Protein AF-A0A835AU43-F1 (afdb_monomer)

Radius of gyration: 30.34 Å; Cα contacts (8 Å, |Δi|>4): 986; chains: 1; bounding box: 65×55×89 Å

Mean predicted aligned error: 15.07 Å

Structure (mmCIF, N/CA/C/O backbone):
data_AF-A0A835AU43-F1
#
_entry.id   AF-A0A835AU43-F1
#
loop_
_atom_site.group_PDB
_atom_site.id
_atom_site.type_symbol
_atom_site.label_atom_id
_atom_site.label_alt_id
_atom_site.label_comp_id
_atom_site.label_asym_id
_atom_site.label_entity_id
_atom_site.label_seq_id
_atom_site.pdbx_PDB_ins_code
_atom_site.Cartn_x
_atom_site.Cartn_y
_atom_site.Cartn_z
_atom_site.occupancy
_atom_site.B_iso_or_equiv
_atom_site.auth_seq_id
_atom_site.auth_comp_id
_atom_site.auth_asym_id
_atom_site.auth_atom_id
_atom_site.pdbx_PDB_model_num
ATOM 1 N N . MET A 1 1 ? 5.782 -22.061 -32.127 1.00 56.72 1 MET A N 1
ATOM 2 C CA . MET A 1 1 ? 6.493 -21.591 -33.337 1.00 56.72 1 MET A CA 1
ATOM 3 C C . MET A 1 1 ? 6.295 -22.634 -34.419 1.00 56.72 1 MET A C 1
ATOM 5 O O . MET A 1 1 ? 6.103 -23.791 -34.080 1.00 56.72 1 MET A O 1
ATOM 9 N N . ASP A 1 2 ? 6.308 -22.217 -35.678 1.00 68.38 2 ASP A N 1
ATOM 10 C CA . ASP A 1 2 ? 6.256 -23.113 -36.836 1.00 68.38 2 ASP A CA 1
ATOM 11 C C . ASP A 1 2 ? 7.545 -23.956 -36.916 1.00 68.38 2 ASP A C 1
ATOM 13 O O . ASP A 1 2 ? 8.635 -23.392 -36.769 1.00 68.38 2 ASP A O 1
ATOM 17 N N . LEU A 1 3 ? 7.433 -25.276 -37.094 1.00 69.62 3 LEU A N 1
ATOM 18 C CA . LEU A 1 3 ? 8.569 -26.211 -37.030 1.00 69.62 3 LEU A CA 1
ATOM 19 C C . LEU A 1 3 ? 9.606 -25.916 -38.121 1.00 69.62 3 LEU A C 1
ATOM 21 O O . LEU A 1 3 ? 10.806 -25.948 -37.852 1.00 69.62 3 LEU A O 1
ATOM 25 N N . ASP A 1 4 ? 9.154 -25.488 -39.298 1.00 71.94 4 ASP A N 1
ATOM 26 C CA . ASP A 1 4 ? 10.029 -25.146 -40.423 1.00 71.94 4 ASP A CA 1
ATOM 27 C C . ASP A 1 4 ? 10.891 -23.909 -40.127 1.00 71.94 4 ASP A C 1
ATOM 29 O O . ASP A 1 4 ? 12.062 -23.826 -40.505 1.00 71.94 4 ASP A O 1
ATOM 33 N N . LYS A 1 5 ? 10.344 -22.944 -39.374 1.00 74.25 5 LYS A N 1
ATOM 34 C CA . LYS A 1 5 ? 11.084 -21.743 -38.951 1.00 74.25 5 LYS A CA 1
ATOM 35 C C . LYS A 1 5 ? 12.092 -22.055 -37.848 1.00 74.25 5 LYS A C 1
ATOM 37 O O . LYS A 1 5 ? 13.145 -21.423 -37.806 1.00 74.25 5 LYS A O 1
ATOM 42 N N . ILE A 1 6 ? 11.783 -23.012 -36.970 1.00 76.69 6 ILE A N 1
ATOM 43 C CA . ILE A 1 6 ? 12.708 -23.506 -35.937 1.00 76.69 6 ILE A CA 1
ATOM 44 C C . ILE A 1 6 ? 13.887 -24.216 -36.607 1.00 76.69 6 ILE A C 1
ATOM 46 O O . ILE A 1 6 ? 15.038 -23.898 -36.302 1.00 76.69 6 ILE A O 1
ATOM 50 N N . GLN A 1 7 ? 13.608 -25.106 -37.562 1.00 75.81 7 GLN A N 1
ATOM 51 C CA . GLN A 1 7 ? 14.633 -25.850 -38.292 1.00 75.81 7 GLN A CA 1
ATOM 52 C C . GLN A 1 7 ? 15.561 -24.912 -39.076 1.00 75.81 7 GLN A C 1
ATOM 54 O O . GLN A 1 7 ? 16.781 -25.024 -38.983 1.00 75.81 7 GLN A O 1
ATOM 59 N N . ALA A 1 8 ? 15.009 -23.891 -39.741 1.00 80.50 8 ALA A N 1
ATOM 60 C CA . ALA A 1 8 ? 15.804 -22.884 -40.447 1.00 80.50 8 ALA A CA 1
ATOM 61 C C . ALA A 1 8 ? 16.764 -22.098 -39.528 1.00 80.50 8 ALA A C 1
ATOM 63 O O . ALA A 1 8 ? 17.849 -21.698 -39.953 1.00 80.50 8 ALA A O 1
ATOM 64 N N . VAL A 1 9 ? 16.391 -21.868 -38.262 1.00 82.31 9 VAL A N 1
ATOM 65 C CA . VAL A 1 9 ? 17.279 -21.238 -37.270 1.00 82.31 9 VAL A CA 1
ATOM 66 C C . VAL A 1 9 ? 18.317 -22.235 -36.753 1.00 82.31 9 VAL A C 1
ATOM 68 O O . VAL A 1 9 ? 19.476 -21.857 -36.573 1.00 82.31 9 VAL A O 1
ATOM 71 N N . HIS A 1 10 ? 17.935 -23.497 -36.542 1.00 81.06 10 HIS A N 1
ATOM 72 C CA . HIS A 1 10 ? 18.848 -24.565 -36.135 1.00 81.06 10 HIS A CA 1
ATOM 73 C C . HIS A 1 10 ? 19.943 -24.817 -37.179 1.00 81.06 10 HIS A C 1
ATOM 75 O O . HIS A 1 10 ? 21.116 -24.925 -36.824 1.00 81.06 10 HIS A O 1
ATOM 81 N N . ASP A 1 11 ? 19.600 -24.797 -38.463 1.00 84.75 11 ASP A N 1
ATOM 82 C CA . ASP A 1 11 ? 20.535 -25.089 -39.555 1.00 84.75 11 ASP A CA 1
ATOM 83 C C . ASP A 1 11 ? 21.255 -23.838 -40.071 1.00 84.75 11 ASP A C 1
ATOM 85 O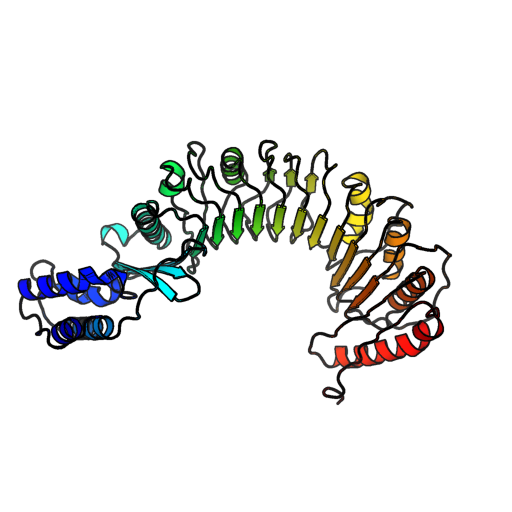 O . ASP A 1 11 ? 22.022 -23.891 -41.033 1.00 84.75 11 ASP A O 1
ATOM 89 N N . TRP A 1 12 ? 21.046 -22.694 -39.409 1.00 85.31 12 TRP A N 1
ATOM 90 C CA . TRP A 1 12 ? 21.657 -21.440 -39.821 1.00 85.31 12 TRP A CA 1
ATOM 91 C C . TRP A 1 12 ? 23.192 -21.562 -39.841 1.00 85.31 12 TRP A C 1
ATOM 93 O O . TRP A 1 12 ? 23.778 -21.894 -38.795 1.00 85.31 12 TRP A O 1
ATOM 103 N N . PRO A 1 13 ? 23.848 -21.274 -40.985 1.00 86.56 13 PRO A N 1
ATOM 104 C CA . PRO A 1 13 ? 25.283 -21.467 -41.151 1.00 86.56 13 PRO A CA 1
ATOM 105 C C . PRO A 1 13 ? 26.085 -20.441 -40.350 1.00 86.56 13 PRO A C 1
ATOM 107 O O . PRO A 1 13 ? 25.629 -19.320 -40.105 1.00 86.56 13 PRO A O 1
ATOM 110 N N . LEU A 1 14 ? 27.310 -20.809 -39.964 1.00 85.69 14 LEU A N 1
ATOM 111 C CA . LEU A 1 14 ? 28.198 -19.902 -39.241 1.00 85.69 14 LEU A CA 1
ATOM 112 C C . LEU A 1 14 ? 28.484 -18.647 -40.100 1.00 85.69 14 LEU A C 1
ATOM 114 O O . LEU A 1 14 ? 28.900 -18.776 -41.254 1.00 85.69 14 LEU A O 1
ATOM 118 N N . PRO A 1 15 ? 28.262 -17.423 -39.588 1.00 86.75 15 PRO A N 1
ATOM 119 C CA . PRO A 1 15 ? 28.497 -16.209 -40.360 1.00 86.75 15 PRO A CA 1
ATOM 120 C C . PRO A 1 15 ? 29.989 -15.959 -40.635 1.00 86.75 15 PRO A C 1
ATOM 122 O O . PRO A 1 15 ? 30.707 -15.445 -39.786 1.00 86.75 15 PRO A O 1
ATOM 125 N N . CYS A 1 16 ? 30.445 -16.226 -41.861 1.00 83.88 16 CYS A N 1
ATOM 126 C CA . CYS A 1 16 ? 31.831 -15.954 -42.281 1.00 83.88 16 CYS A CA 1
ATOM 127 C C . CYS A 1 16 ? 32.065 -14.521 -42.800 1.00 83.88 16 CYS A C 1
ATOM 129 O O . CYS A 1 16 ? 33.168 -14.181 -43.217 1.00 83.88 16 CYS A O 1
ATOM 131 N N . SER A 1 17 ? 31.036 -13.667 -42.819 1.00 85.81 17 SER A N 1
ATOM 132 C CA . SER A 1 17 ? 31.148 -12.277 -43.278 1.00 85.81 17 SER A CA 1
ATOM 133 C C . SER A 1 17 ? 30.261 -11.329 -42.476 1.00 85.81 17 SER A C 1
ATOM 135 O O . SER A 1 17 ? 29.220 -11.723 -41.944 1.00 85.81 17 SER A O 1
ATOM 137 N N . ILE A 1 18 ? 30.613 -10.039 -42.476 1.00 85.06 18 ILE A N 1
ATOM 138 C CA . ILE A 1 18 ? 29.807 -8.974 -41.855 1.00 85.06 18 ILE A CA 1
ATOM 139 C C . ILE A 1 18 ? 28.379 -8.956 -42.428 1.00 85.06 18 ILE A C 1
ATOM 141 O O . ILE A 1 18 ? 27.418 -8.735 -41.690 1.00 85.06 18 ILE A O 1
ATOM 145 N N . LYS A 1 19 ? 28.208 -9.217 -43.733 1.00 85.31 19 LYS A N 1
ATOM 146 C CA . LYS A 1 19 ? 26.885 -9.258 -44.379 1.00 85.31 19 LYS A CA 1
ATOM 147 C C . LYS A 1 19 ? 26.035 -10.416 -43.847 1.00 85.31 19 LYS A C 1
ATOM 149 O O . LYS A 1 19 ? 24.878 -10.197 -43.495 1.00 85.31 19 LYS A O 1
ATOM 154 N N . ALA A 1 20 ? 26.616 -11.612 -43.730 1.00 85.38 20 ALA A N 1
ATOM 155 C CA . ALA A 1 20 ? 25.936 -12.779 -43.164 1.00 85.38 20 ALA A CA 1
ATOM 156 C C . ALA A 1 20 ? 25.575 -12.564 -41.684 1.00 85.38 20 ALA A C 1
ATOM 158 O O . ALA A 1 20 ? 24.462 -12.875 -41.261 1.00 85.38 20 ALA A O 1
ATOM 159 N N . LEU A 1 21 ? 26.480 -11.946 -40.918 1.00 87.94 21 LEU A N 1
ATOM 160 C CA . LEU A 1 21 ? 26.252 -11.634 -39.509 1.00 87.94 21 LEU A CA 1
ATOM 161 C C . LEU A 1 21 ? 25.116 -10.617 -39.318 1.00 87.94 21 LEU A C 1
ATOM 163 O O . LEU A 1 21 ? 24.269 -10.796 -38.444 1.00 87.94 21 LEU A O 1
ATOM 167 N N . ARG A 1 22 ? 25.046 -9.577 -40.162 1.00 87.06 22 ARG A N 1
ATOM 168 C CA . ARG A 1 22 ? 23.920 -8.625 -40.172 1.00 87.06 22 ARG A CA 1
ATOM 169 C C . ARG A 1 22 ? 22.593 -9.310 -40.498 1.00 87.06 22 ARG A C 1
ATOM 171 O O . ARG A 1 22 ? 21.592 -8.976 -39.874 1.00 87.06 22 ARG A O 1
ATOM 178 N N . GLY A 1 23 ? 22.589 -10.271 -41.424 1.00 86.75 23 GLY A N 1
ATOM 179 C CA . GLY A 1 23 ? 21.406 -11.078 -41.739 1.00 86.75 23 GLY A CA 1
ATOM 180 C C . GLY A 1 23 ? 20.903 -11.870 -40.528 1.00 86.75 23 GLY A C 1
ATOM 181 O O . GLY A 1 23 ? 19.730 -11.770 -40.169 1.00 86.75 23 GLY A O 1
ATOM 182 N N . PHE A 1 24 ? 21.807 -12.571 -39.838 1.00 87.81 24 PHE A N 1
ATOM 183 C CA . PHE A 1 24 ? 21.477 -13.315 -38.618 1.00 87.81 24 PHE A CA 1
ATOM 184 C C . PHE A 1 24 ? 20.967 -12.401 -37.492 1.00 87.81 24 PHE A C 1
ATOM 186 O O . PHE A 1 24 ? 19.924 -12.665 -36.895 1.00 87.81 24 PHE A O 1
ATOM 193 N N . LEU A 1 25 ? 21.650 -11.283 -37.222 1.00 87.88 25 LEU A N 1
ATOM 194 C CA . LEU A 1 25 ? 21.225 -10.310 -36.206 1.00 87.88 25 LEU A CA 1
ATOM 195 C C . LEU A 1 25 ? 19.920 -9.587 -36.570 1.00 87.88 25 LEU A C 1
ATOM 197 O O . LEU A 1 25 ? 19.194 -9.161 -35.675 1.00 87.88 25 LEU A O 1
ATOM 201 N N . GLY A 1 26 ? 19.601 -9.459 -37.859 1.00 85.69 26 GLY A N 1
ATOM 202 C CA . GLY A 1 26 ? 18.317 -8.942 -38.328 1.00 85.69 26 GLY A CA 1
ATOM 203 C C . GLY A 1 26 ? 17.163 -9.881 -37.976 1.00 85.69 26 GLY A C 1
ATOM 204 O O . GLY A 1 26 ? 16.171 -9.440 -37.393 1.00 85.69 26 GLY A O 1
ATOM 205 N N . LEU A 1 27 ? 17.321 -11.180 -38.255 1.00 85.88 27 LEU A N 1
ATOM 206 C CA . LEU A 1 27 ? 16.327 -12.202 -37.918 1.00 85.88 27 LEU A CA 1
ATOM 207 C C . LEU A 1 27 ? 16.172 -12.357 -36.403 1.00 85.88 27 LEU A C 1
ATOM 209 O O . LEU A 1 27 ? 15.075 -12.227 -35.865 1.00 85.88 27 LEU A O 1
ATOM 213 N N . THR A 1 28 ? 17.273 -12.609 -35.696 1.00 85.06 28 THR A N 1
ATOM 214 C CA . THR A 1 28 ? 17.240 -12.789 -34.238 1.00 85.06 28 THR A CA 1
ATOM 215 C C . THR A 1 28 ? 16.791 -11.500 -33.533 1.00 85.06 28 THR A C 1
ATOM 217 O O . THR A 1 28 ? 16.039 -11.541 -32.558 1.00 85.06 28 THR A O 1
ATOM 220 N N . GLY A 1 29 ? 17.118 -10.338 -34.109 1.00 82.00 29 GLY A N 1
ATOM 221 C CA . GLY A 1 29 ? 16.669 -9.023 -33.665 1.00 82.00 29 GLY A CA 1
ATOM 222 C C . GLY A 1 29 ? 15.167 -8.781 -33.817 1.00 82.00 29 GLY A C 1
ATOM 223 O O . GLY A 1 29 ? 14.597 -8.062 -32.993 1.00 82.00 29 GLY A O 1
ATOM 224 N N . TYR A 1 30 ? 14.499 -9.395 -34.800 1.00 78.94 30 TYR A N 1
ATOM 225 C CA . TYR A 1 30 ? 13.034 -9.368 -34.910 1.00 78.94 30 TYR A CA 1
ATOM 226 C C . TYR A 1 30 ? 12.382 -10.018 -33.680 1.00 78.94 30 TYR A C 1
ATOM 228 O O . TYR A 1 30 ? 11.444 -9.468 -33.093 1.00 78.94 30 TYR A O 1
ATOM 236 N N . TYR A 1 31 ? 12.955 -11.132 -33.222 1.00 76.06 31 TYR A N 1
ATOM 237 C CA . TYR A 1 31 ? 12.476 -11.889 -32.068 1.00 76.06 31 TYR A CA 1
ATOM 238 C C . TYR A 1 31 ? 13.039 -11.421 -30.722 1.00 76.06 31 TYR A C 1
ATOM 240 O O . TYR A 1 31 ? 12.717 -12.004 -29.690 1.00 76.06 31 TYR A O 1
ATOM 248 N N . ARG A 1 32 ? 13.816 -10.332 -30.680 1.00 77.94 32 ARG A N 1
ATOM 249 C CA . ARG A 1 32 ? 14.447 -9.832 -29.443 1.00 77.94 32 ARG A CA 1
ATOM 250 C C . ARG A 1 32 ? 13.480 -9.625 -28.271 1.00 77.94 32 ARG A C 1
ATOM 252 O O . ARG A 1 32 ? 13.908 -9.649 -27.127 1.00 77.94 32 ARG A O 1
ATOM 259 N N . ARG A 1 33 ? 12.188 -9.393 -28.553 1.00 68.88 33 ARG A N 1
ATOM 260 C CA . ARG A 1 33 ? 11.147 -9.204 -27.527 1.00 68.88 33 ARG A CA 1
ATOM 261 C C . ARG A 1 33 ? 10.699 -10.500 -26.840 1.00 68.88 33 ARG A C 1
ATOM 263 O O . ARG A 1 33 ? 10.006 -10.446 -25.836 1.00 68.88 33 ARG A O 1
ATOM 270 N N . PHE A 1 34 ? 11.054 -11.647 -27.409 1.00 71.94 34 PHE A N 1
ATOM 271 C CA . PHE A 1 34 ? 10.721 -12.984 -26.913 1.00 71.94 34 PHE A CA 1
ATOM 272 C C . PHE A 1 34 ? 11.916 -13.646 -26.216 1.00 71.94 34 PHE A C 1
ATOM 274 O O . PHE A 1 34 ? 11.787 -14.729 -25.662 1.00 71.94 34 PHE A O 1
ATOM 281 N N . ILE A 1 35 ? 13.076 -12.984 -26.225 1.00 74.75 35 ILE A N 1
ATOM 282 C CA . ILE A 1 35 ? 14.344 -13.529 -25.755 1.00 74.75 35 ILE A CA 1
ATOM 283 C C . ILE A 1 35 ? 14.784 -12.752 -24.514 1.00 74.75 35 ILE A C 1
ATOM 285 O O . ILE A 1 35 ? 15.158 -11.576 -24.592 1.00 74.75 35 ILE A O 1
ATOM 289 N N . HIS A 1 36 ? 14.764 -13.419 -23.362 1.00 73.62 36 HIS A N 1
ATOM 290 C CA . HIS A 1 36 ? 15.306 -12.864 -22.127 1.00 73.62 36 HIS A CA 1
ATOM 291 C C . HIS A 1 36 ? 16.799 -12.538 -22.302 1.00 73.62 36 HIS A C 1
ATOM 293 O O . HIS A 1 36 ? 17.560 -13.337 -22.844 1.00 73.62 36 HIS A O 1
ATOM 299 N N . ASN A 1 37 ? 17.222 -11.348 -21.864 1.00 74.31 37 ASN A N 1
ATOM 300 C CA . ASN A 1 37 ? 18.605 -10.868 -21.976 1.00 74.31 37 ASN A CA 1
ATOM 301 C C . ASN A 1 37 ? 19.208 -10.849 -23.397 1.00 74.31 37 ASN A C 1
ATOM 303 O O . ASN A 1 37 ? 20.433 -10.841 -23.531 1.00 74.31 37 ASN A O 1
ATOM 307 N N . TYR A 1 38 ? 18.386 -10.757 -24.455 1.00 83.56 38 TYR A N 1
ATOM 308 C CA . TYR A 1 38 ? 18.855 -10.708 -25.851 1.00 83.56 38 TYR A CA 1
ATOM 309 C C . TYR A 1 38 ? 20.041 -9.762 -26.074 1.00 83.56 38 TYR A C 1
ATOM 311 O O . TYR A 1 38 ? 20.997 -10.124 -26.751 1.00 83.56 38 TYR A O 1
ATOM 319 N N . GLY A 1 39 ? 19.997 -8.555 -25.498 1.00 79.50 39 GLY A N 1
ATOM 320 C CA . GLY A 1 39 ? 21.058 -7.566 -25.666 1.00 79.50 39 GLY A CA 1
ATOM 321 C C . GLY A 1 39 ? 22.406 -8.078 -25.165 1.00 79.50 39 GLY A C 1
ATOM 322 O O . GLY A 1 39 ? 23.405 -7.936 -25.860 1.00 79.50 39 GLY A O 1
ATOM 323 N N . VAL A 1 40 ? 22.429 -8.721 -23.997 1.00 82.19 40 VAL A N 1
ATOM 324 C CA . VAL A 1 40 ? 23.655 -9.273 -23.401 1.00 82.19 40 VAL A CA 1
ATOM 325 C C . VAL A 1 40 ? 24.193 -10.422 -24.250 1.00 82.19 40 VAL A C 1
ATOM 327 O O . VAL A 1 40 ? 25.381 -10.443 -24.559 1.00 82.19 40 VAL A O 1
ATOM 330 N N . ILE A 1 41 ? 23.316 -11.329 -24.690 1.00 86.69 41 ILE A N 1
ATOM 331 C CA . ILE A 1 41 ? 23.700 -12.484 -25.515 1.00 86.69 41 ILE A CA 1
ATOM 332 C C . ILE A 1 41 ? 24.227 -12.018 -26.879 1.00 86.69 41 ILE A C 1
ATOM 334 O O . ILE A 1 41 ? 25.249 -12.499 -27.350 1.00 86.69 41 ILE A O 1
ATOM 338 N N . ALA A 1 42 ? 23.569 -11.040 -27.506 1.00 88.12 42 ALA A N 1
ATOM 339 C CA . ALA A 1 42 ? 23.961 -10.508 -28.807 1.00 88.12 42 ALA A CA 1
ATOM 340 C C . ALA A 1 42 ? 25.163 -9.547 -28.740 1.00 88.12 42 ALA A C 1
ATOM 342 O O . ALA A 1 42 ? 25.705 -9.187 -29.787 1.00 88.12 42 ALA A O 1
ATOM 343 N N . ALA A 1 43 ? 25.602 -9.119 -27.548 1.00 86.19 43 ALA A N 1
ATOM 344 C CA . ALA A 1 43 ? 26.648 -8.108 -27.394 1.00 86.19 43 ALA A CA 1
ATOM 345 C C . ALA A 1 43 ? 27.962 -8.477 -28.116 1.00 86.19 43 ALA A C 1
ATOM 347 O O . ALA A 1 43 ? 28.430 -7.645 -28.904 1.00 86.19 43 ALA A O 1
ATOM 348 N N . PRO A 1 44 ? 28.521 -9.700 -27.966 1.00 88.06 44 PRO A N 1
ATOM 349 C CA . PRO A 1 44 ? 29.742 -10.101 -28.669 1.00 88.06 44 PRO A CA 1
ATOM 350 C C . PRO A 1 44 ? 29.576 -10.059 -30.192 1.00 88.06 44 PRO A C 1
ATOM 352 O O . PRO A 1 44 ? 30.456 -9.575 -30.895 1.00 88.06 44 PRO A O 1
ATOM 355 N N . LEU A 1 45 ? 28.410 -10.464 -30.705 1.00 88.88 45 LEU A N 1
ATOM 356 C CA . LEU A 1 45 ? 28.103 -10.438 -32.139 1.00 88.88 45 LEU A CA 1
ATOM 357 C C . LEU A 1 45 ? 27.952 -9.009 -32.673 1.00 88.88 45 LEU A C 1
ATOM 359 O O . LEU A 1 45 ? 28.435 -8.691 -33.756 1.00 88.88 45 LEU A O 1
ATOM 363 N N . THR A 1 46 ? 27.317 -8.115 -31.912 1.00 86.94 46 THR A N 1
ATOM 364 C CA . THR A 1 46 ? 27.196 -6.702 -32.307 1.00 86.94 46 THR A CA 1
ATOM 365 C C . THR A 1 46 ? 28.535 -5.964 -32.276 1.00 86.94 46 THR A C 1
ATOM 367 O O . THR A 1 46 ? 28.720 -5.020 -33.043 1.00 86.94 46 THR A O 1
ATOM 370 N N . ALA A 1 47 ? 29.490 -6.394 -31.443 1.00 85.44 47 ALA A N 1
ATOM 371 C CA . ALA A 1 47 ? 30.832 -5.817 -31.406 1.00 85.44 47 ALA A CA 1
ATOM 372 C C . ALA A 1 47 ? 31.609 -6.065 -32.712 1.00 85.44 47 ALA A C 1
ATOM 374 O O . ALA A 1 47 ? 32.302 -5.159 -33.172 1.00 85.44 47 ALA A O 1
ATOM 375 N N . LEU A 1 48 ? 31.406 -7.225 -33.352 1.00 87.06 48 LEU A N 1
ATOM 376 C CA . LEU A 1 48 ? 32.009 -7.580 -34.646 1.00 87.06 48 LEU A CA 1
ATOM 377 C C . LEU A 1 48 ? 31.503 -6.727 -35.822 1.00 87.06 48 LEU A C 1
ATOM 379 O O . LEU A 1 48 ? 32.080 -6.765 -36.905 1.00 87.06 48 LEU A O 1
ATOM 383 N N . LEU A 1 49 ? 30.417 -5.964 -35.636 1.00 85.19 49 LEU A N 1
ATOM 384 C CA . LEU A 1 49 ? 29.886 -5.051 -36.655 1.00 85.19 49 LEU A CA 1
ATOM 385 C C . LEU A 1 49 ? 30.608 -3.694 -36.694 1.00 85.19 49 LEU A C 1
ATOM 387 O O . LEU A 1 49 ? 30.307 -2.880 -37.573 1.00 85.19 49 LEU A O 1
ATOM 391 N N . LYS A 1 50 ? 31.515 -3.423 -35.745 1.00 83.56 50 LYS A N 1
ATOM 392 C CA . LYS A 1 50 ? 32.329 -2.199 -35.716 1.00 83.56 50 LYS A CA 1
ATOM 393 C C . LYS A 1 50 ? 33.389 -2.224 -36.825 1.00 83.56 50 LYS A C 1
ATOM 395 O O . LYS A 1 50 ? 33.740 -3.286 -37.337 1.00 83.56 50 LYS A O 1
ATOM 400 N N . ARG A 1 51 ? 33.885 -1.042 -37.209 1.00 79.12 51 ARG A N 1
ATOM 401 C CA . ARG A 1 51 ? 34.893 -0.901 -38.274 1.00 79.12 51 ARG A CA 1
ATOM 402 C C . ARG A 1 51 ? 36.124 -1.752 -37.950 1.00 79.12 51 ARG A C 1
ATOM 404 O O . ARG A 1 51 ? 36.607 -1.688 -36.824 1.00 79.12 51 ARG A O 1
ATOM 411 N N . ASP A 1 52 ? 36.573 -2.543 -38.922 1.00 75.44 52 ASP A N 1
ATOM 412 C CA . ASP A 1 52 ? 37.774 -3.391 -38.854 1.00 75.44 52 ASP A CA 1
ATOM 413 C C . ASP A 1 52 ? 37.798 -4.402 -37.682 1.00 75.44 52 ASP A C 1
ATOM 415 O O . ASP A 1 52 ? 38.847 -4.928 -37.328 1.00 75.44 52 ASP A O 1
ATOM 419 N N . ALA A 1 53 ? 36.637 -4.705 -37.082 1.00 78.00 53 ALA A N 1
ATOM 420 C CA . ALA A 1 53 ? 36.521 -5.521 -35.867 1.00 78.00 53 ALA A CA 1
ATOM 421 C C . ALA A 1 53 ? 36.032 -6.960 -36.116 1.00 78.00 53 ALA A C 1
ATOM 423 O O . ALA A 1 53 ? 35.738 -7.687 -35.165 1.00 78.00 53 ALA A O 1
ATOM 424 N N . PHE A 1 54 ? 35.890 -7.379 -37.377 1.00 83.69 54 PHE A N 1
ATOM 425 C CA . PHE A 1 54 ? 35.366 -8.703 -37.709 1.00 83.69 54 PHE A CA 1
ATOM 426 C C . PHE A 1 54 ? 36.441 -9.780 -37.519 1.00 83.69 54 PHE A C 1
ATOM 428 O O . PHE A 1 54 ? 37.164 -10.136 -38.446 1.00 83.69 54 PHE A O 1
ATOM 435 N N . GLN A 1 55 ? 36.529 -10.296 -36.295 1.00 84.69 55 GLN A N 1
ATOM 436 C CA . GLN A 1 55 ? 37.331 -11.461 -35.935 1.00 84.69 55 GLN A CA 1
ATOM 437 C C . GLN A 1 55 ? 36.438 -12.461 -35.205 1.00 84.69 55 GLN A C 1
ATOM 439 O O . GLN A 1 55 ? 36.020 -12.232 -34.070 1.00 84.69 55 GLN A O 1
ATOM 444 N N . TRP A 1 56 ? 36.095 -13.556 -35.880 1.00 85.88 56 TRP A N 1
ATOM 445 C CA . TRP A 1 56 ? 35.280 -14.600 -35.273 1.00 85.88 56 TRP A CA 1
ATOM 446 C C . TRP A 1 56 ? 36.119 -15.383 -34.259 1.00 85.88 56 TRP A C 1
ATOM 448 O O . TRP A 1 56 ? 37.142 -15.958 -34.617 1.00 85.88 56 TRP A O 1
ATOM 458 N N . GLY A 1 57 ? 35.690 -15.404 -33.000 1.00 88.06 57 GLY A N 1
ATOM 459 C CA . GLY A 1 57 ? 36.380 -16.105 -31.917 1.00 88.06 57 GLY A CA 1
ATOM 460 C C . GLY A 1 57 ? 35.406 -16.778 -30.958 1.00 88.06 57 GLY A C 1
ATOM 461 O O . GLY A 1 57 ? 34.189 -16.698 -31.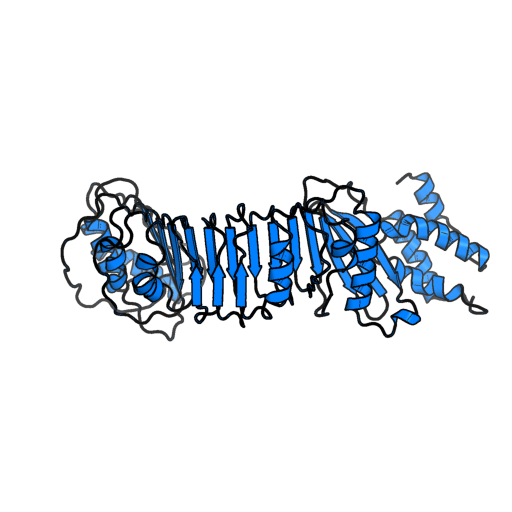137 1.00 88.06 57 GLY A O 1
ATOM 462 N N . GLU A 1 58 ? 35.939 -17.397 -29.905 1.00 88.69 58 GLU A N 1
ATOM 463 C CA . GLU A 1 58 ? 35.155 -18.137 -28.903 1.00 88.69 58 GLU A CA 1
ATOM 464 C C . GLU A 1 58 ? 33.955 -17.351 -28.331 1.00 88.69 58 GLU A C 1
ATOM 466 O O . GLU A 1 58 ? 32.842 -17.885 -28.332 1.00 88.69 58 GLU A O 1
ATOM 471 N N . PRO A 1 59 ? 34.081 -16.058 -27.949 1.00 86.81 59 PRO A N 1
ATOM 472 C CA . PRO A 1 59 ? 32.933 -15.292 -27.452 1.00 86.81 59 PRO A CA 1
ATOM 473 C C . PRO A 1 59 ? 31.811 -15.116 -28.488 1.00 86.81 59 PRO A C 1
ATOM 475 O O . PRO A 1 59 ? 30.638 -15.037 -28.124 1.00 86.81 59 PRO A O 1
ATOM 478 N N . ALA A 1 60 ? 32.154 -15.049 -29.779 1.00 88.31 60 ALA A N 1
ATOM 479 C CA . ALA A 1 60 ? 31.187 -14.924 -30.867 1.00 88.31 60 ALA A CA 1
ATOM 480 C C . ALA A 1 60 ? 30.498 -16.263 -31.162 1.00 88.31 60 ALA A C 1
ATOM 482 O O . ALA A 1 60 ? 29.277 -16.293 -31.316 1.00 88.31 60 ALA A O 1
ATOM 483 N N . SER A 1 61 ? 31.249 -17.370 -31.159 1.00 89.50 61 SER A N 1
ATOM 484 C CA . SER A 1 61 ? 30.700 -18.726 -31.283 1.00 89.50 61 SER A CA 1
ATOM 485 C C . SER A 1 61 ? 29.720 -19.043 -30.152 1.00 89.50 61 SER A C 1
ATOM 487 O O . SER A 1 61 ? 28.597 -19.477 -30.418 1.00 89.50 61 SER A O 1
ATOM 489 N N . ALA A 1 62 ? 30.094 -18.747 -28.904 1.00 90.12 62 ALA A N 1
ATOM 490 C CA . ALA A 1 62 ? 29.233 -18.950 -27.742 1.00 90.12 62 ALA A CA 1
ATOM 491 C C . ALA A 1 62 ? 27.936 -18.125 -27.836 1.00 90.12 62 ALA A C 1
ATOM 493 O O . ALA A 1 62 ? 26.846 -18.656 -27.628 1.00 90.12 62 ALA A O 1
ATOM 494 N N . ALA A 1 63 ? 28.032 -16.846 -28.217 1.00 89.69 63 ALA A N 1
ATOM 495 C CA . ALA A 1 63 ? 26.870 -15.977 -28.413 1.00 89.69 63 ALA A CA 1
ATOM 496 C C . ALA A 1 63 ? 25.950 -16.448 -29.555 1.00 89.69 63 ALA A C 1
ATOM 498 O O . ALA A 1 63 ? 24.725 -16.403 -29.428 1.00 89.69 63 ALA A O 1
ATOM 499 N N . PHE A 1 64 ? 26.528 -16.915 -30.665 1.00 89.75 64 PHE A N 1
ATOM 500 C CA . PHE A 1 64 ? 25.788 -17.443 -31.812 1.00 89.75 64 PHE A CA 1
ATOM 501 C C . PHE A 1 64 ? 24.995 -18.701 -31.445 1.00 89.75 64 PHE A C 1
ATOM 503 O O . PHE A 1 64 ? 23.792 -18.769 -31.709 1.00 89.75 64 PHE A O 1
ATOM 510 N N . LEU A 1 65 ? 25.641 -19.662 -30.778 1.00 89.44 65 LEU A N 1
ATOM 511 C CA . LEU A 1 65 ? 24.992 -20.885 -30.303 1.00 89.44 65 LEU A CA 1
ATOM 512 C C . LEU A 1 65 ? 23.914 -20.576 -29.262 1.00 89.44 65 LEU A C 1
ATOM 514 O O . LEU A 1 65 ? 22.799 -21.079 -29.376 1.00 89.44 65 LEU A O 1
ATOM 518 N N . ALA A 1 66 ? 24.198 -19.685 -28.309 1.00 88.25 66 ALA A N 1
ATOM 519 C CA . ALA A 1 66 ? 23.223 -19.271 -27.307 1.00 88.25 66 ALA A CA 1
ATOM 520 C C . ALA A 1 66 ? 21.961 -18.658 -27.941 1.00 88.25 66 ALA A C 1
ATOM 522 O O . ALA A 1 66 ? 20.854 -19.011 -27.543 1.00 88.25 66 ALA A O 1
ATOM 523 N N . LEU A 1 67 ? 22.090 -17.795 -28.959 1.00 87.88 67 LEU A N 1
ATOM 524 C CA . LEU A 1 67 ? 20.922 -17.240 -29.658 1.00 87.88 67 LEU A CA 1
ATOM 525 C C . LEU A 1 67 ? 20.128 -18.304 -30.422 1.00 87.88 67 LEU A C 1
ATOM 527 O O . LEU A 1 67 ? 18.900 -18.250 -30.396 1.00 87.88 67 LEU A O 1
ATOM 531 N N . LYS A 1 68 ? 20.794 -19.271 -31.068 1.00 87.19 68 LYS A N 1
ATOM 532 C CA . LYS A 1 68 ? 20.118 -20.389 -31.751 1.00 87.19 68 LYS A CA 1
ATOM 533 C C . LYS A 1 68 ? 19.328 -21.242 -30.764 1.00 87.19 68 LYS A C 1
ATOM 535 O O . LYS A 1 68 ? 18.148 -21.502 -30.994 1.00 87.19 68 LYS A O 1
ATOM 540 N N . THR A 1 69 ? 19.939 -21.608 -29.639 1.00 86.25 69 THR A N 1
ATOM 541 C CA . THR A 1 69 ? 19.263 -22.367 -28.584 1.00 86.25 69 THR A CA 1
ATOM 542 C C . THR A 1 69 ? 18.072 -21.590 -28.048 1.00 86.25 69 THR A C 1
ATOM 544 O O . THR A 1 69 ? 16.966 -22.110 -28.046 1.00 86.25 69 THR A O 1
ATOM 547 N N . VAL A 1 70 ? 18.247 -20.323 -27.663 1.00 84.12 70 VAL A N 1
ATOM 548 C CA . VAL A 1 70 ? 17.150 -19.555 -27.061 1.00 84.12 70 VAL A CA 1
ATOM 549 C C . VAL A 1 70 ? 16.020 -19.284 -28.055 1.00 84.12 70 VAL A C 1
ATOM 551 O O . VAL A 1 70 ? 14.872 -19.271 -27.647 1.00 84.12 70 VAL A O 1
ATOM 554 N N . LEU A 1 71 ? 16.286 -19.117 -29.352 1.00 80.75 71 LEU A N 1
ATOM 555 C CA . LEU A 1 71 ? 15.226 -18.966 -30.360 1.00 80.75 71 LEU A CA 1
ATOM 556 C C . LEU A 1 71 ? 14.412 -20.236 -30.592 1.00 80.75 71 LEU A C 1
ATOM 558 O O . LEU A 1 71 ? 13.224 -20.146 -30.886 1.00 80.75 71 LEU A O 1
ATOM 562 N N . THR A 1 72 ? 15.052 -21.397 -30.483 1.00 80.75 72 THR A N 1
ATOM 563 C CA . THR A 1 72 ? 14.419 -22.701 -30.720 1.00 80.75 72 THR A CA 1
ATOM 564 C C . THR A 1 72 ? 13.734 -23.248 -29.466 1.00 80.75 72 THR A C 1
ATOM 566 O O . THR A 1 72 ? 12.768 -23.997 -29.583 1.00 80.75 72 THR A O 1
ATOM 569 N N . THR A 1 73 ? 14.165 -22.817 -28.274 1.00 72.94 73 THR A N 1
ATOM 570 C CA . THR A 1 73 ? 13.593 -23.210 -26.974 1.00 72.94 73 THR A CA 1
ATOM 571 C C . THR A 1 73 ? 12.827 -22.087 -26.265 1.00 72.94 73 THR A C 1
ATOM 573 O O . THR A 1 73 ? 12.399 -22.272 -25.125 1.00 72.94 73 THR A O 1
ATOM 576 N N . ALA A 1 74 ? 12.649 -20.923 -26.909 1.00 63.62 74 ALA A N 1
ATOM 577 C CA . ALA A 1 74 ? 12.033 -19.745 -26.296 1.00 63.62 74 ALA A CA 1
ATOM 578 C C . ALA A 1 74 ? 10.662 -20.086 -25.690 1.00 63.62 74 ALA A C 1
ATOM 580 O O . ALA A 1 74 ? 9.817 -20.670 -26.379 1.00 63.62 74 ALA A O 1
ATOM 581 N N . PRO A 1 75 ? 10.393 -19.671 -24.439 1.00 59.97 75 PRO A N 1
ATOM 582 C CA . PRO A 1 75 ? 9.077 -19.845 -23.849 1.00 59.97 75 PRO A CA 1
ATOM 583 C C . PRO A 1 75 ? 8.032 -19.083 -24.671 1.00 59.97 75 PRO A C 1
ATOM 585 O O . PRO A 1 75 ? 8.261 -17.959 -25.128 1.00 59.97 75 PRO A O 1
ATOM 588 N N . VAL A 1 76 ? 6.867 -19.703 -24.854 1.00 62.19 76 VAL A N 1
ATOM 589 C CA . VAL A 1 76 ? 5.713 -19.068 -25.494 1.00 62.19 76 VAL A CA 1
ATOM 590 C C . VAL A 1 76 ? 5.290 -17.886 -24.622 1.00 62.19 76 VAL A C 1
ATOM 592 O O . VAL A 1 76 ? 4.882 -18.078 -23.479 1.00 62.19 76 VAL A O 1
ATOM 595 N N . LEU A 1 77 ? 5.421 -16.660 -25.139 1.00 70.50 77 LEU A N 1
ATOM 596 C CA . LEU A 1 77 ? 4.902 -15.484 -24.443 1.00 70.50 77 LEU A CA 1
ATOM 597 C C . LEU A 1 77 ? 3.381 -15.563 -24.349 1.00 70.50 77 LEU A C 1
ATOM 599 O O . LEU A 1 77 ? 2.702 -16.013 -25.274 1.00 70.50 77 LEU A O 1
ATOM 603 N N . GLN A 1 78 ? 2.860 -15.071 -23.236 1.00 74.44 78 GLN A N 1
ATOM 604 C CA . GLN A 1 78 ? 1.433 -15.017 -22.989 1.00 74.44 78 GLN A CA 1
ATOM 605 C C . GLN A 1 78 ? 0.780 -13.873 -23.780 1.00 74.44 78 GLN A C 1
ATOM 607 O O . GLN A 1 78 ? 1.351 -12.789 -23.932 1.00 74.44 78 GLN A O 1
ATOM 612 N N . LEU A 1 79 ? -0.454 -14.093 -24.243 1.00 76.19 79 LEU A N 1
ATOM 613 C CA . LEU A 1 79 ? -1.313 -13.011 -24.722 1.00 76.19 79 LEU A CA 1
ATOM 614 C C . LEU A 1 79 ? -1.729 -12.099 -23.551 1.00 76.19 79 LEU A C 1
ATOM 616 O O . LEU A 1 79 ? -2.032 -12.606 -22.470 1.00 76.19 79 LEU A O 1
ATOM 620 N N . PRO A 1 80 ? -1.763 -10.769 -23.751 1.00 76.31 80 PRO A N 1
ATOM 621 C CA . PRO A 1 80 ? -2.117 -9.830 -22.694 1.00 76.31 80 PRO A CA 1
ATOM 622 C C . PRO A 1 80 ? -3.598 -9.944 -22.307 1.00 76.31 80 PRO A C 1
ATOM 624 O O . PRO A 1 80 ? -4.479 -9.848 -23.160 1.00 76.31 80 PRO A O 1
ATOM 627 N N . ASP A 1 81 ? -3.865 -10.073 -21.009 1.00 81.31 81 ASP A N 1
ATOM 628 C CA . ASP A 1 81 ? -5.201 -9.993 -20.418 1.00 81.31 81 ASP A CA 1
ATOM 629 C C . ASP A 1 81 ? -5.425 -8.606 -19.795 1.00 81.31 81 ASP A C 1
ATOM 631 O O . ASP A 1 81 ? -4.875 -8.268 -18.747 1.00 81.31 81 ASP A O 1
ATOM 635 N N . PHE A 1 82 ? -6.269 -7.782 -20.412 1.00 78.25 82 PHE A N 1
ATOM 636 C CA . PHE A 1 82 ? -6.532 -6.414 -19.949 1.00 78.25 82 PHE A CA 1
ATOM 637 C C . PHE A 1 82 ? -7.326 -6.324 -18.639 1.00 78.25 82 PHE A C 1
ATOM 639 O O . PHE A 1 82 ? -7.404 -5.243 -18.046 1.00 78.25 82 PHE A O 1
ATOM 646 N N . ALA A 1 83 ? -7.907 -7.429 -18.159 1.00 79.44 83 ALA A N 1
ATOM 647 C CA . ALA A 1 83 ? -8.543 -7.474 -16.847 1.00 79.44 83 ALA A CA 1
ATOM 648 C C . ALA A 1 83 ? -7.510 -7.544 -15.707 1.00 79.44 83 ALA A C 1
ATOM 650 O O . ALA A 1 83 ? -7.796 -7.104 -14.581 1.00 79.44 83 ALA A O 1
ATOM 651 N N . GLN A 1 84 ? -6.305 -8.048 -15.992 1.00 80.94 84 GLN A N 1
ATOM 652 C CA . GLN A 1 84 ? -5.238 -8.258 -15.016 1.00 80.94 84 GLN A CA 1
ATOM 653 C C . GLN A 1 84 ? -4.235 -7.094 -14.969 1.00 80.94 84 GLN A C 1
ATOM 655 O O . GLN A 1 84 ? -4.037 -6.387 -15.960 1.00 80.94 84 GLN A O 1
ATOM 660 N N . PRO A 1 85 ? -3.580 -6.856 -13.816 1.00 80.56 85 PRO A N 1
ATOM 661 C CA . PRO A 1 85 ? -2.496 -5.886 -13.726 1.00 80.56 85 PRO A CA 1
ATOM 662 C C . PRO A 1 85 ? -1.318 -6.270 -14.614 1.00 80.56 85 PRO A C 1
ATOM 664 O O . PRO A 1 85 ? -0.782 -7.367 -14.493 1.00 80.56 85 PRO A O 1
ATOM 667 N N . PHE A 1 86 ? -0.876 -5.336 -15.451 1.00 82.62 86 PHE A N 1
ATOM 668 C CA . PHE A 1 86 ? 0.398 -5.451 -16.145 1.00 82.62 86 PHE A CA 1
ATOM 669 C C . PHE A 1 86 ? 1.523 -5.157 -15.158 1.00 82.62 86 PHE A C 1
ATOM 671 O O . PHE A 1 86 ? 1.544 -4.086 -14.543 1.00 82.62 86 PHE A O 1
ATOM 678 N N . VAL A 1 87 ? 2.445 -6.103 -14.998 1.00 81.56 87 VAL A N 1
ATOM 679 C CA . VAL A 1 87 ? 3.607 -5.963 -14.121 1.00 81.56 87 VAL A CA 1
ATOM 680 C C . VAL A 1 87 ? 4.840 -5.726 -14.978 1.00 81.56 87 VAL A C 1
ATOM 682 O O . VAL A 1 87 ? 5.111 -6.479 -15.910 1.00 81.56 87 VAL A O 1
ATOM 685 N N . VAL A 1 88 ? 5.576 -4.663 -14.671 1.00 80.25 88 VAL A N 1
ATOM 686 C CA . VAL A 1 88 ? 6.866 -4.362 -15.287 1.00 80.25 88 VAL A CA 1
ATOM 687 C C . VAL A 1 88 ? 7.946 -4.544 -14.232 1.00 80.25 88 VAL A C 1
ATOM 689 O O . VAL A 1 88 ? 8.067 -3.726 -13.316 1.00 80.25 88 VAL A O 1
ATOM 692 N N . ASP A 1 89 ? 8.731 -5.605 -14.389 1.00 79.56 89 ASP A N 1
ATOM 693 C CA . ASP A 1 89 ? 9.955 -5.822 -13.624 1.00 79.56 89 ASP A CA 1
ATOM 694 C C . ASP A 1 89 ? 11.139 -5.277 -14.410 1.00 79.56 89 ASP A C 1
ATOM 696 O O . ASP A 1 89 ? 11.314 -5.601 -15.585 1.00 79.56 89 ASP A O 1
ATOM 700 N N . CYS A 1 90 ? 11.951 -4.440 -13.771 1.00 74.06 90 CYS A N 1
ATOM 701 C CA . CYS A 1 90 ? 13.145 -3.866 -14.384 1.00 74.06 90 CYS A CA 1
ATOM 702 C C . CYS A 1 90 ? 14.406 -4.272 -13.626 1.00 74.06 90 CYS A C 1
ATOM 704 O O . CYS A 1 90 ? 14.437 -4.224 -12.393 1.00 74.06 90 CYS A O 1
ATOM 706 N N . ASP A 1 91 ? 15.459 -4.570 -14.384 1.00 72.06 91 ASP A N 1
ATOM 707 C CA . ASP A 1 91 ? 16.809 -4.786 -13.877 1.00 72.06 91 ASP A CA 1
ATOM 708 C C . ASP A 1 91 ? 17.848 -4.068 -14.754 1.00 72.06 91 ASP A C 1
ATOM 710 O O . ASP A 1 91 ? 17.692 -3.902 -15.969 1.00 72.06 91 ASP A O 1
ATOM 714 N N . ALA A 1 92 ? 18.926 -3.610 -14.131 1.00 66.19 92 ALA A N 1
ATOM 715 C CA . ALA A 1 92 ? 20.024 -2.939 -14.802 1.00 66.19 92 ALA A CA 1
ATOM 716 C C . ALA A 1 92 ? 21.357 -3.392 -14.209 1.00 66.19 92 ALA A C 1
ATOM 718 O O . ALA A 1 92 ? 21.609 -3.245 -13.015 1.00 66.19 92 ALA A O 1
ATOM 719 N N . SER A 1 93 ? 22.242 -3.873 -15.079 1.00 68.75 93 SER A N 1
ATOM 720 C CA . SER A 1 93 ? 23.605 -4.269 -14.749 1.00 68.75 93 SER A CA 1
ATOM 721 C C . SER A 1 93 ? 24.627 -3.278 -15.323 1.00 68.75 93 SER A C 1
ATOM 723 O O . SER A 1 93 ? 24.296 -2.324 -16.040 1.00 68.75 93 SER A O 1
ATOM 725 N N . GLY A 1 94 ? 25.909 -3.497 -15.014 1.00 62.47 94 GLY A N 1
ATOM 726 C CA . GLY A 1 94 ? 27.004 -2.702 -15.577 1.00 62.47 94 GLY A CA 1
ATOM 727 C C . GLY A 1 94 ? 27.107 -2.801 -17.106 1.00 62.47 94 GLY A C 1
ATOM 728 O O . GLY A 1 94 ? 27.487 -1.826 -17.751 1.00 62.47 94 GLY A O 1
ATOM 729 N N . SER A 1 95 ? 26.725 -3.943 -17.688 1.00 61.75 95 SER A N 1
ATOM 730 C CA . SER A 1 95 ? 26.905 -4.273 -19.110 1.00 61.75 95 SER A CA 1
ATOM 731 C C . SER A 1 95 ? 25.627 -4.175 -19.955 1.00 61.75 95 SER A C 1
ATOM 733 O O . SER A 1 95 ? 25.702 -4.052 -21.181 1.00 61.75 95 SER A O 1
ATOM 735 N N . GLY A 1 96 ? 24.445 -4.179 -19.338 1.00 63.62 96 GLY A N 1
ATOM 736 C CA . GLY A 1 96 ? 23.166 -4.138 -20.044 1.00 63.62 96 GLY A CA 1
ATOM 737 C C . GLY A 1 96 ? 22.002 -3.798 -19.124 1.00 63.62 96 GLY A C 1
ATOM 738 O O . GLY A 1 96 ? 22.151 -3.703 -17.911 1.00 63.62 96 GLY A O 1
ATOM 739 N N . PHE A 1 97 ? 20.826 -3.602 -19.705 1.00 71.75 97 PHE A N 1
ATOM 740 C CA . PHE A 1 97 ? 19.587 -3.446 -18.947 1.00 71.75 97 PHE A CA 1
ATOM 741 C C . PHE A 1 97 ? 18.458 -4.259 -19.577 1.00 71.75 97 PHE A C 1
ATOM 743 O O . PHE A 1 97 ? 18.415 -4.470 -20.798 1.00 71.75 97 PHE A O 1
ATOM 750 N N . GLY A 1 98 ? 17.566 -4.738 -18.712 1.00 71.31 98 GLY A N 1
ATOM 751 C CA . GLY A 1 98 ? 16.465 -5.632 -19.027 1.00 71.31 98 GLY A CA 1
ATOM 752 C C . GLY A 1 98 ? 15.168 -5.182 -18.357 1.00 71.31 98 GLY A C 1
ATOM 753 O O . GLY A 1 98 ? 15.174 -4.630 -17.263 1.00 71.31 98 GLY A O 1
ATOM 754 N N . ALA A 1 99 ? 14.039 -5.410 -19.013 1.00 75.31 99 ALA A N 1
ATOM 755 C CA . ALA A 1 99 ? 12.731 -5.338 -18.388 1.00 75.31 99 ALA A CA 1
ATOM 756 C C . ALA A 1 99 ? 11.847 -6.470 -18.896 1.00 75.31 99 ALA A C 1
ATOM 758 O O . ALA A 1 99 ? 11.971 -6.905 -20.044 1.00 75.31 99 ALA A O 1
ATOM 759 N N . VAL A 1 100 ? 10.944 -6.927 -18.044 1.00 79.56 100 VAL A N 1
ATOM 760 C CA . VAL A 1 100 ? 9.949 -7.938 -18.370 1.00 79.56 100 VAL A CA 1
ATOM 761 C C . VAL A 1 100 ? 8.582 -7.342 -18.099 1.00 79.56 100 VAL A C 1
ATOM 763 O O . VAL A 1 100 ? 8.280 -6.960 -16.972 1.00 79.56 100 VAL A O 1
ATOM 766 N N . LEU A 1 101 ? 7.761 -7.259 -19.141 1.00 81.75 101 LEU A N 1
ATOM 767 C CA . LEU A 1 101 ? 6.327 -7.057 -19.016 1.00 81.75 101 LEU A CA 1
ATOM 768 C C . LEU A 1 101 ? 5.689 -8.433 -18.859 1.00 81.75 101 LEU A C 1
ATOM 770 O O . LEU A 1 101 ? 5.844 -9.279 -19.741 1.00 81.75 101 LEU A O 1
ATOM 774 N N . HIS A 1 102 ? 4.977 -8.666 -17.766 1.00 84.12 102 HIS A N 1
ATOM 775 C CA . HIS A 1 102 ? 4.347 -9.952 -17.481 1.00 84.12 102 HIS A CA 1
ATOM 776 C C . HIS A 1 102 ? 3.026 -9.801 -16.733 1.00 84.12 102 HIS A C 1
ATOM 778 O O . HIS A 1 102 ? 2.680 -8.730 -16.225 1.00 84.12 102 HIS A O 1
ATOM 784 N N . GLN A 1 103 ? 2.277 -10.896 -16.712 1.00 84.06 103 GLN A N 1
ATOM 785 C CA . GLN A 1 103 ? 1.077 -11.098 -15.907 1.00 84.06 103 GLN A CA 1
ATOM 786 C C . GLN A 1 103 ? 1.220 -12.435 -15.177 1.00 84.06 103 GLN A C 1
ATOM 788 O O . GLN A 1 103 ? 2.066 -13.239 -15.543 1.00 84.06 103 GLN A O 1
ATOM 793 N N . GLY A 1 104 ? 0.411 -12.698 -14.147 1.00 74.62 104 GLY A N 1
ATOM 794 C CA . GLY A 1 104 ? 0.597 -13.846 -13.241 1.00 74.62 104 GLY A CA 1
ATOM 795 C C . GLY A 1 104 ? 0.686 -15.249 -13.875 1.00 74.62 104 GLY A C 1
ATOM 796 O O . GLY A 1 104 ? 0.993 -16.191 -13.157 1.00 74.62 104 GLY A O 1
ATOM 797 N N . GLN A 1 105 ? 0.432 -15.400 -15.180 1.00 70.25 105 GLN A N 1
ATOM 798 C CA . GLN A 1 105 ? 0.567 -16.652 -15.934 1.00 70.25 105 GLN A CA 1
ATOM 799 C C . GLN A 1 105 ? 1.859 -16.727 -16.782 1.00 70.25 105 GLN A C 1
ATOM 801 O O . GLN A 1 105 ? 2.169 -17.790 -17.314 1.00 70.25 105 GLN A O 1
ATOM 806 N N . GLY A 1 106 ? 2.635 -15.643 -16.909 1.00 78.88 106 GLY A N 1
ATOM 807 C CA . GLY A 1 106 ? 3.905 -15.635 -17.635 1.00 78.88 106 GLY A CA 1
ATOM 808 C C . GLY A 1 106 ? 4.299 -14.289 -18.265 1.00 78.88 106 GLY A C 1
ATOM 809 O O . GLY A 1 106 ? 3.576 -13.291 -18.184 1.00 78.88 106 GLY A O 1
ATOM 810 N N . PRO A 1 107 ? 5.480 -14.236 -18.907 1.00 82.31 107 PRO A N 1
ATOM 811 C CA . PRO A 1 107 ? 5.964 -13.050 -19.605 1.00 82.31 107 PRO A CA 1
ATOM 812 C C . PRO A 1 107 ? 5.134 -12.750 -20.863 1.00 82.31 107 PRO A C 1
ATOM 814 O O . PRO A 1 107 ? 4.830 -13.639 -21.654 1.00 82.31 107 PRO A O 1
ATOM 817 N N . ILE A 1 108 ? 4.817 -11.472 -21.069 1.00 78.25 108 ILE A N 1
ATOM 818 C CA . ILE A 1 108 ? 4.123 -10.926 -22.251 1.00 78.25 108 ILE A CA 1
ATOM 819 C C . ILE A 1 108 ? 5.126 -10.321 -23.229 1.00 78.25 108 ILE A C 1
ATOM 821 O O . ILE A 1 108 ? 4.941 -10.393 -24.443 1.00 78.25 108 ILE A O 1
ATOM 825 N N . ALA A 1 109 ? 6.181 -9.687 -22.712 1.00 74.56 109 ALA A N 1
ATOM 826 C CA . ALA A 1 109 ? 7.264 -9.136 -23.513 1.00 74.56 109 ALA A CA 1
ATOM 827 C C . ALA A 1 109 ? 8.541 -8.985 -22.684 1.00 74.56 109 ALA A C 1
ATOM 829 O O . ALA A 1 109 ? 8.522 -8.483 -21.562 1.00 74.56 109 ALA A O 1
ATOM 830 N N . PHE A 1 110 ? 9.666 -9.354 -23.282 1.00 75.62 110 PHE A N 1
ATOM 831 C CA . PHE A 1 110 ? 10.996 -9.031 -22.793 1.00 75.62 110 PHE A CA 1
ATOM 832 C C . PHE A 1 110 ? 11.531 -7.801 -23.518 1.00 75.62 110 PHE A C 1
ATOM 834 O O . PHE A 1 110 ? 11.342 -7.606 -24.718 1.00 75.62 110 PHE A O 1
ATOM 841 N N . PHE A 1 111 ? 12.264 -6.978 -22.792 1.00 72.62 111 PHE A N 1
ATOM 842 C CA . PHE A 1 111 ? 12.979 -5.843 -23.338 1.00 72.62 111 PHE A CA 1
ATOM 843 C C . PHE A 1 111 ? 14.409 -5.934 -22.842 1.00 72.62 111 PHE A C 1
ATOM 845 O O . PHE A 1 111 ? 14.650 -5.901 -21.645 1.00 72.62 111 PHE A O 1
ATOM 852 N N . SER A 1 112 ? 15.376 -6.051 -23.746 1.00 72.06 112 SER A N 1
ATOM 853 C CA . SER A 1 112 ? 16.790 -6.109 -23.382 1.00 72.06 112 SER A CA 1
ATOM 854 C C . SER A 1 112 ? 17.611 -5.284 -24.358 1.00 72.06 112 SER A C 1
ATOM 856 O O . SER A 1 112 ? 17.433 -5.384 -25.576 1.00 72.06 112 SER A O 1
ATOM 858 N N . ARG A 1 113 ? 18.501 -4.449 -23.820 1.00 68.12 113 ARG A N 1
ATOM 859 C CA . ARG A 1 113 ? 19.419 -3.615 -24.597 1.00 68.12 113 ARG A CA 1
ATOM 860 C C . ARG A 1 113 ? 20.784 -3.550 -23.925 1.00 68.12 113 ARG A C 1
ATOM 862 O O . ARG A 1 113 ? 20.900 -3.501 -22.702 1.00 68.12 113 ARG A O 1
ATOM 869 N N . THR A 1 114 ? 21.821 -3.528 -24.754 1.00 66.31 114 THR A N 1
ATOM 870 C CA . THR A 1 114 ? 23.175 -3.177 -24.327 1.00 66.31 114 THR A CA 1
ATOM 871 C C . THR A 1 114 ? 23.265 -1.685 -24.060 1.00 66.31 114 THR A C 1
ATOM 873 O O . THR A 1 114 ? 22.570 -0.872 -24.681 1.00 66.31 114 THR A O 1
ATOM 876 N N . VAL A 1 115 ? 24.128 -1.311 -23.120 1.00 66.12 115 VAL A N 1
ATOM 877 C CA . VAL A 1 115 ? 24.352 0.097 -22.804 1.00 66.12 115 VAL A CA 1
ATOM 878 C C . VAL A 1 115 ? 25.090 0.756 -23.966 1.00 66.12 115 VAL A C 1
ATOM 880 O O . VAL A 1 115 ? 26.219 0.387 -24.285 1.00 66.12 115 VAL A O 1
ATOM 883 N N . ALA A 1 116 ? 24.454 1.733 -24.617 1.00 67.75 116 ALA A N 1
ATOM 884 C CA . ALA A 1 116 ? 25.124 2.548 -25.626 1.00 67.75 116 ALA A CA 1
ATOM 885 C C . ALA A 1 116 ? 26.301 3.313 -24.983 1.00 67.75 116 ALA A C 1
ATOM 887 O O . ALA A 1 116 ? 26.172 3.725 -23.830 1.00 67.75 116 ALA A O 1
ATOM 888 N N . PRO A 1 117 ? 27.412 3.582 -25.694 1.00 66.81 117 PRO A N 1
ATOM 889 C CA . PRO A 1 117 ? 28.576 4.270 -25.118 1.00 66.81 117 PRO A CA 1
ATOM 890 C C . PRO A 1 117 ? 28.231 5.618 -24.465 1.00 66.81 117 PRO A C 1
ATOM 892 O O . PRO A 1 117 ? 28.719 5.934 -23.385 1.00 66.81 117 PRO A O 1
ATOM 895 N N . GLN A 1 118 ? 27.304 6.366 -25.068 1.00 63.81 118 GLN A N 1
ATOM 896 C CA . GLN A 1 118 ? 26.749 7.616 -24.531 1.00 63.81 118 GLN A CA 1
ATOM 897 C C . GLN A 1 118 ? 25.989 7.444 -23.202 1.00 63.81 118 GLN A C 1
ATOM 899 O O . GLN A 1 118 ? 25.928 8.365 -22.397 1.00 63.81 118 GLN A O 1
ATOM 904 N N . HIS A 1 119 ? 25.437 6.255 -22.949 1.00 63.81 119 HIS A N 1
ATOM 905 C CA . HIS A 1 119 ? 24.690 5.912 -21.738 1.00 63.81 119 HIS A CA 1
ATOM 906 C C . HIS A 1 119 ? 25.539 5.129 -20.720 1.00 63.81 119 HIS A C 1
ATOM 908 O O . HIS A 1 119 ? 25.062 4.822 -19.628 1.00 63.81 119 HIS A O 1
ATOM 914 N N . ALA A 1 120 ? 26.802 4.820 -21.045 1.00 64.19 120 ALA A N 1
ATOM 915 C CA . ALA A 1 120 ? 27.711 4.067 -20.177 1.00 64.19 120 ALA A CA 1
ATOM 916 C C . ALA A 1 120 ? 28.067 4.827 -18.891 1.00 64.19 120 ALA A C 1
ATOM 918 O O . ALA A 1 120 ? 28.306 4.208 -17.858 1.00 64.19 120 ALA A O 1
ATOM 919 N N . LYS A 1 121 ? 28.032 6.164 -18.942 1.00 65.12 121 LYS A N 1
ATOM 920 C CA . LYS A 1 121 ? 28.204 7.041 -17.775 1.00 65.12 121 LYS A CA 1
ATOM 921 C C . LYS A 1 121 ? 26.903 7.301 -17.011 1.00 65.12 121 LYS A C 1
ATOM 923 O O . LYS A 1 121 ? 26.968 7.759 -15.877 1.00 65.12 121 LYS A O 1
ATOM 928 N N . LEU A 1 122 ? 25.748 7.011 -17.619 1.00 63.75 122 LEU A N 1
ATOM 929 C CA . LEU A 1 122 ? 24.460 7.158 -16.950 1.00 63.75 122 LEU A CA 1
ATOM 930 C C . LEU A 1 122 ? 24.342 6.126 -15.839 1.00 63.75 122 LEU A C 1
ATOM 932 O O . LEU A 1 122 ? 24.759 4.973 -15.995 1.00 63.75 122 LEU A O 1
ATOM 936 N N . ALA A 1 123 ? 23.734 6.535 -14.738 1.00 63.88 123 ALA A N 1
ATOM 937 C CA . ALA A 1 123 ? 23.452 5.637 -13.640 1.00 63.88 123 ALA A CA 1
ATOM 938 C C . ALA A 1 123 ? 22.385 4.606 -14.046 1.00 63.88 123 ALA A C 1
ATOM 940 O O . ALA A 1 123 ? 21.561 4.840 -14.933 1.00 63.88 123 ALA A O 1
ATOM 941 N N . ALA A 1 124 ? 22.368 3.458 -13.361 1.00 62.12 124 ALA A N 1
ATOM 942 C CA . ALA A 1 124 ? 21.427 2.366 -13.630 1.00 62.12 124 ALA A CA 1
ATOM 943 C C . ALA A 1 124 ? 19.960 2.842 -13.716 1.00 62.12 124 ALA A C 1
ATOM 945 O O . ALA A 1 124 ? 19.205 2.383 -14.568 1.00 62.12 124 ALA A O 1
ATOM 946 N N . TYR A 1 125 ? 19.581 3.828 -12.898 1.00 60.38 125 TYR A N 1
ATOM 947 C CA . TYR A 1 125 ? 18.224 4.367 -12.856 1.00 60.38 125 TYR A CA 1
ATOM 948 C C . TYR A 1 125 ? 17.801 5.124 -14.128 1.00 60.38 125 TYR A C 1
ATOM 950 O O . TYR A 1 125 ? 16.652 5.002 -14.547 1.00 60.38 125 TYR A O 1
ATOM 958 N N . GLU A 1 126 ? 18.712 5.870 -14.760 1.00 62.47 126 GLU A N 1
ATOM 959 C CA . GLU A 1 126 ? 18.439 6.630 -15.992 1.00 62.47 126 GLU A CA 1
ATOM 960 C C . GLU A 1 126 ? 18.228 5.675 -17.172 1.00 62.47 126 GLU A C 1
ATOM 962 O O . GLU A 1 126 ? 17.407 5.916 -18.053 1.00 62.47 126 GLU A O 1
ATOM 967 N N . ARG A 1 127 ? 18.922 4.531 -17.154 1.00 64.12 127 ARG A N 1
ATOM 968 C CA . ARG A 1 127 ? 18.762 3.467 -18.155 1.00 64.12 127 ARG A CA 1
ATOM 969 C C . ARG A 1 127 ? 17.410 2.763 -18.022 1.00 64.12 127 ARG A C 1
ATOM 971 O O . ARG A 1 127 ? 16.766 2.499 -19.034 1.00 64.12 127 ARG A O 1
ATOM 978 N N . ILE A 1 128 ? 16.962 2.501 -16.789 1.00 62.94 128 ILE A N 1
ATOM 979 C CA . ILE A 1 128 ? 15.629 1.936 -16.512 1.00 62.94 128 ILE A CA 1
ATOM 980 C C . ILE A 1 128 ? 14.527 2.909 -16.958 1.00 62.94 128 ILE A C 1
ATOM 982 O O . ILE A 1 128 ? 13.524 2.479 -17.523 1.00 62.94 128 ILE A O 1
ATOM 986 N N . GLN A 1 129 ? 14.723 4.218 -16.764 1.00 64.50 129 GLN A N 1
ATOM 987 C CA . GLN A 1 129 ? 13.777 5.248 -17.205 1.00 64.50 129 GLN A CA 1
ATOM 988 C C . GLN A 1 129 ? 13.496 5.178 -18.708 1.00 64.50 129 GLN A C 1
ATOM 990 O O . GLN A 1 129 ? 12.338 5.016 -19.086 1.00 64.50 129 GLN A O 1
ATOM 995 N N . ILE A 1 130 ? 14.544 5.153 -19.539 1.00 65.56 130 ILE A N 1
ATOM 996 C CA . ILE A 1 130 ? 14.421 5.007 -21.001 1.00 65.56 130 ILE A CA 1
ATOM 997 C C . ILE A 1 130 ? 13.603 3.760 -21.378 1.00 65.56 130 ILE A C 1
ATOM 999 O O . ILE A 1 130 ? 12.864 3.765 -22.361 1.00 65.56 130 ILE A O 1
ATOM 1003 N N . GLN A 1 131 ? 13.726 2.676 -20.611 1.00 64.88 131 GLN A N 1
ATOM 1004 C CA . GLN A 1 131 ? 13.030 1.425 -20.895 1.00 64.88 131 GLN A CA 1
ATOM 1005 C C . GLN A 1 131 ? 11.535 1.516 -20.592 1.00 64.88 131 GLN A C 1
ATOM 1007 O O . GLN A 1 131 ? 10.719 1.109 -21.415 1.00 64.88 131 GLN A O 1
ATOM 1012 N N . VAL A 1 132 ? 11.175 2.038 -19.418 1.00 64.81 132 VAL A N 1
ATOM 1013 C CA . VAL A 1 132 ? 9.769 2.180 -19.031 1.00 64.81 132 VAL A CA 1
ATOM 1014 C C . VAL A 1 132 ? 9.071 3.196 -19.931 1.00 64.81 132 VAL A C 1
ATOM 1016 O O . VAL A 1 132 ? 7.952 2.926 -20.356 1.00 64.81 132 VAL A O 1
ATOM 1019 N N . ASP A 1 133 ? 9.752 4.286 -20.300 1.00 66.31 133 ASP A N 1
ATOM 1020 C CA . ASP A 1 133 ? 9.295 5.217 -21.340 1.00 66.31 133 ASP A CA 1
ATOM 1021 C C . ASP A 1 133 ? 8.980 4.462 -22.636 1.00 66.31 133 ASP A C 1
ATOM 1023 O O . ASP A 1 133 ? 7.864 4.521 -23.138 1.00 66.31 133 ASP A O 1
ATOM 1027 N N . HIS A 1 134 ? 9.917 3.649 -23.127 1.00 67.19 134 HIS A N 1
ATOM 1028 C CA . HIS A 1 134 ? 9.746 2.898 -24.374 1.00 67.19 134 HIS A CA 1
ATOM 1029 C C . HIS A 1 134 ? 8.627 1.843 -24.306 1.00 67.19 134 HIS A C 1
ATOM 1031 O O . HIS A 1 134 ? 7.960 1.578 -25.310 1.00 67.19 134 HIS A O 1
ATOM 1037 N N . ILE A 1 135 ? 8.419 1.217 -23.143 1.00 67.06 135 ILE A N 1
ATOM 1038 C CA . ILE A 1 135 ? 7.316 0.272 -22.909 1.00 67.06 135 ILE A CA 1
ATOM 1039 C C . ILE A 1 135 ? 5.991 1.029 -22.920 1.00 67.06 135 ILE A C 1
ATOM 1041 O O . ILE A 1 135 ? 5.065 0.634 -23.624 1.00 67.06 135 ILE A O 1
ATOM 1045 N N . LEU A 1 136 ? 5.898 2.126 -22.175 1.00 65.25 136 LEU A N 1
ATOM 1046 C CA . LEU A 1 136 ? 4.661 2.878 -22.044 1.00 65.25 136 LEU A CA 1
ATOM 1047 C C . LEU A 1 136 ? 4.323 3.624 -23.333 1.00 65.25 136 LEU A C 1
ATOM 1049 O O . LEU A 1 136 ? 3.181 3.562 -23.751 1.00 65.25 136 LEU A O 1
ATOM 1053 N N . GLU A 1 137 ? 5.269 4.206 -24.061 1.00 65.50 137 GLU A N 1
ATOM 1054 C CA . GLU A 1 137 ? 5.007 4.804 -25.379 1.00 65.50 137 GLU A CA 1
ATOM 1055 C C . GLU A 1 137 ? 4.509 3.771 -26.400 1.00 65.50 137 GLU A C 1
ATOM 1057 O O . GLU A 1 137 ? 3.577 4.043 -27.151 1.00 65.50 137 GLU A O 1
ATOM 1062 N N . ARG A 1 138 ? 5.065 2.550 -26.406 1.00 63.06 138 ARG A N 1
ATOM 1063 C CA . ARG A 1 138 ? 4.621 1.496 -27.336 1.00 63.06 138 ARG A CA 1
ATOM 1064 C C . ARG A 1 138 ? 3.322 0.808 -26.939 1.00 63.06 138 ARG A C 1
ATOM 1066 O O . ARG A 1 138 ? 2.644 0.286 -27.821 1.00 63.06 138 ARG A O 1
ATOM 1073 N N . HIS A 1 139 ? 3.011 0.750 -25.646 1.00 61.94 139 HIS A N 1
ATOM 1074 C CA . HIS A 1 139 ? 1.877 -0.017 -25.127 1.00 61.94 139 HIS A CA 1
ATOM 1075 C C . HIS A 1 139 ? 0.754 0.849 -24.527 1.00 61.94 139 HIS A C 1
ATOM 1077 O O . HIS A 1 139 ? -0.313 0.322 -24.221 1.00 61.94 139 HIS A O 1
ATOM 1083 N N . SER A 1 140 ? 0.934 2.168 -24.410 1.00 52.53 140 SER A N 1
ATOM 1084 C CA . SER A 1 140 ? -0.106 3.107 -23.943 1.00 52.53 140 SER A CA 1
ATOM 1085 C C . SER A 1 140 ? -1.307 3.176 -24.884 1.00 52.53 140 SER 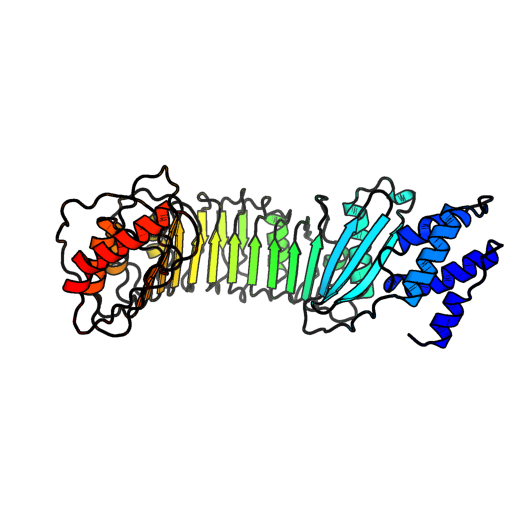A C 1
ATOM 1087 O O . SER A 1 140 ? -2.433 3.306 -24.417 1.00 52.53 140 SER A O 1
ATOM 1089 N N . GLY A 1 141 ? -1.109 2.957 -26.188 1.00 51.66 141 GLY A N 1
ATOM 1090 C CA . GLY A 1 141 ? -2.203 2.797 -27.155 1.00 51.66 141 GLY A CA 1
ATOM 1091 C C . GLY A 1 141 ? -3.058 1.534 -26.961 1.00 51.66 141 GLY A C 1
ATOM 1092 O O . GLY A 1 141 ? -4.035 1.348 -27.677 1.00 51.66 141 GLY A O 1
ATOM 1093 N N . ILE A 1 142 ? -2.711 0.659 -26.010 1.00 54.84 142 ILE A N 1
ATOM 1094 C CA . ILE A 1 142 ? -3.364 -0.638 -25.780 1.00 54.84 142 ILE A CA 1
ATOM 1095 C C . ILE A 1 142 ? -4.293 -0.596 -24.545 1.00 54.84 142 ILE A C 1
ATOM 1097 O O . ILE A 1 142 ? -4.679 -1.625 -24.005 1.00 54.84 142 ILE A O 1
ATOM 1101 N N . GLY A 1 143 ? -4.675 0.593 -24.062 1.00 61.34 143 GLY A N 1
ATOM 1102 C CA . GLY A 1 143 ? -5.715 0.720 -23.033 1.00 61.34 143 GLY A CA 1
ATOM 1103 C C . GLY A 1 143 ? -5.347 0.090 -21.685 1.00 61.34 143 GLY A C 1
ATOM 1104 O O . GLY A 1 143 ? -6.204 -0.480 -21.009 1.00 61.34 143 GLY A O 1
ATOM 1105 N N . VAL A 1 144 ? -4.073 0.170 -21.285 1.00 70.88 144 VAL A N 1
ATOM 1106 C CA . VAL A 1 144 ? -3.605 -0.336 -19.988 1.00 70.88 144 VAL A CA 1
ATOM 1107 C C . VAL A 1 144 ? -4.338 0.401 -18.863 1.00 70.88 144 VAL A C 1
ATOM 1109 O O . VAL A 1 144 ? -4.155 1.602 -18.663 1.00 70.88 144 VAL A O 1
ATOM 1112 N N . LYS A 1 145 ? -5.169 -0.336 -18.117 1.00 78.25 145 LYS A N 1
ATOM 1113 C CA . LYS A 1 145 ? -5.923 0.192 -16.966 1.00 78.25 145 LYS A CA 1
ATOM 1114 C C . LYS A 1 145 ? -5.217 -0.027 -15.634 1.00 78.25 145 LYS A C 1
ATOM 1116 O O . LYS A 1 145 ? -5.457 0.707 -14.682 1.00 78.25 145 LYS A O 1
ATOM 1121 N N . LYS A 1 146 ? -4.377 -1.056 -15.536 1.00 83.38 146 LYS A N 1
ATOM 1122 C CA . LYS A 1 146 ? -3.734 -1.480 -14.289 1.00 83.38 146 LYS A CA 1
ATOM 1123 C C . LYS A 1 146 ? -2.244 -1.678 -14.530 1.00 83.38 146 LYS A C 1
ATOM 1125 O O . LYS A 1 146 ? -1.871 -2.566 -15.293 1.00 83.38 146 LYS A O 1
ATOM 1130 N N . LEU A 1 147 ? -1.415 -0.875 -13.870 1.00 83.31 147 LEU A N 1
ATOM 1131 C CA . LEU A 1 147 ? 0.034 -0.872 -14.028 1.00 83.31 147 LEU A CA 1
ATOM 1132 C C . LEU A 1 147 ? 0.720 -1.039 -12.672 1.00 83.31 147 LEU A C 1
ATOM 1134 O O . LEU A 1 147 ? 0.509 -0.249 -11.750 1.00 83.31 147 LEU A O 1
ATOM 1138 N N . LYS A 1 148 ? 1.578 -2.051 -12.570 1.00 84.94 148 LYS A N 1
ATOM 1139 C CA . LYS A 1 148 ? 2.470 -2.268 -11.435 1.00 84.94 148 LYS A CA 1
ATOM 1140 C C . LYS A 1 148 ? 3.915 -2.187 -11.912 1.00 84.94 148 LYS A C 1
ATOM 1142 O O . LYS A 1 148 ? 4.309 -2.932 -12.803 1.00 84.94 148 LYS A O 1
ATOM 1147 N N . ILE A 1 149 ? 4.704 -1.309 -11.304 1.00 80.81 149 ILE A N 1
ATOM 1148 C CA . ILE A 1 149 ? 6.136 -1.179 -11.577 1.00 80.81 149 ILE A CA 1
ATOM 1149 C C . ILE A 1 149 ? 6.902 -1.582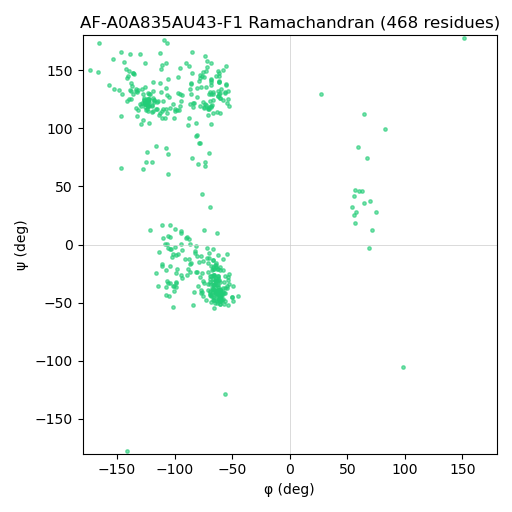 -10.330 1.00 80.81 149 ILE A C 1
ATOM 1151 O O . ILE A 1 149 ? 6.709 -1.006 -9.254 1.00 80.81 149 ILE A O 1
ATOM 1155 N N . GLN A 1 150 ? 7.787 -2.558 -10.497 1.00 76.50 150 GLN A N 1
ATOM 1156 C CA . GLN A 1 150 ? 8.642 -3.057 -9.437 1.00 76.50 150 GLN A CA 1
ATOM 1157 C C . GLN A 1 150 ? 10.101 -2.993 -9.894 1.00 76.50 150 GLN A C 1
ATOM 1159 O O . GLN A 1 150 ? 10.494 -3.550 -10.920 1.00 76.50 150 GLN A O 1
ATOM 1164 N N . VAL A 1 151 ? 10.905 -2.250 -9.135 1.00 71.06 151 VAL A N 1
ATOM 1165 C CA . VAL A 1 151 ? 12.330 -2.070 -9.416 1.00 71.06 151 VAL A CA 1
ATOM 1166 C C . VAL A 1 151 ? 13.131 -2.795 -8.346 1.00 71.06 151 VAL A C 1
ATOM 1168 O O . VAL A 1 151 ? 13.088 -2.428 -7.173 1.00 71.06 151 VAL A O 1
ATOM 1171 N N . HIS A 1 152 ? 13.860 -3.834 -8.752 1.00 65.25 152 HIS A N 1
ATOM 1172 C CA . HIS A 1 152 ? 14.576 -4.726 -7.829 1.00 65.25 152 HIS A CA 1
ATOM 1173 C C . HIS A 1 152 ? 15.982 -4.232 -7.469 1.00 65.25 152 HIS A C 1
ATOM 1175 O O . HIS A 1 152 ? 16.554 -4.654 -6.469 1.00 65.25 152 HIS A O 1
ATOM 1181 N N . SER A 1 153 ? 16.538 -3.290 -8.236 1.00 56.84 153 SER A N 1
ATOM 1182 C CA . SER A 1 153 ? 17.829 -2.677 -7.913 1.00 56.84 153 SER A CA 1
ATOM 1183 C C . SER A 1 153 ? 17.669 -1.604 -6.826 1.00 56.84 153 SER A C 1
ATOM 1185 O O . SER A 1 153 ? 16.745 -0.796 -6.893 1.00 56.84 153 SER A O 1
ATOM 1187 N N . GLY A 1 154 ? 18.610 -1.496 -5.881 1.00 51.56 154 GLY A N 1
ATOM 1188 C CA . GLY A 1 154 ? 18.696 -0.372 -4.925 1.00 51.56 154 GLY A CA 1
ATOM 1189 C C . GLY A 1 154 ? 18.951 1.007 -5.569 1.00 51.56 154 GLY A C 1
ATOM 1190 O O . GLY A 1 154 ? 19.261 1.979 -4.876 1.00 51.56 154 GLY A O 1
ATOM 1191 N N . ALA A 1 155 ? 18.862 1.104 -6.899 1.00 50.44 155 ALA A N 1
ATOM 1192 C CA . ALA A 1 155 ? 19.008 2.329 -7.660 1.00 50.44 155 ALA A CA 1
ATOM 1193 C C . ALA A 1 155 ? 17.729 3.181 -7.597 1.00 50.44 155 ALA A C 1
ATOM 1195 O O . ALA A 1 155 ? 16.605 2.689 -7.635 1.00 50.44 155 ALA A O 1
ATOM 1196 N N . LYS A 1 156 ? 17.915 4.503 -7.539 1.00 54.91 156 LYS A N 1
ATOM 1197 C CA . LYS A 1 156 ? 16.855 5.520 -7.446 1.00 54.91 156 LYS A CA 1
ATOM 1198 C C . LYS A 1 156 ? 16.115 5.687 -8.788 1.00 54.91 156 LYS A C 1
ATOM 1200 O O . LYS A 1 156 ? 16.272 6.718 -9.429 1.00 54.91 156 LYS A O 1
ATOM 1205 N N . TYR A 1 157 ? 15.352 4.688 -9.239 1.00 62.38 157 TYR A N 1
ATOM 1206 C CA . TYR A 1 157 ? 14.521 4.781 -10.454 1.00 62.38 157 TYR A CA 1
ATOM 1207 C C . TYR A 1 157 ? 13.592 5.994 -10.397 1.00 62.38 157 TYR A C 1
ATOM 1209 O O . TYR A 1 157 ? 12.846 6.100 -9.443 1.00 62.38 157 TYR A O 1
ATOM 1217 N N . ASN A 1 158 ? 13.603 6.897 -11.378 1.00 65.00 158 ASN A N 1
ATOM 1218 C CA . ASN A 1 158 ? 12.613 7.974 -11.455 1.00 65.00 158 ASN A CA 1
ATOM 1219 C C . ASN A 1 158 ? 11.479 7.538 -12.386 1.00 65.00 158 ASN A C 1
ATOM 1221 O O . ASN A 1 158 ? 11.720 7.276 -13.563 1.00 65.00 158 ASN A O 1
ATOM 1225 N N . PHE A 1 159 ? 10.254 7.471 -11.861 1.00 66.38 159 PHE A N 1
ATOM 1226 C CA . PHE A 1 159 ? 9.061 7.210 -12.661 1.00 66.38 159 PHE A CA 1
ATOM 1227 C C . PHE A 1 159 ? 8.966 8.239 -13.797 1.00 66.38 159 PHE A C 1
ATOM 1229 O O . PHE A 1 159 ? 9.254 9.424 -13.571 1.00 66.38 159 PHE A O 1
ATOM 1236 N N . PRO A 1 160 ? 8.601 7.819 -15.016 1.00 62.16 160 PRO A N 1
ATOM 1237 C CA . PRO A 1 160 ? 8.889 8.603 -16.192 1.00 62.16 160 PRO A CA 1
ATOM 1238 C C . PRO A 1 160 ? 7.931 9.779 -16.316 1.00 62.16 160 PRO A C 1
ATOM 1240 O O . PRO A 1 160 ? 6.718 9.646 -16.157 1.00 62.16 160 PRO A O 1
ATOM 1243 N N . ARG A 1 161 ? 8.484 10.950 -16.640 1.00 61.75 161 ARG A N 1
ATOM 1244 C CA . ARG A 1 161 ? 7.698 12.176 -16.826 1.00 61.75 161 ARG A CA 1
ATOM 1245 C C . ARG A 1 161 ? 6.825 12.126 -18.084 1.00 61.75 161 ARG A C 1
ATOM 1247 O O . ARG A 1 161 ? 5.776 12.753 -18.096 1.00 61.75 161 ARG A O 1
ATOM 1254 N N . SER A 1 162 ? 7.210 11.362 -19.107 1.00 57.94 162 SER A N 1
ATOM 1255 C CA . SER A 1 162 ? 6.458 11.227 -20.368 1.00 57.94 162 SER A CA 1
ATOM 1256 C C . SER A 1 162 ? 5.022 10.717 -20.145 1.00 57.94 162 SER A C 1
ATOM 1258 O O . SER A 1 162 ? 4.070 11.256 -20.707 1.00 57.94 162 SER A O 1
ATOM 1260 N N . VAL A 1 163 ? 4.862 9.746 -19.238 1.00 58.72 163 VAL A N 1
ATOM 1261 C CA . VAL A 1 163 ? 3.588 9.120 -18.837 1.00 58.72 163 VAL A CA 1
ATOM 1262 C C . VAL A 1 163 ? 2.657 10.124 -18.166 1.00 58.72 163 VAL A C 1
ATOM 1264 O O . VAL A 1 163 ? 1.436 10.021 -18.252 1.00 58.72 163 VAL A O 1
ATOM 1267 N N . LEU A 1 164 ? 3.257 11.096 -17.485 1.00 59.25 164 LEU A N 1
ATOM 1268 C CA . LEU A 1 164 ? 2.575 12.110 -16.692 1.00 59.25 164 LEU A CA 1
ATOM 1269 C C . LEU A 1 164 ? 2.208 13.354 -17.509 1.00 59.25 164 LEU A C 1
ATOM 1271 O O . LEU A 1 164 ? 1.268 14.065 -17.158 1.00 59.25 164 LEU A O 1
ATOM 1275 N N . LEU A 1 165 ? 2.957 13.618 -18.583 1.00 54.31 165 LEU A N 1
ATOM 1276 C CA . LEU A 1 165 ? 2.858 14.842 -19.377 1.00 54.31 165 LEU A CA 1
ATOM 1277 C C . LEU A 1 165 ? 2.020 14.671 -20.652 1.00 54.31 165 LEU A C 1
ATOM 1279 O O . LEU A 1 165 ? 1.321 15.604 -21.032 1.00 54.31 165 LEU A O 1
ATOM 1283 N N . ASN A 1 166 ? 2.030 13.495 -21.290 1.00 57.91 166 ASN A N 1
ATOM 1284 C CA . ASN A 1 166 ? 1.450 13.325 -22.633 1.00 57.91 166 ASN A CA 1
ATOM 1285 C C . ASN A 1 166 ? 0.036 12.708 -22.651 1.00 57.91 166 ASN A C 1
ATOM 1287 O O . ASN A 1 166 ? -0.403 12.231 -23.694 1.00 57.91 166 ASN A O 1
ATOM 1291 N N . GLY A 1 167 ? -0.663 12.630 -21.511 1.00 58.81 167 GLY A N 1
ATOM 1292 C CA . GLY A 1 167 ? -2.006 12.023 -21.419 1.00 58.81 167 GLY A CA 1
ATOM 1293 C C . GLY A 1 16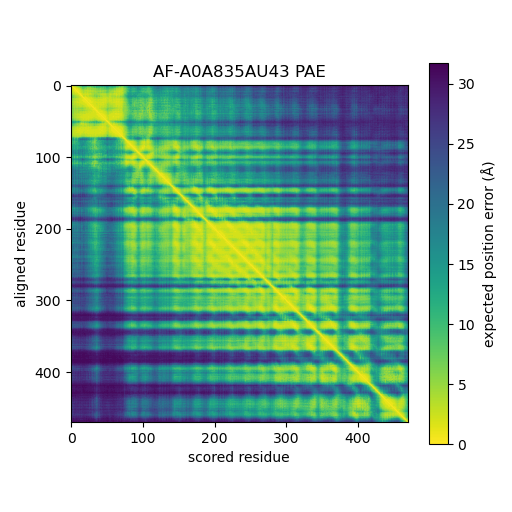7 ? -2.047 10.500 -21.629 1.00 58.81 167 GLY A C 1
ATOM 1294 O O . GLY A 1 167 ? -3.091 9.877 -21.464 1.00 58.81 167 GLY A O 1
ATOM 1295 N N . SER A 1 168 ? -0.911 9.856 -21.924 1.00 60.50 168 SER A N 1
ATOM 1296 C CA . SER A 1 168 ? -0.823 8.400 -22.121 1.00 60.50 168 SER A CA 1
ATOM 1297 C C . SER A 1 168 ? -1.178 7.598 -20.862 1.00 60.50 168 SER A C 1
ATOM 1299 O O . SER A 1 168 ? -1.561 6.434 -20.952 1.00 60.50 168 SER A O 1
ATOM 1301 N N . GLY A 1 169 ? -1.087 8.232 -19.688 1.00 65.94 169 GLY A N 1
ATOM 1302 C CA . GLY A 1 169 ? -1.532 7.685 -18.413 1.00 65.94 169 GLY A CA 1
ATOM 1303 C C . GLY A 1 169 ? -3.030 7.842 -18.125 1.00 65.94 169 GLY A C 1
ATOM 1304 O O . GLY A 1 169 ? -3.493 7.300 -17.128 1.00 65.94 169 GLY A O 1
ATOM 1305 N N . ASP A 1 170 ? -3.818 8.542 -18.947 1.00 72.19 170 ASP A N 1
ATOM 1306 C CA . ASP A 1 170 ? -5.225 8.828 -18.619 1.00 72.19 170 ASP A CA 1
ATOM 1307 C C . ASP A 1 170 ? -6.132 7.600 -18.636 1.00 72.19 170 ASP A C 1
ATOM 1309 O O . ASP A 1 170 ? -7.194 7.626 -18.019 1.00 72.19 170 ASP A O 1
ATOM 1313 N N . SER A 1 171 ? -5.724 6.499 -19.270 1.00 75.38 171 SER A N 1
ATOM 1314 C CA . SER A 1 171 ? -6.434 5.221 -19.160 1.00 75.38 171 SER A CA 1
ATOM 1315 C C . SER A 1 171 ? -6.137 4.472 -17.858 1.00 75.38 171 SER A C 1
ATOM 1317 O O . SER A 1 171 ? -6.850 3.520 -17.531 1.00 75.38 171 SER A O 1
ATOM 1319 N N . ILE A 1 172 ? -5.083 4.853 -17.127 1.00 81.12 172 ILE A N 1
ATOM 1320 C CA . ILE A 1 172 ? -4.614 4.134 -15.943 1.00 81.12 172 ILE A CA 1
ATOM 1321 C C . ILE A 1 172 ? -5.568 4.412 -14.782 1.00 81.12 172 ILE A C 1
ATOM 1323 O O . ILE A 1 172 ? -5.695 5.532 -14.300 1.00 81.12 172 ILE A O 1
ATOM 1327 N N . GLN A 1 173 ? -6.207 3.348 -14.309 1.00 88.44 173 GLN A N 1
ATOM 1328 C CA . GLN A 1 173 ? -7.105 3.344 -13.158 1.00 88.44 173 GLN A CA 1
ATOM 1329 C C . GLN A 1 173 ? -6.393 2.861 -11.891 1.00 88.44 173 GLN A C 1
ATOM 1331 O O . GLN A 1 173 ? -6.694 3.332 -10.800 1.00 88.44 173 GLN A O 1
ATOM 1336 N N . TYR A 1 174 ? -5.427 1.947 -12.020 1.00 89.69 174 TYR A N 1
ATOM 1337 C CA . TYR A 1 174 ? -4.625 1.449 -10.902 1.00 89.69 174 TYR A CA 1
ATOM 1338 C C . TYR A 1 174 ? -3.135 1.609 -11.180 1.00 89.69 174 TYR A C 1
ATOM 1340 O O . TYR A 1 174 ? -2.621 1.015 -12.129 1.00 89.69 174 TYR A O 1
ATOM 1348 N N . LEU A 1 175 ? -2.449 2.358 -10.317 1.00 88.75 175 LEU A N 1
ATOM 1349 C CA . LEU A 1 175 ? -1.003 2.543 -10.359 1.00 88.75 175 LEU A CA 1
ATOM 1350 C C . LEU A 1 175 ? -0.370 2.033 -9.062 1.00 88.75 175 LEU A C 1
ATOM 1352 O O . LEU A 1 175 ? -0.658 2.539 -7.978 1.00 88.75 175 LEU A O 1
ATOM 1356 N N . HIS A 1 176 ? 0.512 1.045 -9.180 1.00 90.19 176 HIS A N 1
ATOM 1357 C CA . HIS A 1 176 ? 1.292 0.508 -8.069 1.00 90.19 176 HIS A CA 1
ATOM 1358 C C . HIS A 1 176 ? 2.780 0.695 -8.350 1.00 90.19 176 HIS A C 1
ATOM 1360 O O . HIS A 1 176 ? 3.330 0.078 -9.258 1.00 90.19 176 HIS A O 1
ATOM 1366 N N . LEU A 1 177 ? 3.434 1.526 -7.547 1.00 88.25 177 LEU A N 1
ATOM 1367 C CA . LEU A 1 177 ? 4.864 1.788 -7.633 1.00 88.25 177 LEU A CA 1
ATOM 1368 C C . LEU A 1 177 ? 5.586 1.226 -6.412 1.00 88.25 177 LEU A C 1
ATOM 1370 O O . LEU A 1 177 ? 5.173 1.464 -5.276 1.00 88.25 177 LEU A O 1
ATOM 1374 N N . THR A 1 178 ? 6.669 0.483 -6.637 1.00 87.19 178 THR A N 1
ATOM 1375 C CA . THR A 1 178 ? 7.517 -0.046 -5.562 1.00 87.19 178 THR A CA 1
ATOM 1376 C C . THR A 1 178 ? 8.987 0.291 -5.786 1.00 87.19 178 THR A C 1
ATOM 1378 O O . THR A 1 178 ? 9.507 0.083 -6.882 1.00 87.19 178 THR A O 1
ATOM 1381 N N . ASN A 1 179 ? 9.660 0.758 -4.727 1.00 82.50 179 ASN A N 1
ATOM 1382 C CA . ASN A 1 179 ? 11.106 1.009 -4.690 1.00 82.50 179 ASN A CA 1
ATOM 1383 C C . ASN A 1 179 ? 11.593 1.988 -5.782 1.00 82.50 179 ASN A C 1
ATOM 1385 O O . ASN A 1 179 ? 12.570 1.744 -6.488 1.00 82.50 179 ASN A O 1
ATOM 1389 N N . CYS A 1 180 ? 10.892 3.115 -5.942 1.00 77.50 180 CYS A N 1
ATOM 1390 C CA . CYS A 1 180 ? 11.216 4.127 -6.949 1.00 77.50 180 CYS A CA 1
ATOM 1391 C C . CYS A 1 180 ? 11.084 5.559 -6.431 1.00 77.50 180 CYS A C 1
ATOM 1393 O O . CYS A 1 180 ? 10.453 5.827 -5.426 1.00 77.50 180 CYS A O 1
ATOM 1395 N N . SER A 1 181 ? 11.649 6.525 -7.128 1.00 78.12 181 SER A N 1
ATOM 1396 C CA . SER A 1 181 ? 11.329 7.942 -7.024 1.00 78.12 181 SER A CA 1
ATOM 1397 C C . SER A 1 181 ? 10.152 8.286 -7.926 1.00 78.12 181 SER A C 1
ATOM 1399 O O . SER A 1 181 ? 10.097 7.870 -9.080 1.00 78.12 181 SER A O 1
ATOM 1401 N N . PHE A 1 182 ? 9.236 9.099 -7.421 1.00 80.00 182 PHE A N 1
ATOM 1402 C CA . PHE A 1 182 ? 8.108 9.611 -8.185 1.00 80.00 182 PHE A CA 1
ATOM 1403 C C . PHE A 1 182 ? 8.083 11.127 -8.024 1.00 80.00 182 PHE A C 1
ATOM 1405 O O . PHE A 1 182 ? 8.088 11.620 -6.901 1.00 80.00 182 PHE A O 1
ATOM 1412 N N . ARG A 1 183 ? 8.168 11.850 -9.147 1.00 77.44 183 ARG A N 1
ATOM 1413 C CA . ARG A 1 183 ? 8.368 13.308 -9.195 1.00 77.44 183 ARG A CA 1
ATOM 1414 C C . ARG A 1 183 ? 7.306 13.980 -10.071 1.00 77.44 183 ARG A C 1
ATOM 1416 O O . ARG A 1 183 ? 7.654 14.487 -11.142 1.00 77.44 183 ARG A O 1
ATOM 1423 N N . PRO A 1 184 ? 6.023 13.930 -9.684 1.00 72.38 184 PRO A N 1
ATOM 1424 C CA . PRO A 1 184 ? 4.994 14.698 -10.366 1.00 72.38 184 PRO A CA 1
ATOM 1425 C C . PRO A 1 184 ? 5.274 16.207 -10.254 1.00 72.38 184 PRO A C 1
ATOM 1427 O O . PRO A 1 184 ? 5.540 16.715 -9.169 1.00 72.38 184 PRO A O 1
ATOM 1430 N N . THR A 1 185 ? 5.285 16.912 -11.387 1.00 65.62 185 THR A N 1
ATOM 1431 C CA . THR A 1 185 ? 5.542 18.363 -11.476 1.00 65.62 185 THR A CA 1
ATOM 1432 C C . THR A 1 185 ? 4.267 19.134 -11.801 1.00 65.62 185 THR A C 1
ATOM 1434 O O . THR A 1 185 ? 3.378 18.582 -12.430 1.00 65.62 185 THR A O 1
ATOM 1437 N N . VAL A 1 186 ? 4.220 20.425 -11.450 1.00 54.97 186 VAL A N 1
ATOM 1438 C CA . VAL A 1 186 ? 3.039 21.316 -11.536 1.00 54.97 186 VAL A CA 1
ATOM 1439 C C . VAL A 1 186 ? 2.372 21.375 -12.922 1.00 54.97 186 VAL A C 1
ATOM 1441 O O . VAL A 1 186 ? 1.164 21.548 -13.011 1.00 54.97 186 VAL A O 1
ATOM 1444 N N . THR A 1 187 ? 3.114 21.157 -14.010 1.00 51.81 187 THR A N 1
ATOM 1445 C CA . THR A 1 187 ? 2.580 20.961 -15.374 1.00 51.81 187 THR A CA 1
ATOM 1446 C C . THR A 1 187 ? 1.985 19.560 -15.573 1.00 51.81 187 THR A C 1
ATOM 1448 O O . THR A 1 187 ? 2.253 18.890 -16.567 1.00 51.81 187 THR A O 1
ATOM 1451 N N . PHE A 1 188 ? 1.214 19.075 -14.601 1.00 59.16 188 PHE A N 1
ATOM 1452 C CA . PHE A 1 188 ? 0.663 17.726 -14.604 1.00 59.16 188 PHE A CA 1
ATOM 1453 C C . PHE A 1 188 ? -0.636 17.671 -15.411 1.00 59.16 188 PHE A C 1
ATOM 1455 O O . PHE A 1 188 ? -1.609 18.336 -15.071 1.00 59.16 188 PHE A O 1
ATOM 1462 N N . GLY A 1 189 ? -0.658 16.881 -16.488 1.00 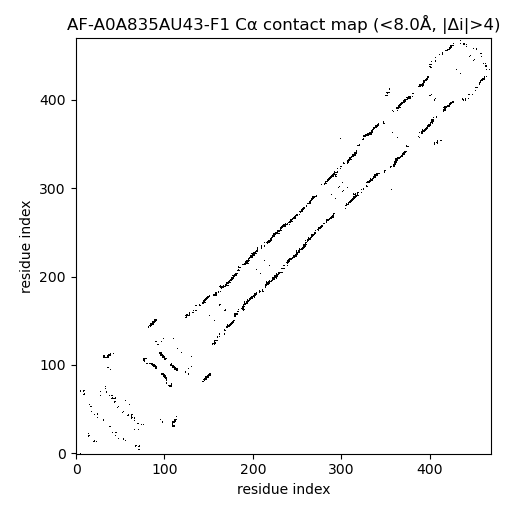55.19 189 GLY A N 1
ATOM 1463 C CA . GLY A 1 189 ? -1.839 16.723 -17.346 1.00 55.19 189 GLY A CA 1
ATOM 1464 C C . GLY A 1 189 ? -2.511 15.349 -17.276 1.00 55.19 189 GLY A C 1
ATOM 1465 O O . GLY A 1 189 ? -3.665 15.242 -17.695 1.00 55.19 189 GLY A O 1
ATOM 1466 N N . GLY A 1 190 ? -1.803 14.328 -16.772 1.00 65.69 190 GLY A N 1
ATOM 1467 C CA . GLY A 1 190 ? -2.197 12.916 -16.860 1.00 65.69 190 GLY A CA 1
ATOM 1468 C C . GLY A 1 190 ? -2.701 12.266 -15.561 1.00 65.69 190 GLY A C 1
ATOM 1469 O O . GLY A 1 190 ? -2.584 12.836 -14.479 1.00 65.69 190 GLY A O 1
ATOM 1470 N N . LEU A 1 191 ? -3.193 11.023 -15.686 1.00 75.44 191 LEU A N 1
ATOM 1471 C CA . LEU A 1 191 ? -3.756 10.152 -14.629 1.00 75.44 191 LEU A CA 1
ATOM 1472 C C . LEU A 1 191 ? -5.170 10.542 -14.153 1.00 75.44 191 LEU A C 1
ATOM 1474 O O . LEU A 1 191 ? -5.573 10.219 -13.037 1.00 75.44 191 LEU A O 1
ATOM 1478 N N . ARG A 1 192 ? -5.975 11.176 -15.012 1.00 80.19 192 ARG A N 1
ATOM 1479 C CA . ARG A 1 192 ? -7.331 11.643 -14.646 1.00 80.19 192 ARG A CA 1
ATOM 1480 C C . ARG A 1 192 ? -8.299 10.523 -14.251 1.00 80.19 192 ARG A C 1
ATOM 1482 O O . ARG A 1 192 ? -9.199 10.748 -13.445 1.00 80.19 192 ARG A O 1
ATOM 1489 N N . SER A 1 193 ? -8.115 9.321 -14.800 1.00 85.25 193 SER A N 1
ATOM 1490 C CA . SER A 1 193 ? -8.953 8.150 -14.497 1.00 85.25 193 SER A CA 1
ATOM 1491 C C . SER A 1 193 ? -8.448 7.322 -13.314 1.00 85.25 193 SER A C 1
ATOM 1493 O O . SER A 1 193 ? -8.982 6.238 -13.070 1.00 85.25 193 SER A O 1
ATOM 1495 N N . LEU A 1 194 ? -7.413 7.780 -12.604 1.00 88.81 194 LEU A N 1
ATOM 1496 C CA . LEU A 1 194 ? -6.792 7.021 -11.527 1.00 88.81 194 LEU A CA 1
ATOM 1497 C C . LEU A 1 194 ? -7.766 6.862 -10.357 1.00 88.81 194 LEU A C 1
ATOM 1499 O O . LEU A 1 194 ? -8.091 7.829 -9.677 1.00 88.81 194 LEU A O 1
ATOM 1503 N N . THR A 1 195 ? -8.202 5.629 -10.103 1.00 92.44 195 THR A N 1
ATOM 1504 C CA . THR A 1 195 ? -9.082 5.277 -8.980 1.00 92.44 195 THR A CA 1
ATOM 1505 C C . THR A 1 195 ? -8.303 4.698 -7.806 1.00 92.44 195 THR A C 1
ATOM 1507 O O . THR A 1 195 ? -8.745 4.784 -6.662 1.00 92.44 195 THR A O 1
ATOM 1510 N N . ARG A 1 196 ? -7.124 4.112 -8.046 1.00 93.75 196 ARG A N 1
ATOM 1511 C CA . ARG A 1 196 ? -6.306 3.475 -7.007 1.00 93.75 196 ARG A CA 1
ATOM 1512 C C . ARG A 1 196 ? -4.828 3.801 -7.178 1.00 93.75 196 ARG A C 1
ATOM 1514 O O . ARG A 1 196 ? -4.238 3.496 -8.215 1.00 93.75 196 ARG A O 1
ATOM 1521 N N . LEU A 1 197 ? -4.214 4.329 -6.125 1.00 94.50 197 LEU A N 1
ATOM 1522 C CA . LEU A 1 197 ? -2.788 4.634 -6.075 1.00 94.50 197 LEU A CA 1
ATOM 1523 C C . LEU A 1 197 ? -2.132 3.898 -4.908 1.00 94.50 197 LEU A C 1
ATOM 1525 O O . LEU A 1 197 ? -2.522 4.089 -3.760 1.00 94.50 197 LEU A O 1
ATOM 1529 N N . HIS A 1 198 ? -1.117 3.086 -5.196 1.00 94.38 198 HIS A N 1
ATOM 1530 C CA . HIS A 1 198 ? -0.316 2.402 -4.184 1.00 94.38 198 HIS A CA 1
ATOM 1531 C C . HIS A 1 198 ? 1.164 2.735 -4.366 1.00 94.38 198 HIS A C 1
ATOM 1533 O O . HIS A 1 198 ? 1.776 2.391 -5.377 1.00 94.38 198 HIS A O 1
ATOM 1539 N N . LEU A 1 199 ? 1.744 3.396 -3.369 1.00 93.19 199 LEU A N 1
ATOM 1540 C CA . LEU A 1 199 ? 3.150 3.773 -3.323 1.00 93.19 199 LEU A CA 1
ATOM 1541 C C . LEU A 1 199 ? 3.835 3.035 -2.170 1.00 93.19 199 LEU A C 1
ATOM 1543 O O . LEU A 1 199 ? 3.505 3.256 -1.007 1.00 93.19 199 LEU A O 1
ATOM 1547 N N . CYS A 1 200 ? 4.800 2.170 -2.481 1.00 91.56 200 CYS A N 1
ATOM 1548 C CA . CYS A 1 200 ? 5.555 1.397 -1.496 1.00 91.56 200 CYS A CA 1
ATOM 1549 C C . CYS A 1 200 ? 7.063 1.659 -1.624 1.00 91.56 200 CYS A C 1
ATOM 1551 O O . CYS A 1 200 ? 7.659 1.395 -2.666 1.00 91.56 200 CYS A O 1
ATOM 1553 N N . ILE A 1 201 ? 7.706 2.181 -0.576 1.00 88.56 201 ILE A N 1
ATOM 1554 C CA . ILE A 1 201 ? 9.136 2.554 -0.595 1.00 88.56 201 ILE A CA 1
ATOM 1555 C C . ILE A 1 201 ? 9.400 3.552 -1.743 1.00 88.56 201 ILE A C 1
ATOM 1557 O O . ILE A 1 201 ? 10.369 3.453 -2.495 1.00 88.56 201 ILE A O 1
ATOM 1561 N N . VAL A 1 202 ? 8.483 4.511 -1.920 1.00 87.19 202 VAL A N 1
ATOM 1562 C CA . VAL A 1 202 ? 8.577 5.509 -2.988 1.00 87.19 202 VAL A CA 1
ATOM 1563 C C . VAL A 1 202 ? 9.181 6.807 -2.454 1.00 87.19 202 VAL A C 1
ATOM 1565 O O . VAL A 1 202 ? 8.756 7.347 -1.432 1.00 87.19 202 VAL A O 1
ATOM 1568 N N . ARG A 1 203 ? 10.190 7.339 -3.149 1.00 86.62 203 ARG A N 1
ATOM 1569 C CA . ARG A 1 203 ? 10.777 8.656 -2.877 1.00 86.62 203 ARG A CA 1
ATOM 1570 C C . ARG A 1 203 ? 9.882 9.714 -3.521 1.00 86.62 203 ARG A C 1
ATOM 1572 O O . ARG A 1 203 ? 10.089 10.045 -4.686 1.00 86.62 203 ARG A O 1
ATOM 1579 N N . ILE A 1 204 ? 8.936 10.255 -2.764 1.00 88.25 204 ILE A N 1
ATOM 1580 C CA . ILE A 1 204 ? 8.030 11.349 -3.155 1.00 88.25 204 ILE A CA 1
ATOM 1581 C C . ILE A 1 204 ? 7.886 12.340 -1.992 1.00 88.25 204 ILE A C 1
ATOM 1583 O O . ILE A 1 204 ? 7.840 11.913 -0.837 1.00 88.25 204 ILE A O 1
ATOM 1587 N N . THR A 1 205 ? 7.879 13.645 -2.265 1.00 90.44 205 THR A N 1
ATOM 1588 C CA . THR A 1 205 ? 7.631 14.678 -1.242 1.00 90.44 205 THR A CA 1
ATOM 1589 C C . THR A 1 205 ? 6.129 14.909 -1.033 1.00 90.44 205 THR A C 1
ATOM 1591 O O . THR A 1 205 ? 5.304 14.478 -1.837 1.00 90.44 205 THR A O 1
ATOM 1594 N N . GLY A 1 206 ? 5.758 15.587 0.059 1.00 87.31 206 GLY A N 1
ATOM 1595 C CA . GLY A 1 206 ? 4.359 15.954 0.314 1.00 87.31 206 GLY A CA 1
ATOM 1596 C C . GLY A 1 206 ? 3.773 16.842 -0.788 1.00 87.31 206 GLY A C 1
ATOM 1597 O O . GLY A 1 206 ? 2.674 16.570 -1.259 1.00 87.31 206 GLY A O 1
ATOM 1598 N N . ASP A 1 207 ? 4.540 17.828 -1.260 1.00 86.88 207 ASP A N 1
ATOM 1599 C CA . ASP A 1 207 ? 4.108 18.767 -2.307 1.00 86.88 207 ASP A CA 1
ATOM 1600 C C . ASP A 1 207 ? 3.917 18.074 -3.661 1.00 86.88 207 ASP A C 1
ATOM 1602 O O . ASP A 1 207 ? 2.936 18.312 -4.364 1.00 86.88 207 ASP A O 1
ATOM 1606 N N . GLU A 1 208 ? 4.832 17.163 -4.004 1.00 88.00 208 GLU A N 1
ATOM 1607 C CA . GLU A 1 208 ? 4.734 16.327 -5.201 1.00 88.00 208 GLU A CA 1
ATOM 1608 C C . GLU A 1 208 ? 3.459 15.473 -5.158 1.00 88.00 208 GLU A C 1
ATOM 1610 O O . GLU A 1 208 ? 2.672 15.461 -6.106 1.00 88.00 208 GLU A O 1
ATOM 1615 N N . LEU A 1 209 ? 3.208 14.791 -4.037 1.00 90.00 209 LEU A N 1
ATOM 1616 C CA . LEU A 1 209 ? 1.988 14.006 -3.878 1.00 90.00 209 LEU A CA 1
ATOM 1617 C C . LEU A 1 209 ? 0.736 14.895 -3.924 1.00 90.00 209 LEU A C 1
ATOM 1619 O O . LEU A 1 209 ? -0.222 14.542 -4.604 1.00 90.00 209 LEU A O 1
ATOM 1623 N N . GLY A 1 210 ? 0.754 16.059 -3.274 1.00 88.00 210 GLY A N 1
ATOM 1624 C CA . GLY A 1 210 ? -0.348 17.022 -3.306 1.00 88.00 210 GLY A CA 1
ATOM 1625 C C . GLY A 1 210 ? -0.697 17.468 -4.728 1.00 88.00 210 GLY A C 1
ATOM 1626 O O . GLY A 1 210 ? -1.871 17.492 -5.092 1.00 88.00 210 GLY A O 1
ATOM 1627 N N . CYS A 1 211 ? 0.316 17.722 -5.562 1.00 84.25 211 CYS A N 1
ATOM 1628 C CA . CYS A 1 211 ? 0.132 18.042 -6.978 1.00 84.25 211 CYS A CA 1
ATOM 1629 C C . CYS A 1 211 ? -0.532 16.898 -7.758 1.00 84.25 211 CYS A C 1
ATOM 1631 O O . CYS A 1 211 ? -1.360 17.142 -8.628 1.00 84.25 211 CYS A O 1
ATOM 1633 N N . LEU A 1 212 ? -0.193 15.642 -7.475 1.00 87.31 212 LEU A N 1
ATOM 1634 C CA . LEU A 1 212 ? -0.846 14.500 -8.119 1.00 87.31 212 LEU A CA 1
ATOM 1635 C C . LEU A 1 212 ? -2.310 14.357 -7.678 1.00 87.31 212 LEU A C 1
ATOM 1637 O O . LEU A 1 212 ? -3.193 14.098 -8.499 1.00 87.31 212 LEU A O 1
ATOM 1641 N N . LEU A 1 213 ? -2.561 14.521 -6.378 1.00 88.44 213 LEU A N 1
ATOM 1642 C CA . LEU A 1 213 ? -3.888 14.381 -5.784 1.00 88.44 213 LEU A CA 1
ATOM 1643 C C . LEU A 1 213 ? -4.860 15.458 -6.279 1.00 88.44 213 LEU A C 1
ATOM 1645 O O . LEU A 1 213 ? -6.027 15.150 -6.498 1.00 88.44 213 LEU A O 1
ATOM 1649 N N . SER A 1 214 ? -4.396 16.685 -6.531 1.00 85.88 214 SER A N 1
ATOM 1650 C CA . SER A 1 214 ? -5.251 17.752 -7.073 1.00 85.88 214 SER A CA 1
ATOM 1651 C C . SER A 1 214 ? -5.734 17.495 -8.507 1.00 85.88 214 SER A C 1
ATOM 1653 O O . SER A 1 214 ? -6.757 18.047 -8.904 1.00 85.88 214 SER A O 1
ATOM 1655 N N . HIS A 1 215 ? -5.051 16.632 -9.266 1.00 82.00 215 HIS A N 1
ATOM 1656 C CA . HIS A 1 215 ? -5.398 16.301 -10.655 1.00 82.00 215 HIS A CA 1
ATOM 1657 C C . HIS A 1 215 ? -6.107 14.940 -10.807 1.00 82.00 215 HIS A C 1
ATOM 1659 O O . HIS A 1 215 ? -6.653 14.644 -11.870 1.00 82.00 215 HIS A O 1
ATOM 1665 N N . SER A 1 216 ? -6.148 14.120 -9.750 1.00 86.88 216 SER A N 1
ATOM 1666 C CA . SER A 1 216 ? -6.688 12.749 -9.772 1.00 86.88 216 SER A CA 1
ATOM 1667 C C . SER A 1 216 ? -8.057 12.660 -9.085 1.00 86.88 216 SER A C 1
ATOM 1669 O O . SER A 1 216 ? -8.229 11.944 -8.103 1.00 86.88 216 SER A O 1
ATOM 1671 N N . LEU A 1 217 ? -9.055 13.392 -9.588 1.00 88.50 217 LEU A N 1
ATOM 1672 C CA . LEU A 1 217 ? -10.374 13.530 -8.938 1.00 88.50 217 LEU A CA 1
ATOM 1673 C C . LEU A 1 217 ? -11.188 12.225 -8.856 1.00 88.50 217 LEU A C 1
ATOM 1675 O O . LEU A 1 217 ? -12.133 12.124 -8.074 1.00 88.50 217 LEU A O 1
ATOM 1679 N N . ALA A 1 218 ? -10.833 11.223 -9.664 1.00 90.62 218 ALA A N 1
ATOM 1680 C CA . ALA A 1 218 ? -11.464 9.908 -9.656 1.00 90.62 218 ALA A CA 1
ATOM 1681 C C . ALA A 1 218 ? -10.943 8.977 -8.543 1.00 90.62 218 ALA A C 1
ATOM 1683 O O . ALA A 1 218 ? -11.423 7.848 -8.447 1.00 90.62 218 ALA A O 1
ATOM 1684 N N . LEU A 1 219 ? -9.973 9.415 -7.729 1.00 93.31 219 LEU A N 1
ATOM 1685 C CA . LEU A 1 219 ? -9.285 8.559 -6.765 1.00 93.31 219 LEU A CA 1
ATOM 1686 C C . LEU A 1 219 ? -10.226 8.078 -5.652 1.00 93.31 219 LEU A C 1
ATOM 1688 O O . LEU A 1 219 ? -10.822 8.876 -4.938 1.00 93.31 219 LEU A O 1
ATOM 1692 N N . GLU A 1 220 ? -10.306 6.759 -5.491 1.00 94.69 220 GLU A N 1
ATOM 1693 C CA . GLU A 1 220 ? -11.111 6.059 -4.483 1.00 94.69 220 GLU A CA 1
ATOM 1694 C C . GLU A 1 220 ? -10.249 5.482 -3.355 1.00 94.69 220 GLU A C 1
ATOM 1696 O O . GLU A 1 220 ? -10.697 5.401 -2.209 1.00 94.69 220 GLU A O 1
ATOM 1701 N N . LYS A 1 221 ? -9.013 5.059 -3.671 1.00 95.25 221 LYS A N 1
ATOM 1702 C CA . LYS A 1 221 ? -8.085 4.447 -2.706 1.00 95.25 221 LYS A CA 1
ATOM 1703 C C . LYS A 1 221 ? -6.664 4.985 -2.836 1.00 95.25 221 LYS A C 1
ATOM 1705 O O . LYS A 1 221 ? -6.080 4.937 -3.922 1.00 95.25 221 LYS A O 1
ATOM 1710 N N . LEU A 1 222 ? -6.084 5.397 -1.711 1.00 95.19 222 LEU A N 1
ATOM 1711 C CA . LEU A 1 222 ? -4.697 5.843 -1.595 1.00 95.19 222 LEU A CA 1
ATOM 1712 C C . LEU A 1 222 ? -3.947 5.012 -0.547 1.00 95.19 222 LEU A C 1
ATOM 1714 O O . LEU A 1 222 ? -4.296 5.023 0.629 1.00 95.19 222 LEU A O 1
ATOM 1718 N N . GLU A 1 223 ? -2.888 4.319 -0.961 1.00 95.50 223 GLU A N 1
ATOM 1719 C CA . GLU A 1 223 ? -2.011 3.546 -0.079 1.00 95.50 223 GLU A CA 1
ATOM 1720 C C . GLU A 1 223 ? -0.575 4.072 -0.138 1.00 95.50 223 GLU A C 1
ATOM 1722 O O . GLU A 1 223 ? 0.072 4.040 -1.186 1.00 95.50 223 GLU A O 1
ATOM 1727 N N . LEU A 1 224 ? -0.051 4.502 1.007 1.00 94.50 224 LEU A N 1
ATOM 1728 C CA . LEU A 1 224 ? 1.316 4.977 1.188 1.00 94.50 224 LEU A CA 1
ATOM 1729 C C . LEU A 1 224 ? 2.029 4.080 2.199 1.00 94.50 224 LEU A C 1
ATOM 1731 O O . LEU A 1 224 ? 1.678 4.051 3.378 1.00 94.50 224 LEU A O 1
ATOM 1735 N N . LYS A 1 225 ? 3.055 3.355 1.756 1.00 92.75 225 LYS A N 1
ATOM 1736 C CA . LYS A 1 225 ? 3.867 2.469 2.598 1.00 92.75 225 LYS A CA 1
ATOM 1737 C C . LYS A 1 225 ? 5.331 2.876 2.510 1.00 92.75 225 LYS A C 1
ATOM 1739 O O . LYS A 1 225 ? 5.883 2.983 1.417 1.00 92.75 225 LYS A O 1
ATOM 1744 N N . SER A 1 226 ? 5.974 3.130 3.645 1.00 90.88 226 SER A N 1
ATOM 1745 C CA . SER A 1 226 ? 7.408 3.452 3.735 1.00 90.88 226 SER A CA 1
ATOM 1746 C C . SER A 1 226 ? 7.861 4.626 2.845 1.00 90.88 226 SER A C 1
ATOM 1748 O O . SER A 1 226 ? 8.991 4.656 2.354 1.00 90.88 226 SER A O 1
ATOM 1750 N N . CYS A 1 227 ? 6.985 5.612 2.616 1.00 89.81 227 CYS A N 1
ATOM 1751 C CA . CYS A 1 227 ? 7.269 6.803 1.808 1.00 89.81 227 CYS A CA 1
ATOM 1752 C C . CYS A 1 227 ? 7.950 7.880 2.665 1.00 89.81 227 CYS A C 1
ATOM 1754 O O . CYS A 1 227 ? 7.360 8.880 3.068 1.00 89.81 227 CYS A O 1
ATOM 1756 N N . ASN A 1 228 ? 9.226 7.653 2.974 1.00 88.06 228 ASN A N 1
ATOM 1757 C CA . ASN A 1 228 ? 9.946 8.378 4.025 1.00 88.06 228 ASN A CA 1
ATOM 1758 C C . ASN A 1 228 ? 10.301 9.836 3.707 1.00 88.06 228 ASN A C 1
ATOM 1760 O O . ASN A 1 228 ? 10.881 10.491 4.561 1.00 88.06 228 ASN A O 1
ATOM 1764 N N . LEU A 1 229 ? 10.017 10.355 2.510 1.00 88.19 229 LEU A N 1
ATOM 1765 C CA . LEU A 1 229 ? 10.263 11.766 2.178 1.00 88.19 229 LEU A CA 1
ATOM 1766 C C . LEU A 1 229 ? 9.057 12.674 2.460 1.00 88.19 229 LEU A C 1
ATOM 1768 O O . LEU A 1 229 ? 9.214 13.893 2.469 1.00 88.19 229 LEU A O 1
ATOM 1772 N N . ILE A 1 230 ? 7.883 12.097 2.721 1.00 89.31 230 ILE A N 1
ATOM 1773 C CA . ILE A 1 230 ? 6.679 12.851 3.064 1.00 89.31 230 ILE A CA 1
ATOM 1774 C C . ILE A 1 230 ? 6.787 13.287 4.528 1.00 89.31 230 ILE A C 1
ATOM 1776 O O . ILE A 1 230 ? 6.888 12.450 5.423 1.00 89.31 230 ILE A O 1
ATOM 1780 N N . VAL A 1 231 ? 6.782 14.601 4.762 1.00 89.25 231 VAL A N 1
ATOM 1781 C CA . VAL A 1 231 ? 6.797 15.200 6.111 1.00 89.25 231 VAL A CA 1
ATOM 1782 C C . VAL A 1 231 ? 5.398 15.654 6.529 1.00 89.25 231 VAL A C 1
ATOM 1784 O O . VAL A 1 231 ? 4.997 15.443 7.673 1.00 89.25 231 VAL A O 1
ATOM 1787 N N . TYR A 1 232 ? 4.651 16.225 5.587 1.00 89.62 232 TYR A N 1
ATOM 1788 C CA . TYR A 1 232 ? 3.265 16.660 5.724 1.00 89.62 232 TYR A CA 1
ATOM 1789 C C . TYR A 1 232 ? 2.459 16.026 4.591 1.00 89.62 232 TYR A C 1
ATOM 1791 O O . TYR A 1 232 ? 2.858 16.118 3.427 1.00 89.62 232 TYR A O 1
ATOM 1799 N N . LEU A 1 233 ? 1.375 15.333 4.936 1.00 90.25 233 LEU A N 1
ATOM 1800 C CA . LEU A 1 233 ? 0.440 14.762 3.972 1.00 90.25 233 LEU A CA 1
ATOM 1801 C C . LEU A 1 233 ? -0.837 15.592 3.999 1.00 90.25 233 LEU A C 1
ATOM 1803 O O . LEU A 1 233 ? -1.543 15.552 5.000 1.00 90.25 233 LEU A O 1
ATOM 1807 N N . LYS A 1 234 ? -1.125 16.293 2.900 1.00 90.44 234 LYS A N 1
ATOM 1808 C CA . LYS A 1 234 ? -2.388 17.002 2.694 1.00 90.44 234 LYS A CA 1
ATOM 1809 C C . LYS A 1 234 ? -3.229 16.278 1.658 1.00 90.44 234 LYS A C 1
ATOM 1811 O O . LYS A 1 234 ? -2.835 16.184 0.495 1.00 90.44 234 LYS A O 1
ATOM 1816 N N . VAL A 1 235 ? -4.383 15.780 2.078 1.00 89.88 235 VAL A N 1
ATOM 1817 C CA . VAL A 1 235 ? -5.379 15.191 1.184 1.00 89.88 235 VAL A CA 1
ATOM 1818 C C . VAL A 1 235 ? -6.419 16.269 0.860 1.00 89.88 235 VAL A C 1
ATOM 1820 O O . VAL A 1 235 ? -7.093 16.737 1.777 1.00 89.88 235 VAL A O 1
ATOM 1823 N N . PRO A 1 236 ? -6.541 16.706 -0.407 1.00 88.69 236 PRO A N 1
ATOM 1824 C CA . PRO A 1 236 ? -7.365 17.858 -0.762 1.00 88.69 236 PRO A CA 1
ATOM 1825 C C . PRO A 1 236 ? -8.869 17.545 -0.751 1.00 88.69 236 PRO A C 1
ATOM 1827 O O . PRO A 1 236 ? -9.287 16.456 -1.150 1.00 88.69 236 PRO A O 1
ATOM 1830 N N . HIS A 1 237 ? -9.689 18.546 -0.411 1.00 87.88 237 HIS A N 1
ATOM 1831 C CA . HIS A 1 237 ? -11.161 18.456 -0.403 1.00 87.88 237 HIS A CA 1
ATOM 1832 C C . HIS A 1 237 ? -11.789 18.071 -1.752 1.00 87.88 237 HIS A C 1
ATOM 1834 O O . HIS A 1 237 ? -12.912 17.574 -1.810 1.00 87.88 237 HIS A O 1
ATOM 1840 N N . LEU A 1 238 ? -11.072 18.282 -2.858 1.00 88.75 238 LEU A N 1
ATOM 1841 C CA . LEU A 1 238 ? -11.524 17.949 -4.211 1.00 88.75 238 LEU A CA 1
ATOM 1842 C C . LEU A 1 238 ? -11.722 16.435 -4.423 1.00 88.75 238 LEU A C 1
ATOM 1844 O O . LEU A 1 238 ? -12.437 16.034 -5.341 1.00 88.75 238 LEU A O 1
ATOM 1848 N N . LEU A 1 239 ? -11.124 15.584 -3.581 1.00 89.06 239 LEU A N 1
AT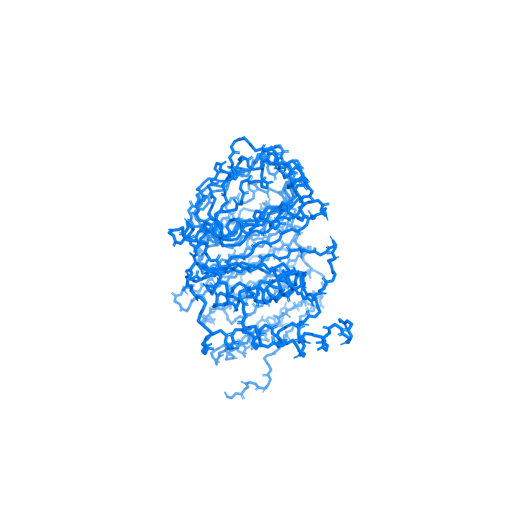OM 1849 C CA . LEU A 1 239 ? -11.217 14.125 -3.678 1.00 89.06 239 LEU A CA 1
ATOM 1850 C C . LEU A 1 239 ? -12.530 13.583 -3.095 1.00 89.06 239 LEU A C 1
ATOM 1852 O O . LEU A 1 239 ? -12.557 12.890 -2.082 1.00 89.06 239 LEU A O 1
ATOM 1856 N N . GLN A 1 240 ? -13.635 13.867 -3.781 1.00 89.69 240 GLN A N 1
ATOM 1857 C CA . GLN A 1 240 ? -14.989 13.476 -3.369 1.00 89.69 240 GLN A CA 1
ATOM 1858 C C . GLN A 1 240 ? -15.230 11.958 -3.380 1.00 89.69 240 GLN A C 1
ATOM 1860 O O . GLN A 1 240 ? -16.159 11.481 -2.736 1.00 89.69 240 GLN A O 1
ATOM 1865 N N . ARG A 1 241 ? -14.427 11.188 -4.124 1.00 91.75 241 ARG A N 1
ATOM 1866 C CA . ARG A 1 241 ? -14.574 9.726 -4.242 1.00 91.75 241 ARG A CA 1
ATOM 1867 C C . ARG A 1 241 ? -13.660 8.936 -3.312 1.00 91.75 241 ARG A C 1
ATOM 1869 O O . ARG A 1 241 ? -13.806 7.719 -3.236 1.00 91.75 241 ARG A O 1
ATOM 1876 N N . LEU A 1 242 ? -12.723 9.602 -2.636 1.00 91.69 242 LEU A N 1
ATOM 1877 C CA . LEU A 1 242 ? -11.726 8.934 -1.813 1.00 91.69 242 LEU A CA 1
ATOM 1878 C C . LEU A 1 242 ? -12.398 8.360 -0.566 1.00 91.69 242 LEU A C 1
ATOM 1880 O O . LEU A 1 242 ? -12.838 9.097 0.308 1.00 91.69 242 LEU A O 1
ATOM 1884 N N . ASP A 1 243 ? -12.456 7.035 -0.509 1.00 91.25 243 ASP A N 1
ATOM 1885 C CA . ASP A 1 243 ? -13.078 6.270 0.572 1.00 91.25 243 ASP A CA 1
ATOM 1886 C C . ASP A 1 243 ? -12.024 5.655 1.503 1.00 91.25 243 ASP A C 1
ATOM 1888 O O . ASP A 1 243 ? -12.235 5.528 2.711 1.00 91.25 243 ASP A O 1
ATOM 1892 N N . TYR A 1 244 ? -10.875 5.279 0.934 1.00 92.19 244 TYR A N 1
ATOM 1893 C CA . TYR A 1 244 ? -9.850 4.500 1.616 1.00 92.19 244 TYR A CA 1
ATOM 1894 C C . TYR A 1 244 ? -8.493 5.202 1.602 1.00 92.19 244 TYR A C 1
ATOM 1896 O O . TYR A 1 244 ? -7.922 5.455 0.537 1.00 92.19 244 TYR A O 1
ATOM 1904 N N . LEU A 1 245 ? -7.935 5.429 2.790 1.00 92.75 245 LEU A N 1
ATOM 1905 C CA . LEU A 1 245 ? -6.595 5.976 2.976 1.00 92.75 245 LEU A CA 1
ATOM 1906 C C . LEU A 1 245 ? -5.769 5.074 3.902 1.00 92.75 245 LEU A C 1
ATOM 1908 O O . LEU A 1 245 ? -6.148 4.817 5.042 1.00 92.75 245 LEU A O 1
ATOM 1912 N N . LEU A 1 246 ? -4.607 4.626 3.430 1.00 92.69 246 LEU A N 1
ATOM 1913 C CA . LEU A 1 246 ? -3.635 3.877 4.223 1.00 92.69 246 LEU A CA 1
ATOM 1914 C C . LEU A 1 246 ? -2.293 4.598 4.236 1.00 92.69 246 LEU A C 1
ATOM 1916 O O . LEU A 1 246 ? -1.737 4.909 3.184 1.00 92.69 246 LEU A O 1
ATOM 1920 N N . VAL A 1 247 ? -1.737 4.793 5.429 1.00 91.75 247 VAL A N 1
ATOM 1921 C CA . VAL A 1 247 ? -0.410 5.370 5.650 1.00 91.75 247 VAL A CA 1
ATOM 1922 C C . VAL A 1 247 ? 0.360 4.505 6.641 1.00 91.75 247 VAL A C 1
ATOM 1924 O O . VAL A 1 247 ? 0.035 4.457 7.824 1.00 91.75 247 VAL A O 1
ATOM 1927 N N . TYR A 1 248 ? 1.397 3.810 6.182 1.00 90.56 248 TYR A N 1
ATOM 1928 C CA . TYR A 1 248 ? 2.111 2.827 6.995 1.00 90.56 248 TYR A CA 1
ATOM 1929 C C . TYR A 1 248 ? 3.630 3.006 6.910 1.00 90.56 248 TYR A C 1
ATOM 1931 O O . TYR A 1 248 ? 4.192 3.102 5.823 1.00 90.56 248 TYR A O 1
ATOM 1939 N N . SER A 1 249 ? 4.318 3.024 8.052 1.00 87.56 249 SER A N 1
ATOM 1940 C CA . SER A 1 249 ? 5.787 3.090 8.155 1.00 87.56 249 SER A CA 1
ATOM 1941 C C . SER A 1 249 ? 6.452 4.297 7.468 1.00 87.56 249 SER A C 1
ATOM 1943 O O . SER A 1 249 ? 7.613 4.222 7.075 1.00 87.56 249 SER A O 1
ATOM 1945 N N . CYS A 1 250 ? 5.762 5.434 7.339 1.00 86.38 250 CYS A N 1
ATOM 1946 C CA . CYS A 1 250 ? 6.347 6.677 6.816 1.00 86.38 250 CYS A CA 1
ATOM 1947 C C . CYS A 1 250 ? 7.139 7.412 7.915 1.00 86.38 250 CYS A C 1
ATOM 1949 O O . CYS A 1 250 ? 6.579 8.182 8.691 1.00 86.38 250 CYS A O 1
ATOM 1951 N N . ALA A 1 251 ? 8.453 7.185 7.989 1.00 84.50 251 ALA A N 1
ATOM 1952 C CA . ALA A 1 251 ? 9.276 7.571 9.142 1.00 84.50 251 ALA A CA 1
ATOM 1953 C C . ALA A 1 251 ? 9.354 9.087 9.416 1.00 84.50 251 ALA A C 1
ATOM 1955 O O . ALA A 1 251 ? 9.418 9.493 10.572 1.00 84.50 251 ALA A O 1
ATOM 1956 N N . ARG A 1 252 ? 9.349 9.934 8.375 1.00 86.12 252 ARG A N 1
ATOM 1957 C CA . ARG A 1 252 ? 9.461 11.403 8.519 1.00 86.12 252 ARG A CA 1
ATOM 1958 C C . ARG A 1 252 ? 8.118 12.129 8.571 1.00 86.12 252 ARG A C 1
ATOM 1960 O O . ARG A 1 252 ? 8.120 13.344 8.766 1.00 86.12 252 ARG A O 1
ATOM 1967 N N . LEU A 1 253 ? 7.010 11.411 8.395 1.00 87.25 253 LEU A N 1
ATOM 1968 C CA . LEU A 1 253 ? 5.678 11.998 8.433 1.00 87.25 253 LEU A CA 1
ATOM 1969 C C . LEU A 1 253 ? 5.396 12.496 9.852 1.00 87.25 253 LEU A C 1
ATOM 1971 O O . LEU A 1 253 ? 5.603 11.759 10.813 1.00 87.25 253 LEU A O 1
ATOM 1975 N N . LYS A 1 254 ? 4.949 13.746 9.974 1.00 86.12 254 LYS A N 1
ATOM 1976 C CA . LYS A 1 254 ? 4.607 14.378 11.257 1.00 86.12 254 LYS A CA 1
ATOM 1977 C C . LYS A 1 254 ? 3.128 14.695 11.377 1.00 86.12 254 LYS A C 1
ATOM 1979 O O . LYS A 1 254 ? 2.577 14.584 12.462 1.00 86.12 254 LYS A O 1
ATOM 1984 N N . VAL A 1 255 ? 2.495 15.088 10.279 1.00 85.75 255 VAL A N 1
ATOM 1985 C CA . VAL A 1 255 ? 1.099 15.523 10.270 1.00 85.75 255 VAL A CA 1
ATOM 1986 C C . VAL A 1 255 ? 0.415 14.929 9.047 1.00 85.75 255 VAL A C 1
ATOM 1988 O O . VAL A 1 255 ? 0.957 14.979 7.939 1.00 85.75 255 VAL A O 1
ATOM 1991 N N . THR A 1 256 ? -0.761 14.349 9.271 1.00 85.88 256 THR A N 1
ATOM 1992 C CA . THR A 1 256 ? -1.693 13.950 8.214 1.00 85.88 256 THR A CA 1
ATOM 1993 C C . THR A 1 256 ? -2.925 14.825 8.325 1.00 85.88 256 THR A C 1
ATOM 1995 O O . THR A 1 256 ? -3.641 14.744 9.322 1.00 85.88 256 THR A O 1
ATOM 1998 N N . ASP A 1 257 ? -3.120 15.660 7.316 1.00 86.31 257 ASP A N 1
ATOM 1999 C CA . ASP A 1 257 ? -4.231 16.585 7.193 1.00 86.31 257 ASP A CA 1
ATOM 2000 C C . ASP A 1 257 ? -5.157 16.109 6.076 1.00 86.31 257 ASP A C 1
ATOM 2002 O O . ASP A 1 257 ? -4.745 15.984 4.916 1.00 86.31 257 ASP A O 1
ATOM 2006 N N . ASN A 1 258 ? -6.389 15.771 6.439 1.00 85.75 258 ASN A N 1
ATOM 2007 C CA . ASN A 1 258 ? -7.380 15.292 5.496 1.00 85.75 258 ASN A CA 1
ATOM 2008 C C . ASN A 1 258 ? -8.569 16.241 5.401 1.00 85.75 258 ASN A C 1
ATOM 2010 O O . ASN A 1 258 ? -9.360 16.345 6.340 1.00 85.75 258 ASN A O 1
ATOM 2014 N N . GLU A 1 259 ? -8.747 16.803 4.208 1.00 87.12 259 GLU A N 1
ATOM 2015 C CA . GLU A 1 259 ? -9.897 17.627 3.842 1.00 87.12 259 GLU A CA 1
ATOM 2016 C C . GLU A 1 259 ? -10.906 16.869 2.953 1.00 87.12 259 GLU A C 1
ATOM 2018 O O . GLU A 1 259 ? -11.949 17.422 2.612 1.00 87.12 259 GLU A O 1
ATOM 2023 N N . ALA A 1 260 ? -10.626 15.623 2.539 1.00 86.12 260 ALA A N 1
ATOM 2024 C CA . ALA A 1 260 ? -11.555 14.851 1.709 1.00 86.12 260 ALA A CA 1
ATOM 2025 C C . ALA A 1 260 ? -12.799 14.424 2.521 1.00 86.12 260 ALA A C 1
ATOM 2027 O O . ALA A 1 260 ? -12.639 13.831 3.594 1.00 86.12 260 ALA A O 1
ATOM 2028 N N . PRO A 1 261 ? -14.027 14.670 2.018 1.00 84.31 261 PRO A N 1
ATOM 2029 C CA . PRO A 1 261 ? -15.245 14.584 2.834 1.00 84.31 261 PRO A CA 1
ATOM 2030 C C . PRO A 1 261 ? -15.785 13.164 3.050 1.00 84.31 261 PRO A C 1
ATOM 2032 O O . PRO A 1 261 ? -16.504 12.926 4.016 1.00 84.31 261 PRO A O 1
ATOM 2035 N N . ASN A 1 262 ? -15.459 12.220 2.163 1.00 86.19 262 ASN A N 1
ATOM 2036 C CA . ASN A 1 262 ? -16.119 10.909 2.100 1.00 86.19 262 ASN A CA 1
ATOM 2037 C C . ASN A 1 262 ? -15.225 9.737 2.533 1.00 86.19 262 ASN A C 1
ATOM 2039 O O . ASN A 1 262 ? -15.544 8.583 2.250 1.00 86.19 262 ASN A O 1
ATOM 2043 N N . ILE A 1 263 ? -14.116 10.005 3.229 1.00 86.88 263 ILE A N 1
ATOM 2044 C CA . ILE A 1 263 ? -13.258 8.933 3.741 1.00 86.88 263 ILE A CA 1
ATOM 2045 C C . ILE A 1 263 ? -13.998 8.173 4.840 1.00 86.88 263 ILE A C 1
ATOM 2047 O O . ILE A 1 263 ? -14.309 8.729 5.894 1.00 86.88 263 ILE A O 1
ATOM 2051 N N . SER A 1 264 ? -14.235 6.880 4.604 1.00 88.19 264 SER A N 1
ATOM 2052 C CA . SER A 1 264 ? -14.878 5.984 5.569 1.00 88.19 264 SER A CA 1
ATOM 2053 C C . SER A 1 264 ? -13.928 4.928 6.133 1.00 88.19 264 SER A C 1
ATOM 2055 O O . SER A 1 264 ? -14.194 4.392 7.210 1.00 88.19 264 SER A O 1
ATOM 2057 N N . ASN A 1 265 ? -12.783 4.695 5.477 1.00 89.44 265 ASN A N 1
ATOM 2058 C CA . ASN A 1 265 ? -11.759 3.743 5.895 1.00 89.44 265 ASN A CA 1
ATOM 2059 C C . ASN A 1 265 ? -10.385 4.413 6.016 1.00 89.44 265 ASN A C 1
ATOM 2061 O O . ASN A 1 265 ? -9.807 4.858 5.022 1.00 89.44 265 ASN A O 1
ATOM 2065 N N . PHE A 1 266 ? -9.819 4.419 7.223 1.00 90.12 266 PHE A N 1
ATOM 2066 C CA . PHE A 1 266 ? -8.487 4.963 7.467 1.00 90.12 266 PHE A CA 1
ATOM 2067 C C . PHE A 1 266 ? -7.597 3.959 8.196 1.00 90.12 266 PHE A C 1
ATOM 2069 O O . PHE A 1 266 ? -7.972 3.377 9.212 1.00 90.12 266 PHE A O 1
ATOM 2076 N N . THR A 1 267 ? -6.397 3.733 7.669 1.00 90.25 267 THR A N 1
ATOM 2077 C CA . THR A 1 267 ? -5.375 2.884 8.288 1.00 90.25 267 THR A CA 1
ATOM 2078 C C . THR A 1 267 ? -4.100 3.684 8.491 1.00 90.25 267 THR A C 1
ATOM 2080 O O . THR A 1 267 ? -3.517 4.176 7.528 1.00 90.25 267 THR A O 1
ATOM 2083 N N . ILE A 1 268 ? -3.621 3.768 9.729 1.00 87.88 268 ILE A N 1
ATOM 2084 C CA . ILE A 1 268 ? -2.346 4.400 10.061 1.00 87.88 268 ILE A CA 1
ATOM 2085 C C . ILE A 1 268 ? -1.447 3.447 10.843 1.00 87.88 268 ILE A C 1
ATOM 2087 O O . ILE A 1 268 ? -1.886 2.799 11.787 1.00 87.88 268 ILE A O 1
ATOM 2091 N N . GLY A 1 269 ? -0.166 3.367 10.493 1.00 84.06 269 GLY A N 1
ATOM 2092 C CA . GLY A 1 269 ? 0.780 2.507 11.199 1.00 84.06 269 GLY A CA 1
ATOM 2093 C C . GLY A 1 269 ? 2.231 2.962 11.127 1.00 84.06 269 GLY A C 1
ATOM 2094 O O . GLY A 1 269 ? 2.623 3.722 10.242 1.00 84.06 269 GLY A O 1
ATOM 2095 N N . GLY A 1 270 ? 3.047 2.485 12.065 1.00 77.31 270 GLY A N 1
ATOM 2096 C CA . GLY A 1 270 ? 4.469 2.811 12.168 1.00 77.31 270 GLY A CA 1
ATOM 2097 C C . GLY A 1 270 ? 4.752 3.902 13.203 1.00 77.31 270 GLY A C 1
ATOM 2098 O O . GLY A 1 270 ? 4.743 3.630 14.400 1.00 77.31 270 GLY A O 1
ATOM 2099 N N . ASN A 1 271 ? 5.051 5.129 12.757 1.00 67.62 271 ASN A N 1
ATOM 2100 C CA . ASN A 1 271 ? 5.551 6.200 13.631 1.00 67.62 271 ASN A CA 1
ATOM 2101 C C . ASN A 1 271 ? 4.470 6.709 14.611 1.00 67.62 271 ASN A C 1
ATOM 2103 O O . ASN A 1 271 ? 3.409 7.184 14.199 1.00 67.62 271 ASN A O 1
ATOM 2107 N N . SER A 1 272 ? 4.765 6.649 15.913 1.00 60.53 272 SER A N 1
ATOM 2108 C CA . SER A 1 272 ? 3.873 7.050 17.011 1.00 60.53 272 SER A CA 1
ATOM 2109 C C . SER A 1 272 ? 3.675 8.564 17.151 1.00 60.53 272 SER A C 1
ATOM 2111 O O . SER A 1 272 ? 2.765 8.985 17.855 1.00 60.53 272 SER A O 1
ATOM 2113 N N . THR A 1 273 ? 4.475 9.389 16.469 1.00 64.25 273 THR A N 1
ATOM 2114 C CA . THR A 1 273 ? 4.450 10.860 16.614 1.00 64.25 273 THR A CA 1
ATOM 2115 C C . THR A 1 273 ? 3.566 11.596 15.600 1.00 64.25 273 THR A C 1
ATOM 2117 O O . THR A 1 273 ? 3.480 12.820 15.647 1.00 64.25 273 THR A O 1
ATOM 2120 N N . VAL A 1 274 ? 2.898 10.880 14.686 1.00 70.75 274 VAL A N 1
ATOM 2121 C CA . VAL A 1 274 ? 2.061 11.508 13.647 1.00 70.75 274 VAL A CA 1
ATOM 2122 C C . VAL A 1 274 ? 0.788 12.101 14.258 1.00 70.75 274 VAL A C 1
ATOM 2124 O O . VAL A 1 274 ? -0.069 11.355 14.746 1.00 70.75 274 VAL A O 1
ATOM 2127 N N . GLN A 1 275 ? 0.644 13.423 14.170 1.00 74.94 275 GLN A N 1
ATOM 2128 C CA . GLN A 1 275 ? -0.595 14.137 14.468 1.00 74.94 275 GLN A CA 1
ATOM 2129 C C . GLN A 1 275 ? -1.621 13.895 13.357 1.00 74.94 275 GLN A C 1
ATOM 2131 O O . GLN A 1 275 ? -1.295 13.920 12.166 1.00 74.94 275 GLN A O 1
ATOM 2136 N N . LEU A 1 276 ? -2.859 13.635 13.768 1.00 74.00 276 LEU A N 1
ATOM 2137 C CA . LEU A 1 276 ? -3.987 13.391 12.880 1.00 74.00 276 LEU A CA 1
ATOM 2138 C C . LEU A 1 276 ? -4.918 14.597 12.940 1.00 74.00 276 LEU A C 1
ATOM 2140 O O . LEU A 1 276 ? -5.593 14.796 13.946 1.00 74.00 276 LEU A O 1
ATOM 2144 N N . SER A 1 277 ? -4.944 15.365 11.856 1.00 73.44 277 SER A N 1
ATOM 2145 C CA . SER A 1 277 ? -5.918 16.427 11.619 1.00 73.44 277 SER A CA 1
ATOM 2146 C C . SER A 1 277 ? -6.858 15.930 10.534 1.00 73.44 277 SER A C 1
ATOM 2148 O O . SER A 1 277 ? -6.656 16.134 9.344 1.00 73.44 277 SER A O 1
ATOM 2150 N N . LEU A 1 278 ? -7.848 15.157 10.936 1.00 66.12 278 LEU A N 1
ATOM 2151 C CA . LEU A 1 278 ? -8.896 14.699 10.038 1.00 66.12 278 LEU A CA 1
ATOM 2152 C C . LEU A 1 278 ? -10.041 15.684 10.297 1.00 66.12 278 LEU A C 1
ATOM 2154 O O . LEU A 1 278 ? -10.452 15.738 11.446 1.00 66.12 278 LEU A O 1
ATOM 2158 N N . GLY A 1 279 ? -10.443 16.504 9.312 1.00 59.38 279 GLY A N 1
ATOM 2159 C CA . GLY A 1 279 ? -11.330 17.678 9.467 1.00 59.38 279 GLY A CA 1
ATOM 2160 C C . GLY A 1 279 ? -12.706 17.424 10.116 1.00 59.38 279 GLY A C 1
ATOM 2161 O O . GLY A 1 279 ? -12.806 16.862 11.196 1.00 59.38 279 GLY A O 1
ATOM 2162 N N . GLU A 1 280 ? -13.813 17.855 9.506 1.00 55.88 280 GLU A N 1
ATOM 2163 C CA . GLU A 1 280 ? -15.155 17.480 9.995 1.00 55.88 280 GLU A CA 1
ATOM 2164 C C . GLU A 1 280 ? -15.410 15.978 9.726 1.00 55.88 280 GLU A C 1
ATOM 2166 O O . GLU A 1 280 ? -16.062 15.581 8.765 1.00 55.88 280 GLU A O 1
ATOM 2171 N N . THR A 1 281 ? -14.845 15.108 10.561 1.00 56.84 281 THR A N 1
ATOM 2172 C CA . THR A 1 281 ? -14.791 13.627 10.499 1.00 56.84 281 THR A CA 1
ATOM 2173 C C . THR A 1 281 ? -16.125 12.922 10.739 1.00 56.84 281 THR A C 1
ATOM 2175 O O . THR A 1 281 ? -16.185 11.798 11.244 1.00 56.84 281 THR A O 1
ATOM 2178 N N . LEU A 1 282 ? -17.229 13.546 10.341 1.00 58.47 282 LEU A N 1
ATOM 2179 C CA . LEU A 1 282 ? -18.579 13.040 10.572 1.00 58.47 282 LEU A CA 1
ATOM 2180 C C . LEU A 1 282 ? -18.854 11.704 9.855 1.00 58.47 282 LEU A C 1
ATOM 2182 O O . LEU A 1 282 ? -19.776 10.998 10.258 1.00 58.47 282 LEU A O 1
ATOM 2186 N N . GLN A 1 283 ? -18.056 11.324 8.849 1.00 70.12 283 GLN A N 1
ATOM 2187 C CA . GLN A 1 283 ? -18.259 10.121 8.023 1.00 70.12 283 GLN A CA 1
ATOM 2188 C C . GLN A 1 283 ? -17.279 8.965 8.298 1.00 70.12 283 GLN A C 1
ATOM 2190 O O . GLN A 1 283 ? -17.371 7.921 7.650 1.00 70.12 283 GLN A O 1
ATOM 2195 N N . MET A 1 284 ? -16.346 9.109 9.247 1.00 81.00 284 MET A N 1
ATOM 2196 C CA . MET A 1 284 ? -15.352 8.066 9.522 1.00 81.00 284 MET A CA 1
ATOM 2197 C C . MET A 1 284 ? -16.009 6.840 10.173 1.00 81.00 284 MET A C 1
ATOM 2199 O O . MET A 1 284 ? -16.543 6.940 11.276 1.00 81.00 284 MET A O 1
ATOM 2203 N N . LYS A 1 285 ? -15.939 5.675 9.512 1.00 86.75 285 LYS A N 1
ATOM 2204 C CA . LYS A 1 285 ? -16.568 4.429 9.991 1.00 86.75 285 LYS A CA 1
ATOM 2205 C C . LYS A 1 285 ? -15.567 3.413 10.512 1.00 86.75 285 LYS A C 1
ATOM 2207 O O . LYS A 1 285 ? -15.794 2.824 11.564 1.00 86.75 285 LYS A O 1
ATOM 2212 N N . ASN A 1 286 ? -14.459 3.233 9.801 1.00 89.38 286 ASN A N 1
ATOM 2213 C CA . ASN A 1 286 ? -13.484 2.189 10.079 1.00 89.38 286 ASN A CA 1
ATOM 2214 C C . 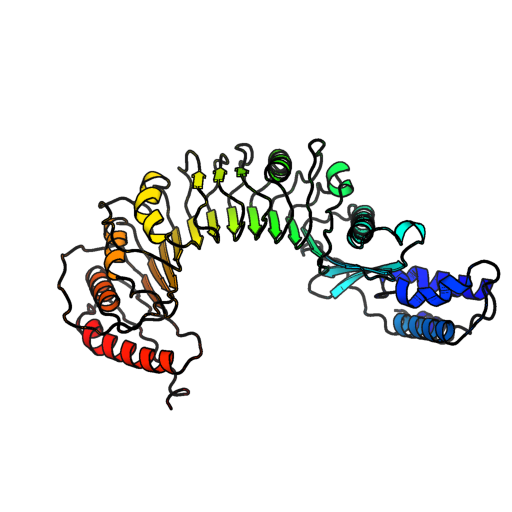ASN A 1 286 ? -12.098 2.796 10.274 1.00 89.38 286 ASN A C 1
ATOM 2216 O O . ASN A 1 286 ? -11.549 3.428 9.366 1.00 89.38 286 ASN A O 1
ATOM 2220 N N . LEU A 1 287 ? -11.511 2.551 11.444 1.00 90.06 287 LEU A N 1
ATOM 2221 C CA . LEU A 1 287 ? -10.170 3.006 11.784 1.00 90.06 287 LEU A CA 1
ATOM 2222 C C . LEU A 1 287 ? -9.292 1.820 12.164 1.00 90.06 287 LEU A C 1
ATOM 2224 O O . LEU A 1 287 ? -9.652 1.001 13.008 1.00 90.06 287 LEU A O 1
ATOM 2228 N N . THR A 1 288 ? -8.107 1.748 11.566 1.00 90.06 288 THR A N 1
ATOM 2229 C CA . THR A 1 288 ? -7.066 0.790 11.942 1.00 90.06 288 THR A CA 1
ATOM 2230 C C . THR A 1 288 ? -5.787 1.526 12.321 1.00 90.06 288 THR A C 1
ATOM 2232 O O . THR A 1 288 ? -5.268 2.330 11.549 1.00 90.06 288 THR A O 1
ATOM 2235 N N . MET A 1 289 ? -5.265 1.257 13.514 1.00 87.75 289 MET A N 1
ATOM 2236 C CA . MET A 1 289 ? -4.071 1.897 14.058 1.00 87.75 289 MET A CA 1
ATOM 2237 C C . MET A 1 289 ? -3.022 0.852 14.425 1.00 87.75 289 MET A C 1
ATOM 2239 O O . MET A 1 289 ? -3.295 -0.022 15.234 1.00 87.75 289 MET A O 1
ATOM 2243 N N . HIS A 1 290 ? -1.809 0.968 13.893 1.00 85.56 290 HIS A N 1
ATOM 2244 C CA . HIS A 1 290 ? -0.659 0.129 14.245 1.00 85.56 290 HIS A CA 1
ATOM 2245 C C . HIS A 1 290 ? 0.474 1.000 14.800 1.00 85.56 290 HIS A C 1
ATOM 2247 O O . HIS A 1 290 ? 1.465 1.260 14.113 1.00 85.56 290 HIS A O 1
ATOM 2253 N N . ARG A 1 291 ? 0.306 1.536 16.014 1.00 78.12 291 ARG A N 1
ATOM 2254 C CA . ARG A 1 291 ? 1.282 2.439 16.657 1.00 78.12 291 ARG A CA 1
ATOM 2255 C C . ARG A 1 291 ? 1.379 2.159 18.155 1.00 78.12 291 ARG A C 1
ATOM 2257 O O . ARG A 1 291 ? 0.386 1.789 18.775 1.00 78.12 291 ARG A O 1
ATOM 2264 N N . CYS A 1 292 ? 2.539 2.414 18.751 1.00 73.31 292 CYS A N 1
ATOM 2265 C CA . CYS A 1 292 ? 2.681 2.434 20.209 1.00 73.31 292 CYS A CA 1
ATOM 2266 C C . CYS A 1 292 ? 1.796 3.524 20.833 1.00 73.31 292 CYS A C 1
ATOM 2268 O O . CYS A 1 292 ? 1.696 4.617 20.273 1.00 73.31 292 CYS A O 1
ATOM 2270 N N . GLY A 1 293 ? 1.173 3.242 21.980 1.00 73.19 293 GLY A N 1
ATOM 2271 C CA . GLY A 1 293 ? 0.252 4.167 22.652 1.00 73.19 293 GLY A CA 1
ATOM 2272 C C . GLY A 1 293 ? -1.096 4.362 21.944 1.00 73.19 293 GLY A C 1
ATOM 2273 O O . GLY A 1 293 ? -1.831 5.294 22.273 1.00 73.19 293 GLY A O 1
ATOM 2274 N N . SER A 1 294 ? -1.432 3.527 20.953 1.00 79.25 294 SER A N 1
ATOM 2275 C CA . SER A 1 294 ? -2.706 3.642 20.232 1.00 79.25 294 SER A CA 1
ATOM 2276 C C . SER A 1 294 ? -3.914 3.385 21.128 1.00 79.25 294 SER A C 1
ATOM 2278 O O . SER A 1 294 ? -4.961 3.980 20.891 1.00 79.25 294 SER A O 1
ATOM 2280 N N . VAL A 1 295 ? -3.791 2.544 22.161 1.00 77.38 295 VAL A N 1
ATOM 2281 C CA . VAL A 1 295 ? -4.891 2.297 23.103 1.00 77.38 295 VAL A CA 1
ATOM 2282 C C . VAL A 1 295 ? -5.137 3.542 23.953 1.00 77.38 295 VAL A C 1
ATOM 2284 O O . VAL A 1 295 ? -6.284 3.952 24.106 1.00 77.38 295 VAL A O 1
ATOM 2287 N N . LEU A 1 296 ? -4.084 4.196 24.452 1.00 76.06 296 LEU A N 1
ATOM 2288 C CA . LEU A 1 296 ? -4.204 5.484 25.147 1.00 76.06 296 LEU A CA 1
ATOM 2289 C C . LEU A 1 296 ? -4.839 6.569 24.266 1.00 76.06 296 LEU A C 1
ATOM 2291 O O . LEU A 1 296 ? -5.785 7.228 24.695 1.00 76.06 296 LEU A O 1
ATOM 2295 N N . TYR A 1 297 ? -4.366 6.721 23.027 1.00 77.88 297 TYR A N 1
ATOM 2296 C CA . TYR A 1 297 ? -4.934 7.683 22.077 1.00 77.88 297 TYR A CA 1
ATOM 2297 C C . TYR A 1 297 ? -6.412 7.389 21.780 1.00 77.88 297 TYR A C 1
ATOM 2299 O O . TYR A 1 297 ? -7.241 8.300 21.774 1.00 77.88 297 TYR A O 1
ATOM 2307 N N . ALA A 1 298 ? -6.760 6.108 21.616 1.00 81.25 298 ALA A N 1
ATOM 2308 C CA . ALA A 1 298 ? -8.135 5.675 21.410 1.00 81.25 298 ALA A CA 1
ATOM 2309 C C . ALA A 1 298 ? -9.065 6.002 22.585 1.00 81.25 298 ALA A C 1
ATOM 2311 O O . ALA A 1 298 ? -10.260 6.196 22.382 1.00 81.25 298 ALA A O 1
ATOM 2312 N N . ARG A 1 299 ? -8.531 6.100 23.805 1.00 77.88 299 ARG A N 1
ATOM 2313 C CA . ARG A 1 299 ? -9.304 6.469 25.000 1.00 77.88 299 ARG A CA 1
ATOM 2314 C C . ARG A 1 299 ? -9.473 7.980 25.147 1.00 77.88 299 ARG A C 1
ATOM 2316 O O . ARG A 1 299 ? -10.540 8.443 25.551 1.00 77.88 299 ARG A O 1
ATOM 2323 N N . ALA A 1 300 ? -8.411 8.733 24.872 1.00 76.69 300 ALA A N 1
ATOM 2324 C CA . ALA A 1 300 ? -8.362 10.168 25.130 1.00 76.69 300 ALA A CA 1
ATOM 2325 C C . ALA A 1 300 ? -8.998 10.990 23.998 1.00 76.69 300 ALA A C 1
ATOM 2327 O O . ALA A 1 300 ? -9.898 11.788 24.258 1.00 76.69 300 ALA A O 1
ATOM 2328 N N . GLU A 1 301 ? -8.578 10.744 22.754 1.00 77.88 301 GLU A N 1
ATOM 2329 C CA . GLU A 1 301 ? -8.797 11.666 21.631 1.00 77.88 301 GLU A CA 1
ATOM 2330 C C . GLU A 1 301 ? -9.854 11.171 20.635 1.00 77.88 301 GLU A C 1
ATOM 2332 O O . GLU A 1 301 ? -10.629 11.965 20.095 1.00 77.88 301 GLU A O 1
ATOM 2337 N N . LEU A 1 302 ? -9.919 9.856 20.377 1.00 80.81 302 LEU A N 1
ATOM 2338 C CA . LEU A 1 302 ? -10.818 9.297 19.354 1.00 80.81 302 LEU A CA 1
ATOM 2339 C C . LEU A 1 302 ? -12.311 9.566 19.591 1.00 80.81 302 LEU A C 1
ATOM 2341 O O . LEU A 1 302 ? -12.994 9.869 18.620 1.00 80.81 302 LEU A O 1
ATOM 2345 N N . PRO A 1 303 ? -12.849 9.521 20.820 1.00 78.50 303 PRO A N 1
ATOM 2346 C CA . PRO A 1 303 ? -14.263 9.812 21.037 1.00 78.50 303 PRO A CA 1
ATOM 2347 C C . PRO A 1 303 ? -14.699 11.214 20.620 1.00 78.50 303 PRO A C 1
ATOM 2349 O O . PRO A 1 303 ? -15.793 11.394 20.095 1.00 78.50 303 PRO A O 1
ATOM 2352 N N . SER A 1 304 ? -13.839 12.205 20.862 1.00 78.44 304 SER A N 1
ATOM 2353 C CA . SER A 1 304 ? -14.113 13.598 20.510 1.00 78.44 304 SER A CA 1
ATOM 2354 C C . SER A 1 304 ? -13.860 13.850 19.025 1.00 78.44 304 SER A C 1
ATOM 2356 O O . SER A 1 304 ? -14.580 14.621 18.401 1.00 78.44 304 SER A O 1
ATOM 2358 N N . SER A 1 305 ? -12.844 13.195 18.456 1.00 76.88 305 SER A N 1
ATOM 2359 C CA . SER A 1 305 ? -12.437 13.396 17.061 1.00 76.88 305 SER A CA 1
ATOM 2360 C C . SER A 1 305 ? -13.166 12.506 16.054 1.00 76.88 305 SER A C 1
ATOM 2362 O O . SER A 1 305 ? -13.165 12.837 14.878 1.00 76.88 305 SER A O 1
ATOM 2364 N N . MET A 1 306 ? -13.763 11.378 16.448 1.00 79.50 306 MET A N 1
ATOM 2365 C CA . MET A 1 306 ? -14.414 10.411 15.545 1.00 79.50 306 MET A CA 1
ATOM 2366 C C . MET A 1 306 ? -15.631 9.739 16.211 1.00 79.50 306 MET A C 1
ATOM 2368 O O . MET A 1 306 ? -15.636 8.525 16.435 1.00 79.50 306 MET A O 1
ATOM 2372 N N . PRO A 1 307 ? -16.698 10.496 16.519 1.00 78.44 307 PRO A N 1
ATOM 2373 C CA . PRO A 1 307 ? -17.835 9.983 17.290 1.00 78.44 307 PRO A CA 1
ATOM 2374 C C . PRO A 1 307 ? -18.666 8.912 16.556 1.00 78.44 307 PRO A C 1
ATOM 2376 O O . PRO A 1 307 ? -19.362 8.122 17.195 1.00 78.44 307 PRO A O 1
ATOM 2379 N N . ASN A 1 308 ? -18.601 8.863 15.220 1.00 83.31 308 ASN A N 1
ATOM 2380 C CA . ASN A 1 308 ? -19.418 7.976 14.382 1.00 83.31 308 ASN A CA 1
ATOM 2381 C C . ASN A 1 308 ? -18.743 6.645 14.010 1.00 83.31 308 ASN A C 1
ATOM 2383 O O . ASN A 1 308 ? -19.263 5.926 13.158 1.00 83.31 308 ASN A O 1
ATOM 2387 N N . LEU A 1 309 ? -17.618 6.310 14.644 1.00 87.50 309 LEU A N 1
ATOM 2388 C CA . LEU A 1 309 ? -16.851 5.108 14.334 1.00 87.50 309 LEU A CA 1
ATOM 2389 C C . LEU A 1 309 ? -17.675 3.829 14.574 1.00 87.50 309 LEU A C 1
ATOM 2391 O O . LEU A 1 309 ? -18.240 3.643 15.650 1.00 87.50 309 LEU A O 1
ATOM 2395 N N . GLU A 1 310 ? -17.717 2.942 13.579 1.00 90.88 310 GLU A N 1
ATOM 2396 C CA . GLU A 1 310 ? -18.426 1.654 13.603 1.00 90.88 310 GLU A CA 1
ATOM 2397 C C . GLU A 1 310 ? -17.466 0.484 13.886 1.00 90.88 310 GLU A C 1
ATOM 2399 O O . GLU A 1 310 ? -17.829 -0.451 14.608 1.00 90.88 310 GLU A O 1
ATOM 2404 N N . ALA A 1 311 ? -16.227 0.553 13.381 1.00 91.31 311 ALA A N 1
ATOM 2405 C CA . ALA A 1 311 ? -15.182 -0.437 13.630 1.00 91.31 311 ALA A CA 1
ATOM 2406 C C . ALA A 1 311 ? -13.829 0.200 13.992 1.00 91.31 311 ALA A C 1
ATOM 2408 O O . ALA A 1 311 ? -13.315 1.073 13.289 1.00 91.31 311 ALA A O 1
ATOM 2409 N N . LEU A 1 312 ? -13.212 -0.299 15.064 1.00 91.44 312 LEU A N 1
ATOM 2410 C CA . LEU A 1 312 ? -11.905 0.128 15.557 1.00 91.44 312 LEU A CA 1
ATOM 2411 C C . LEU A 1 312 ? -10.970 -1.074 15.682 1.00 91.44 312 LEU A C 1
ATOM 2413 O O . LEU A 1 312 ? -11.253 -2.018 16.414 1.00 91.44 312 LEU A O 1
ATOM 2417 N N . THR A 1 313 ? -9.829 -1.022 15.000 1.00 89.88 313 THR A N 1
ATOM 2418 C CA . THR A 1 313 ? -8.739 -1.992 15.154 1.00 89.88 313 THR A CA 1
ATOM 2419 C C . THR A 1 313 ? -7.487 -1.283 15.649 1.00 89.88 313 THR A C 1
ATOM 2421 O O . THR A 1 313 ? -7.006 -0.346 15.019 1.00 89.88 313 THR A O 1
ATOM 2424 N N . VAL A 1 314 ? -6.944 -1.718 16.781 1.00 88.62 314 VAL A N 1
ATOM 2425 C CA . VAL A 1 314 ? -5.774 -1.112 17.418 1.00 88.62 314 VAL A CA 1
ATOM 2426 C C . VAL A 1 314 ? -4.722 -2.179 17.662 1.00 88.62 314 VAL A C 1
ATOM 2428 O O . VAL A 1 314 ? -4.967 -3.131 18.385 1.00 88.62 314 VAL A O 1
ATOM 2431 N N . HIS A 1 315 ? -3.531 -1.994 17.112 1.00 84.88 315 HIS A N 1
ATOM 2432 C CA . HIS A 1 315 ? -2.351 -2.794 17.395 1.00 84.88 315 HIS A CA 1
ATOM 2433 C C . HIS A 1 315 ? -1.293 -1.921 18.065 1.00 84.88 315 HIS A C 1
ATOM 2435 O O . HIS A 1 315 ? -0.872 -0.908 17.497 1.00 84.88 315 HIS A O 1
ATOM 2441 N N . SER A 1 316 ? -0.854 -2.314 19.260 1.00 78.44 316 SER A N 1
ATOM 2442 C CA . SER A 1 316 ? 0.109 -1.546 20.049 1.00 78.44 316 SER A CA 1
ATOM 2443 C C . SER A 1 316 ? 1.182 -2.428 20.683 1.00 78.44 316 SER A C 1
ATOM 2445 O O . SER A 1 316 ? 0.893 -3.494 21.225 1.00 78.44 316 SER A O 1
ATOM 2447 N N . GLN A 1 317 ? 2.435 -1.966 20.611 1.00 66.56 317 GLN A N 1
ATOM 2448 C CA . GLN A 1 317 ? 3.607 -2.657 21.165 1.00 66.56 317 GLN A CA 1
ATOM 2449 C C . GLN A 1 317 ? 3.965 -2.200 22.584 1.00 66.56 317 GLN A C 1
ATOM 2451 O O . GLN A 1 317 ? 4.528 -2.961 23.364 1.00 66.56 317 GLN A O 1
ATOM 2456 N N . THR A 1 318 ? 3.658 -0.950 22.936 1.00 62.19 318 THR A N 1
ATOM 2457 C CA . THR A 1 318 ? 3.950 -0.396 24.260 1.00 62.19 318 THR A CA 1
ATOM 2458 C C . THR A 1 318 ? 2.802 0.496 24.710 1.00 62.19 318 THR A C 1
ATOM 2460 O O . THR A 1 318 ? 2.419 1.448 24.030 1.00 62.19 318 THR A O 1
ATOM 2463 N N . GLU A 1 319 ? 2.242 0.183 25.873 1.00 61.53 319 GLU A N 1
ATOM 2464 C CA . GLU A 1 319 ? 1.173 0.952 26.501 1.00 61.53 319 GLU A CA 1
ATOM 2465 C C . GLU A 1 319 ? 1.537 1.188 27.968 1.00 61.53 319 GLU A C 1
ATOM 2467 O O . GLU A 1 319 ? 1.934 0.262 28.676 1.00 61.53 319 GLU A O 1
ATOM 2472 N N . ARG A 1 320 ? 1.402 2.429 28.438 1.00 53.34 320 ARG A N 1
ATOM 2473 C CA . ARG A 1 320 ? 1.490 2.759 29.866 1.00 53.34 320 ARG A CA 1
ATOM 2474 C C . ARG A 1 320 ? 0.058 2.887 30.395 1.00 53.34 320 ARG A C 1
ATOM 2476 O O . ARG A 1 320 ? -0.664 3.772 29.958 1.00 53.34 320 ARG A O 1
ATOM 2483 N N . ALA A 1 321 ? -0.385 2.012 31.299 1.00 52.31 321 ALA A N 1
ATOM 2484 C CA . ALA A 1 321 ? -1.638 2.227 32.045 1.00 52.31 321 ALA A CA 1
ATOM 2485 C C . ALA A 1 321 ? -1.429 3.429 33.000 1.00 52.31 321 ALA A C 1
ATOM 2487 O O . ALA A 1 321 ? -0.328 3.590 33.513 1.00 52.31 321 ALA A O 1
ATOM 2488 N N . TYR A 1 322 ? -2.351 4.356 33.261 1.00 51.81 322 TYR A N 1
ATOM 2489 C CA . TYR A 1 322 ? -3.785 4.273 33.535 1.00 51.81 322 TYR A CA 1
ATOM 2490 C C . TYR A 1 322 ? -4.466 5.585 33.094 1.00 51.81 322 TYR A C 1
ATOM 2492 O O . TYR A 1 322 ? -4.008 6.660 33.470 1.00 51.81 322 TYR A O 1
ATOM 2500 N N . ALA A 1 323 ? -5.593 5.512 32.379 1.00 51.19 323 ALA A N 1
ATOM 2501 C CA . ALA A 1 323 ? -6.511 6.647 32.224 1.00 51.19 323 ALA A CA 1
ATOM 2502 C C . ALA A 1 323 ? -7.963 6.134 32.132 1.00 51.19 323 ALA A C 1
ATOM 2504 O O . ALA A 1 323 ? -8.292 5.461 31.150 1.00 51.19 323 ALA A O 1
ATOM 2505 N N . PRO A 1 324 ? -8.835 6.367 33.130 1.00 54.25 324 PRO A N 1
ATOM 2506 C CA . PRO A 1 324 ? -10.241 5.963 33.050 1.00 54.25 324 PRO A CA 1
ATOM 2507 C C . PRO A 1 324 ? -10.941 6.664 31.872 1.00 54.25 324 PRO A C 1
ATOM 2509 O O . PRO A 1 324 ? -10.672 7.832 31.595 1.00 54.25 324 PRO A O 1
ATOM 2512 N N . MET A 1 325 ? -11.810 5.949 31.148 1.00 57.78 325 MET A N 1
ATOM 2513 C CA . MET A 1 325 ? -12.684 6.577 30.146 1.00 57.78 325 MET A CA 1
ATOM 2514 C C . MET A 1 325 ? -13.945 7.110 30.828 1.00 57.78 325 MET A C 1
ATOM 2516 O O . MET A 1 325 ? -14.421 6.513 31.789 1.00 57.78 325 MET A O 1
ATOM 2520 N N . LEU A 1 326 ? -14.501 8.211 30.316 1.00 55.66 326 LEU A N 1
ATOM 2521 C CA . LEU A 1 326 ? -15.868 8.615 30.659 1.00 55.66 326 LEU A CA 1
ATOM 2522 C C . LEU A 1 326 ? -16.853 7.697 29.923 1.00 55.66 326 LEU A C 1
ATOM 2524 O O . LEU A 1 326 ? -16.596 7.320 28.776 1.00 55.66 326 LEU A O 1
ATOM 2528 N N . CYS A 1 327 ? -17.975 7.375 30.566 1.00 53.81 327 CYS A N 1
ATOM 2529 C CA . CYS A 1 327 ? -19.035 6.561 29.976 1.00 53.81 327 CYS A CA 1
ATOM 2530 C C . CYS A 1 327 ? -19.574 7.183 28.672 1.00 53.81 327 CYS A C 1
ATOM 2532 O O . CYS A 1 327 ? -19.609 8.407 28.525 1.00 53.81 327 CYS A O 1
ATOM 2534 N N . SER A 1 328 ? -20.051 6.338 27.747 1.00 60.53 328 SER A N 1
ATOM 2535 C CA . SER A 1 328 ? -20.818 6.722 26.538 1.00 60.53 328 SER A CA 1
ATOM 2536 C C . SER A 1 328 ? -20.105 7.609 25.498 1.00 60.53 328 SER A C 1
ATOM 2538 O O . SER A 1 328 ? -20.662 8.573 24.981 1.00 60.53 328 SER A O 1
ATOM 2540 N N . LYS A 1 329 ? -18.865 7.260 25.149 1.00 71.75 329 LYS A N 1
ATOM 2541 C CA . LYS A 1 329 ? -18.014 8.012 24.210 1.00 71.75 329 LYS A CA 1
ATOM 2542 C C . LYS A 1 329 ? -18.014 7.471 22.764 1.00 71.75 329 LYS A C 1
ATOM 2544 O O . LYS A 1 329 ? -17.724 8.214 21.835 1.00 71.75 329 LYS A O 1
ATOM 2549 N N . PHE A 1 330 ? -18.382 6.207 22.560 1.00 79.19 330 PHE A N 1
ATOM 2550 C CA . PHE A 1 330 ? -18.408 5.510 21.268 1.00 79.19 330 PHE A CA 1
ATOM 2551 C C . PHE A 1 330 ? -19.794 4.912 20.988 1.00 79.19 330 PHE A C 1
ATOM 2553 O O . PHE A 1 330 ? -20.002 3.701 21.027 1.00 79.19 330 PHE A O 1
ATOM 2560 N N . LEU A 1 331 ? -20.776 5.764 20.699 1.00 80.25 331 LEU A N 1
ATOM 2561 C CA . LEU A 1 331 ? -22.181 5.347 20.587 1.00 80.25 331 LEU A CA 1
ATOM 2562 C C . LEU A 1 331 ? -22.463 4.395 19.414 1.00 80.25 331 LEU A C 1
ATOM 2564 O O . LEU A 1 331 ? -23.421 3.625 19.474 1.00 80.25 331 LEU A O 1
ATOM 2568 N N . ARG A 1 332 ? -21.656 4.445 18.348 1.00 85.06 332 ARG A N 1
ATOM 2569 C CA . ARG A 1 332 ? -21.855 3.647 17.124 1.00 85.06 332 ARG A CA 1
ATOM 2570 C C . ARG A 1 332 ? -20.886 2.481 16.963 1.00 85.06 332 ARG A C 1
ATOM 2572 O O . ARG A 1 332 ? -21.043 1.716 16.014 1.00 85.06 332 ARG A O 1
ATOM 2579 N N . LEU A 1 333 ? -19.926 2.322 17.871 1.00 87.62 333 LEU A N 1
ATOM 2580 C CA . LEU A 1 333 ? -18.888 1.308 17.733 1.00 87.62 333 LEU A CA 1
ATOM 2581 C C . LEU A 1 333 ? -19.485 -0.084 17.949 1.00 87.62 333 LEU A C 1
ATOM 2583 O O . LEU A 1 333 ? -19.963 -0.388 19.038 1.00 87.62 333 LEU A O 1
ATOM 2587 N N . ARG A 1 334 ? -19.435 -0.919 16.909 1.00 89.25 334 ARG A N 1
ATOM 2588 C CA . ARG A 1 334 ? -19.936 -2.303 16.908 1.00 89.25 334 ARG A CA 1
ATOM 2589 C C . ARG A 1 334 ? -18.811 -3.323 16.940 1.00 89.25 334 ARG A C 1
ATOM 2591 O O . ARG A 1 334 ? -18.977 -4.392 17.522 1.00 89.25 334 ARG A O 1
ATOM 2598 N N . HIS A 1 335 ? -17.668 -2.994 16.343 1.00 91.19 335 HIS A N 1
ATOM 2599 C CA . HIS A 1 335 ? -16.538 -3.907 16.220 1.00 91.19 335 HIS A CA 1
ATOM 2600 C C . HIS A 1 335 ? -15.276 -3.306 16.836 1.00 91.19 335 HIS A C 1
ATOM 2602 O O . HIS A 1 335 ? -14.796 -2.267 16.388 1.00 91.19 335 HIS A O 1
ATOM 2608 N N . LEU A 1 336 ? -14.710 -3.978 17.837 1.00 90.44 336 LEU A N 1
ATOM 2609 C CA . LEU A 1 336 ? -13.452 -3.587 18.467 1.00 90.44 336 LEU A CA 1
ATOM 2610 C C . LEU A 1 336 ? -12.455 -4.743 18.395 1.00 90.44 336 LEU A C 1
ATOM 2612 O O . LEU A 1 336 ? -12.733 -5.832 18.888 1.00 90.44 336 LEU A O 1
ATOM 2616 N N . SER A 1 337 ? -11.287 -4.500 17.807 1.00 88.62 337 SER A N 1
ATOM 2617 C CA . SER A 1 337 ? -10.164 -5.438 17.795 1.00 88.62 337 SER A CA 1
ATOM 2618 C C . SER A 1 337 ? -8.938 -4.776 18.408 1.00 88.62 337 SER A C 1
ATOM 2620 O O . SER A 1 337 ? -8.525 -3.707 17.965 1.00 88.62 337 SER A O 1
ATOM 2622 N N . ILE A 1 338 ? -8.342 -5.399 19.419 1.00 86.69 338 ILE A N 1
ATOM 2623 C CA . ILE A 1 338 ? -7.146 -4.904 20.100 1.00 86.69 338 ILE A CA 1
ATOM 2624 C C . ILE A 1 338 ? -6.069 -5.983 20.020 1.00 86.69 338 ILE A C 1
ATOM 2626 O O . ILE A 1 338 ? -6.217 -7.052 20.589 1.00 86.69 338 ILE A O 1
ATOM 2630 N N . GLY A 1 339 ? -4.972 -5.713 19.325 1.00 81.75 339 GLY A N 1
ATOM 2631 C CA . GLY A 1 339 ? -3.766 -6.530 19.361 1.00 81.75 339 GLY A CA 1
ATOM 2632 C C . GLY A 1 339 ? -2.717 -5.880 20.252 1.00 81.75 339 GLY A C 1
ATOM 2633 O O . GLY A 1 339 ? -2.277 -4.761 19.985 1.00 81.75 339 GLY A O 1
ATOM 2634 N N . LEU A 1 340 ? -2.288 -6.577 21.294 1.00 76.06 340 LEU A N 1
ATOM 2635 C CA . LEU A 1 340 ? -1.194 -6.129 22.151 1.00 76.06 340 LEU A CA 1
ATOM 2636 C C . LEU A 1 340 ? 0.010 -7.009 21.850 1.00 76.06 340 LEU A C 1
ATOM 2638 O O . LEU A 1 340 ? -0.139 -8.208 21.719 1.00 76.06 340 LEU A O 1
ATOM 2642 N N . THR A 1 341 ? 1.200 -6.447 21.686 1.00 65.69 341 THR A N 1
ATOM 2643 C CA . THR A 1 341 ? 2.415 -7.254 21.480 1.00 65.69 341 THR A CA 1
ATOM 2644 C C . THR A 1 341 ? 3.481 -6.784 22.452 1.00 65.69 341 THR A C 1
ATOM 2646 O O . THR A 1 341 ? 4.059 -5.722 22.242 1.00 65.69 341 THR A O 1
ATOM 2649 N N . GLY A 1 342 ? 3.721 -7.546 23.520 1.00 57.66 342 GLY A N 1
ATOM 2650 C CA . GLY A 1 342 ? 4.765 -7.261 24.506 1.00 57.66 342 GLY A CA 1
ATOM 2651 C C . GLY A 1 342 ? 6.045 -8.035 24.198 1.00 57.66 342 GLY A C 1
ATOM 2652 O O . GLY A 1 342 ? 6.000 -9.243 23.989 1.00 57.66 342 GLY A O 1
ATOM 2653 N N . GLY A 1 343 ? 7.191 -7.353 24.169 1.00 49.53 343 GLY A N 1
ATOM 2654 C CA . GLY A 1 343 ? 8.493 -8.027 24.233 1.00 49.53 343 GLY A CA 1
ATOM 2655 C C . GLY A 1 343 ? 8.790 -8.546 25.653 1.00 49.53 343 GLY A C 1
ATOM 2656 O O . GLY A 1 343 ? 8.208 -8.035 26.611 1.00 49.53 343 GLY A O 1
ATOM 2657 N N . PRO A 1 344 ? 9.738 -9.487 25.827 1.00 44.44 344 PRO A N 1
ATOM 2658 C CA . PRO A 1 344 ? 10.035 -10.142 27.114 1.00 44.44 344 PRO A CA 1
ATOM 2659 C C . PRO A 1 344 ? 10.533 -9.198 28.227 1.00 44.44 344 PRO A C 1
ATOM 2661 O O . PRO A 1 344 ? 10.633 -9.601 29.380 1.00 44.44 344 PRO A O 1
ATOM 2664 N N . PHE A 1 345 ? 10.833 -7.939 27.896 1.00 38.03 345 PHE A N 1
ATOM 2665 C CA . PHE A 1 345 ? 11.391 -6.933 28.805 1.00 38.03 345 PHE A CA 1
ATOM 2666 C C . PHE A 1 345 ? 10.385 -5.860 29.257 1.00 38.03 345 PHE A C 1
ATOM 2668 O O . PHE A 1 345 ? 10.788 -4.877 29.878 1.00 38.03 345 PHE A O 1
ATOM 2675 N N . TYR A 1 346 ? 9.093 -5.996 28.936 1.00 48.03 346 TYR A N 1
ATOM 2676 C CA . TYR A 1 346 ? 8.082 -4.986 29.269 1.00 48.03 346 TYR A CA 1
ATOM 2677 C C . TYR A 1 346 ? 7.167 -5.426 30.424 1.00 48.03 346 TYR A C 1
ATOM 2679 O O . TYR A 1 346 ? 6.809 -6.601 30.506 1.00 48.03 346 TYR A O 1
ATOM 2687 N N . PRO A 1 347 ? 6.765 -4.498 31.317 1.00 49.69 347 PRO A N 1
ATOM 2688 C CA . PRO A 1 347 ? 5.876 -4.816 32.429 1.00 49.69 347 PRO A CA 1
ATOM 2689 C C . PRO A 1 347 ? 4.522 -5.334 31.931 1.00 49.69 347 PRO A C 1
ATOM 2691 O O . PRO A 1 347 ? 4.006 -4.877 30.909 1.00 49.69 347 PRO A O 1
ATOM 2694 N N . ALA A 1 348 ? 3.943 -6.278 32.679 1.00 56.44 348 ALA A N 1
ATOM 2695 C CA . ALA A 1 348 ? 2.655 -6.888 32.374 1.00 56.44 348 ALA A CA 1
ATOM 2696 C C . ALA A 1 348 ? 1.568 -5.820 32.168 1.00 56.44 348 ALA A C 1
ATOM 2698 O O . ALA A 1 348 ? 1.264 -5.033 33.066 1.00 56.44 348 ALA A O 1
ATOM 2699 N N . TYR A 1 349 ? 0.972 -5.788 30.975 1.00 63.81 349 TYR A N 1
ATOM 2700 C CA . TYR A 1 349 ? -0.148 -4.903 30.687 1.00 63.81 349 TYR A CA 1
ATOM 2701 C C . TYR A 1 349 ? -1.339 -5.256 31.590 1.00 63.81 349 TYR A C 1
ATOM 2703 O O . TYR A 1 349 ? -1.728 -6.419 31.721 1.00 63.81 349 TYR A O 1
ATOM 2711 N N . HIS A 1 350 ? -1.955 -4.252 32.215 1.00 69.69 350 HIS A N 1
ATOM 2712 C CA . HIS A 1 350 ? -3.184 -4.453 32.979 1.00 69.69 350 HIS A CA 1
ATOM 2713 C C . HIS A 1 350 ? -4.382 -4.542 32.024 1.00 69.69 350 HIS A C 1
ATOM 2715 O O . HIS A 1 350 ? -5.054 -3.541 31.766 1.00 69.69 350 HIS A O 1
ATOM 2721 N N . TYR A 1 351 ? -4.669 -5.750 31.525 1.00 71.81 351 TYR A N 1
ATOM 2722 C CA . TYR A 1 351 ? -5.783 -6.026 30.603 1.00 71.81 351 TYR A CA 1
ATOM 2723 C C . TYR A 1 351 ? -7.140 -5.545 31.132 1.00 71.81 351 TYR A C 1
ATOM 2725 O O . TYR A 1 351 ? -7.964 -5.087 30.348 1.00 71.81 351 TYR A O 1
ATOM 2733 N N . LEU A 1 352 ? -7.346 -5.538 32.454 1.00 68.69 352 LEU A N 1
ATOM 2734 C CA . LEU A 1 352 ? -8.564 -5.015 33.083 1.00 68.69 352 LEU A CA 1
ATOM 2735 C C . LEU A 1 352 ? -8.858 -3.554 32.707 1.00 68.69 352 LEU A C 1
ATOM 2737 O O . LEU A 1 352 ? -10.015 -3.155 32.648 1.00 68.69 352 LEU A O 1
ATOM 2741 N N . SER A 1 353 ? -7.837 -2.758 32.381 1.00 72.38 353 SER A N 1
ATOM 2742 C CA . SER A 1 353 ? -8.045 -1.386 31.913 1.00 72.38 353 SER A CA 1
ATOM 2743 C C . SER A 1 353 ? -8.864 -1.311 30.620 1.00 72.38 353 SER A C 1
ATOM 2745 O O . SER A 1 353 ? -9.461 -0.266 30.365 1.00 72.38 353 SER A O 1
ATOM 2747 N N . LEU A 1 354 ? -8.927 -2.384 29.821 1.00 78.31 354 LEU A N 1
ATOM 2748 C CA . LEU A 1 354 ? -9.747 -2.470 28.610 1.00 78.31 354 LEU A CA 1
ATOM 2749 C C . LEU A 1 354 ? -11.249 -2.548 28.913 1.00 78.31 354 LEU A C 1
ATOM 2751 O O . LEU A 1 354 ? -12.039 -2.259 28.018 1.00 78.31 354 LEU A O 1
ATOM 2755 N N . ALA A 1 355 ? -11.645 -2.852 30.158 1.00 74.88 355 ALA A N 1
ATOM 2756 C CA . ALA A 1 355 ? -13.044 -2.824 30.597 1.00 74.88 355 ALA A CA 1
ATOM 2757 C C . ALA A 1 355 ? -13.715 -1.472 30.280 1.00 74.88 355 ALA A C 1
ATOM 2759 O O . ALA A 1 355 ? -14.865 -1.419 29.856 1.00 74.88 355 ALA A O 1
ATOM 2760 N N . SER A 1 356 ? -12.947 -0.379 30.342 1.00 77.12 356 SER A N 1
ATOM 2761 C CA . SER A 1 356 ? -13.452 0.963 30.047 1.00 77.12 356 SER A CA 1
ATOM 2762 C C . SER A 1 356 ? -13.945 1.156 28.607 1.00 77.12 356 SER A C 1
ATOM 2764 O O . SER A 1 356 ? -14.672 2.110 28.349 1.00 77.12 356 SER A O 1
ATOM 2766 N N . PHE A 1 357 ? -13.525 0.318 27.647 1.00 79.81 357 PHE A N 1
ATOM 2767 C CA . PHE A 1 357 ? -14.065 0.376 26.283 1.00 79.81 357 PHE A CA 1
ATOM 2768 C C . PHE A 1 357 ? -15.501 -0.114 26.223 1.00 79.81 357 PHE A C 1
ATOM 2770 O O . PHE A 1 357 ? -16.275 0.428 25.443 1.00 79.81 357 PHE A O 1
ATOM 2777 N N . PHE A 1 358 ? -15.855 -1.098 27.048 1.00 77.75 358 PHE A N 1
ATOM 2778 C CA . PHE A 1 358 ? -17.226 -1.570 27.134 1.00 77.75 358 PHE A CA 1
ATOM 2779 C C . PHE A 1 358 ? -18.095 -0.432 27.680 1.00 77.75 358 PHE A C 1
ATOM 2781 O O . PHE A 1 358 ? -19.028 -0.007 27.007 1.00 77.75 358 PHE A O 1
ATOM 2788 N N . ASP A 1 359 ? -17.699 0.198 28.790 1.00 75.56 359 ASP A N 1
ATOM 2789 C CA . ASP A 1 359 ? -18.409 1.357 29.369 1.00 75.56 359 ASP A CA 1
ATOM 2790 C C . ASP A 1 359 ? -18.550 2.541 28.394 1.00 75.56 359 ASP A C 1
ATOM 2792 O O . ASP A 1 359 ? -19.523 3.303 28.421 1.00 75.56 359 ASP A O 1
ATOM 2796 N N . ALA A 1 360 ? -17.565 2.713 27.512 1.00 79.06 360 ALA A N 1
ATOM 2797 C CA . ALA A 1 360 ? -17.574 3.756 26.500 1.00 79.06 360 ALA A CA 1
ATOM 2798 C C . ALA A 1 360 ? -18.409 3.400 25.256 1.00 79.06 360 ALA A C 1
ATOM 2800 O O . ALA A 1 360 ? -18.848 4.330 24.578 1.00 79.06 360 ALA A O 1
ATOM 2801 N N . ALA A 1 361 ? -18.635 2.118 24.947 1.00 84.25 361 ALA A N 1
ATOM 2802 C CA . ALA A 1 361 ? -19.219 1.637 23.691 1.00 84.25 361 ALA A CA 1
ATOM 2803 C C . ALA A 1 361 ? -20.475 0.760 23.914 1.00 84.25 361 ALA A C 1
ATOM 2805 O O . ALA A 1 361 ? -20.407 -0.464 23.804 1.00 84.25 361 ALA A O 1
ATOM 2806 N N . PRO A 1 362 ? -21.656 1.358 24.166 1.00 82.00 362 PRO A N 1
ATOM 2807 C CA . PRO A 1 362 ? -22.882 0.608 24.485 1.00 82.00 362 PRO A CA 1
ATOM 2808 C C . PRO A 1 362 ? -23.435 -0.240 23.322 1.00 82.00 362 PRO A C 1
ATOM 2810 O O . PRO A 1 362 ? -24.229 -1.158 23.533 1.00 82.00 362 PRO A O 1
ATOM 2813 N N . SER A 1 363 ? -23.035 0.062 22.084 1.00 84.88 363 SER A N 1
ATOM 2814 C CA . SER A 1 363 ? -23.469 -0.650 20.871 1.00 84.88 363 SER A CA 1
ATOM 2815 C C . SER A 1 363 ? -22.505 -1.764 20.447 1.00 84.88 363 SER A C 1
ATOM 2817 O O . SER A 1 363 ? -22.626 -2.276 19.335 1.00 84.88 363 SER A O 1
ATOM 2819 N N . LEU A 1 364 ? -21.527 -2.117 21.289 1.00 84.38 364 LEU A N 1
ATOM 2820 C CA . LEU A 1 364 ? -20.478 -3.065 20.928 1.00 84.38 364 LEU A CA 1
ATOM 2821 C C . LEU A 1 364 ? -21.049 -4.477 20.738 1.00 84.38 364 LEU A C 1
ATOM 2823 O O . LEU A 1 364 ? -21.590 -5.067 21.668 1.00 84.38 364 LEU A O 1
ATOM 2827 N N . GLU A 1 365 ? -20.887 -5.030 19.535 1.00 86.44 365 GLU A N 1
ATOM 2828 C CA . GLU A 1 365 ? -21.373 -6.363 19.161 1.00 86.44 365 GLU A CA 1
ATOM 2829 C C . GLU A 1 365 ? -20.253 -7.408 19.173 1.00 86.44 365 GLU A C 1
ATOM 2831 O O . GLU A 1 365 ? -20.480 -8.565 19.536 1.00 86.44 365 GLU A O 1
ATOM 2836 N N . THR A 1 366 ? -19.036 -7.022 18.776 1.00 84.38 366 THR A N 1
ATOM 2837 C CA . THR A 1 366 ? -17.895 -7.940 18.694 1.00 84.38 366 THR A CA 1
ATOM 2838 C C . THR A 1 366 ? -16.637 -7.356 19.323 1.00 84.38 366 THR A C 1
ATOM 2840 O O . THR A 1 366 ? -16.241 -6.237 18.984 1.00 84.38 366 THR A O 1
ATOM 2843 N N . PHE A 1 367 ? -15.952 -8.158 20.135 1.00 85.69 367 PHE A N 1
ATOM 2844 C CA . PHE A 1 367 ? -14.660 -7.828 20.727 1.00 85.69 367 PHE A CA 1
ATOM 2845 C C . PHE A 1 367 ? -13.618 -8.900 20.385 1.00 85.69 367 PHE A C 1
ATOM 2847 O O . PHE A 1 367 ? -13.831 -10.083 20.649 1.00 85.69 367 PHE A O 1
ATOM 2854 N N . ASN A 1 368 ? -12.491 -8.493 19.803 1.00 83.00 368 ASN A N 1
ATOM 2855 C CA . ASN A 1 368 ? -11.343 -9.357 19.547 1.00 83.00 368 ASN A CA 1
ATOM 2856 C C . ASN A 1 368 ? -10.108 -8.843 20.297 1.00 83.00 368 ASN A C 1
ATOM 2858 O O . ASN A 1 368 ? -9.790 -7.658 20.223 1.00 83.00 368 ASN A O 1
ATOM 2862 N N . LEU A 1 369 ? -9.404 -9.730 20.992 1.00 80.81 369 LEU A N 1
ATOM 2863 C CA . LEU A 1 369 ? -8.160 -9.432 21.694 1.00 80.81 369 LEU A CA 1
ATOM 2864 C C . LEU A 1 369 ? -7.070 -10.395 21.213 1.00 80.81 369 LEU A C 1
ATOM 2866 O O . LEU A 1 369 ? -7.184 -11.595 21.448 1.00 80.81 369 LEU A O 1
ATOM 2870 N N . ASP A 1 370 ? -6.027 -9.882 20.563 1.00 75.38 370 ASP A N 1
ATOM 2871 C CA . ASP A 1 370 ? -4.950 -10.685 19.971 1.00 75.38 370 ASP A CA 1
ATOM 2872 C C . ASP A 1 370 ? -3.593 -10.513 20.681 1.00 75.38 370 ASP A C 1
ATOM 2874 O O . ASP A 1 370 ? -3.277 -9.429 21.180 1.00 75.38 370 ASP A O 1
ATOM 2878 N N . ASN A 1 371 ? -2.765 -11.571 20.631 1.00 61.88 371 ASN A N 1
ATOM 2879 C CA . ASN A 1 371 ? -1.354 -11.626 21.065 1.00 61.88 371 ASN A CA 1
ATOM 2880 C C . ASN A 1 371 ? -1.091 -11.319 22.557 1.00 61.88 371 ASN A C 1
ATOM 2882 O O . ASN A 1 371 ? -0.151 -10.616 22.919 1.00 61.88 371 ASN A O 1
ATOM 2886 N N . VAL A 1 372 ? -1.872 -11.905 23.463 1.00 60.28 372 VAL A N 1
ATOM 2887 C CA . VAL A 1 372 ? -1.720 -11.712 24.918 1.00 60.28 372 VAL A CA 1
ATOM 2888 C C . VAL A 1 372 ? -0.490 -12.457 25.491 1.00 60.28 372 VAL A C 1
ATOM 2890 O O . VAL A 1 372 ? -0.600 -13.438 26.214 1.00 60.28 372 VAL A O 1
ATOM 2893 N N . SER A 1 373 ? 0.726 -11.996 25.196 1.00 51.41 373 SER A N 1
ATOM 2894 C CA . SER A 1 373 ? 1.970 -12.658 25.618 1.00 51.41 373 SER A CA 1
ATOM 2895 C C . SER A 1 373 ? 2.679 -11.925 26.760 1.00 51.41 373 SER A C 1
ATOM 2897 O O . SER A 1 373 ? 3.664 -11.239 26.505 1.00 51.41 373 SER A O 1
ATOM 2899 N N . ILE A 1 374 ? 2.222 -12.049 28.017 1.00 51.22 374 ILE A N 1
ATOM 2900 C CA . ILE A 1 374 ? 3.077 -11.729 29.184 1.00 51.22 374 ILE A CA 1
ATOM 2901 C C . ILE A 1 374 ? 2.772 -12.657 30.373 1.00 51.22 374 ILE A C 1
ATOM 2903 O O . ILE A 1 374 ? 1.615 -12.800 30.778 1.00 51.22 374 ILE A O 1
ATOM 2907 N N . PHE A 1 375 ? 3.843 -13.241 30.924 1.00 47.56 375 PHE A N 1
ATOM 2908 C CA . PHE A 1 375 ? 3.897 -14.023 32.160 1.00 47.56 375 PHE A CA 1
ATOM 2909 C C . PHE A 1 375 ? 3.653 -13.121 33.375 1.00 47.56 375 PHE A C 1
ATOM 2911 O O . PHE A 1 375 ? 4.422 -12.195 33.632 1.00 47.56 375 PHE A O 1
ATOM 2918 N N . ALA A 1 376 ? 2.600 -13.391 34.139 1.00 43.41 376 ALA A N 1
ATOM 2919 C CA . ALA A 1 376 ? 2.417 -12.796 35.456 1.00 43.41 376 ALA A CA 1
ATOM 2920 C C . ALA A 1 376 ? 1.668 -13.768 36.367 1.00 43.41 376 ALA A C 1
ATOM 2922 O O . ALA A 1 376 ? 0.645 -14.333 35.973 1.00 43.41 376 ALA A O 1
ATOM 2923 N N . ASP A 1 377 ? 2.193 -13.939 37.578 1.00 41.00 377 ASP A N 1
ATOM 2924 C CA . ASP A 1 377 ? 1.660 -14.848 38.589 1.00 41.00 377 ASP A CA 1
ATOM 2925 C C . ASP A 1 377 ? 0.302 -14.342 39.120 1.00 41.00 377 ASP A C 1
ATOM 2927 O O . ASP A 1 377 ? 0.172 -13.154 39.449 1.00 41.00 377 ASP A O 1
ATOM 2931 N N . PRO A 1 378 ? -0.739 -15.191 39.196 1.00 38.69 378 PRO A N 1
ATOM 2932 C CA . PRO A 1 378 ? -2.050 -14.770 39.657 1.00 38.69 378 PRO A CA 1
ATOM 2933 C C . PRO A 1 378 ? -2.177 -14.891 41.179 1.00 38.69 378 PRO A C 1
ATOM 2935 O O . PRO A 1 378 ? -2.433 -15.968 41.706 1.00 38.69 378 PRO A O 1
ATOM 2938 N N . THR A 1 379 ? -2.095 -13.771 41.900 1.00 35.88 379 THR A N 1
ATOM 2939 C CA . THR A 1 379 ? -2.495 -13.696 43.320 1.00 35.88 379 THR A CA 1
ATOM 2940 C C . THR A 1 379 ? -3.636 -12.696 43.536 1.00 35.88 379 THR A C 1
ATOM 2942 O O . THR A 1 379 ? -3.555 -11.546 43.111 1.00 35.88 379 THR A O 1
ATOM 2945 N N . ASP A 1 380 ? -4.719 -13.166 44.170 1.00 42.03 380 ASP A N 1
ATOM 2946 C CA . ASP A 1 380 ? -5.934 -12.478 44.665 1.00 42.03 380 ASP A CA 1
ATOM 2947 C C . ASP A 1 380 ? -6.820 -11.703 43.676 1.00 42.03 380 ASP A C 1
ATOM 2949 O O . ASP A 1 380 ? -6.739 -10.480 43.567 1.00 42.03 380 ASP A O 1
ATOM 2953 N N . LEU A 1 381 ? -7.737 -12.402 42.993 1.00 48.88 381 LEU A N 1
ATOM 2954 C CA . LEU A 1 381 ? -8.754 -11.811 42.106 1.00 48.88 381 LEU A CA 1
ATOM 2955 C C . LEU A 1 381 ? -9.590 -10.739 42.827 1.00 48.88 381 LEU A C 1
ATOM 2957 O O . LEU A 1 381 ? -10.283 -11.039 43.800 1.00 48.88 381 LEU A O 1
ATOM 2961 N N . ARG A 1 382 ? -9.590 -9.503 42.316 1.00 51.56 382 ARG A N 1
ATOM 2962 C CA . ARG A 1 382 ? -10.489 -8.453 42.817 1.00 51.56 382 ARG A CA 1
ATOM 2963 C C . ARG A 1 382 ? -11.879 -8.633 42.199 1.00 51.56 382 ARG A C 1
ATOM 2965 O O . ARG A 1 382 ? -12.009 -8.836 40.994 1.00 51.56 382 ARG A O 1
ATOM 2972 N N . GLN A 1 383 ? -12.932 -8.545 43.012 1.00 43.62 383 GLN A N 1
ATOM 2973 C CA . GLN A 1 383 ? -14.296 -8.356 42.508 1.00 43.62 383 GLN A CA 1
ATOM 2974 C C . GLN A 1 383 ? -14.490 -6.872 42.179 1.00 43.62 383 GLN A C 1
ATOM 2976 O O . GLN A 1 383 ? -14.218 -6.015 43.017 1.00 43.62 383 GLN A O 1
ATOM 2981 N N . MET A 1 384 ? -14.927 -6.564 40.957 1.00 39.78 384 MET A N 1
ATOM 2982 C CA . MET A 1 384 ? -15.250 -5.202 40.529 1.00 39.78 384 MET A CA 1
ATOM 2983 C C . MET A 1 384 ? -16.670 -5.097 39.968 1.00 39.78 384 MET A C 1
ATOM 2985 O O . MET A 1 384 ? -17.253 -6.092 39.535 1.00 39.78 384 MET A O 1
ATOM 2989 N N . LEU A 1 385 ? -17.158 -3.854 40.045 1.00 39.25 385 LEU A N 1
ATOM 2990 C CA . LEU A 1 385 ? -18.518 -3.349 39.862 1.00 39.25 385 LEU A CA 1
ATOM 2991 C C . LEU A 1 385 ? -19.195 -3.704 38.530 1.00 39.25 385 LEU A C 1
ATOM 2993 O O . LEU A 1 385 ? -18.565 -3.948 37.503 1.00 39.25 385 LEU A O 1
ATOM 2997 N N . GLU A 1 386 ? -20.520 -3.727 38.634 1.00 46.81 386 GLU A N 1
ATOM 2998 C CA . GLU A 1 386 ? -21.510 -4.345 37.761 1.00 46.81 386 GLU A CA 1
ATOM 2999 C C . GLU A 1 386 ? -21.933 -3.408 36.623 1.00 46.81 386 GLU A C 1
ATOM 3001 O O . GLU A 1 386 ? -22.656 -2.442 36.850 1.00 46.81 386 GLU A O 1
ATOM 3006 N N . LEU A 1 387 ? -21.530 -3.708 35.387 1.00 46.94 387 LEU A N 1
ATOM 3007 C CA . LEU A 1 387 ? -22.096 -3.071 34.195 1.00 46.94 387 LEU A CA 1
ATOM 3008 C C . LEU A 1 387 ? -22.426 -4.150 33.155 1.00 46.94 387 LEU A C 1
ATOM 3010 O O . LEU A 1 387 ? -21.561 -4.909 32.710 1.00 46.94 387 LEU A O 1
ATOM 3014 N N . GLN A 1 388 ? -23.713 -4.267 32.820 1.00 53.62 388 GLN A N 1
ATOM 3015 C CA . GLN A 1 388 ? -24.212 -5.220 31.828 1.00 53.62 388 GLN A CA 1
ATOM 3016 C C . GLN A 1 388 ? -24.130 -4.622 30.418 1.00 53.62 388 GLN A C 1
ATOM 3018 O O . GLN A 1 388 ? -24.538 -3.483 30.202 1.00 53.62 388 GLN A O 1
ATOM 3023 N N . HIS A 1 389 ? -23.625 -5.403 29.456 1.00 61.50 389 HIS A N 1
ATOM 3024 C CA . HIS A 1 389 ? -23.499 -5.012 28.046 1.00 61.50 389 HIS A CA 1
ATOM 3025 C C . HIS A 1 389 ? -24.370 -5.907 27.174 1.00 61.50 389 HIS A C 1
ATOM 3027 O O . HIS A 1 389 ? -23.920 -6.888 26.589 1.00 61.50 389 HIS A O 1
ATOM 3033 N N . HIS A 1 390 ? -25.641 -5.536 27.062 1.00 62.62 390 HIS A N 1
ATOM 3034 C CA . HIS A 1 390 ? -26.686 -6.366 26.454 1.00 62.62 390 HIS A CA 1
ATOM 3035 C C . HIS A 1 390 ? -26.506 -6.667 24.952 1.00 62.62 390 HIS A C 1
ATOM 3037 O O . HIS A 1 390 ? -27.161 -7.568 24.429 1.00 62.62 390 HIS A O 1
ATOM 3043 N N . ASN A 1 391 ? -25.639 -5.930 24.249 1.00 70.62 391 ASN A N 1
ATOM 3044 C CA . ASN A 1 391 ? -25.461 -6.040 22.796 1.00 70.62 391 ASN A CA 1
ATOM 3045 C C . ASN A 1 391 ? -24.264 -6.903 22.366 1.00 70.62 391 ASN A C 1
ATOM 3047 O O . ASN A 1 391 ? -24.141 -7.203 21.177 1.00 70.62 391 ASN A O 1
ATOM 3051 N N . LEU A 1 392 ? -23.397 -7.312 23.299 1.00 74.31 392 LEU A N 1
ATOM 3052 C CA . LEU A 1 392 ? -22.175 -8.048 22.980 1.00 74.31 392 LEU A CA 1
ATOM 3053 C C . LEU A 1 392 ? -22.500 -9.503 22.611 1.00 74.31 392 LEU A C 1
ATOM 3055 O O . LEU A 1 392 ? -23.022 -10.256 23.432 1.00 74.31 392 LEU A O 1
ATOM 3059 N N . ARG A 1 393 ? -22.177 -9.894 21.373 1.00 77.25 393 ARG A N 1
ATOM 3060 C CA . ARG A 1 393 ? -22.494 -11.215 20.795 1.00 77.25 393 ARG A CA 1
ATOM 3061 C C . ARG A 1 393 ? -21.276 -12.126 20.719 1.00 77.25 393 ARG A C 1
ATOM 3063 O O . ARG A 1 393 ? -21.355 -13.302 21.039 1.00 77.25 393 ARG A O 1
ATOM 3070 N N . MET A 1 394 ? -20.141 -11.585 20.277 1.00 74.50 394 MET A N 1
ATOM 3071 C CA . MET A 1 394 ? -18.957 -12.384 19.961 1.00 74.50 394 MET A CA 1
ATOM 3072 C C . MET A 1 394 ? -17.712 -11.819 20.631 1.00 74.50 394 MET A C 1
ATOM 3074 O O . MET A 1 394 ? -17.276 -10.707 20.333 1.00 74.50 394 MET A O 1
ATOM 3078 N N . VAL A 1 395 ? -17.079 -12.645 21.455 1.00 80.31 395 VAL A N 1
ATOM 3079 C CA . VAL A 1 395 ? -15.787 -12.369 22.074 1.00 80.31 395 VAL A CA 1
ATOM 3080 C C . VAL A 1 395 ? -14.778 -13.405 21.606 1.00 80.31 395 VAL A C 1
ATOM 3082 O O . VAL A 1 395 ? -14.979 -14.613 21.759 1.00 80.31 395 VAL A O 1
ATOM 3085 N N . ARG A 1 396 ? -13.671 -12.927 21.040 1.00 77.06 396 ARG A N 1
ATOM 3086 C CA . ARG A 1 396 ? -12.523 -13.749 20.670 1.00 77.06 396 ARG A CA 1
ATOM 3087 C C . ARG A 1 396 ? -11.294 -13.236 21.404 1.00 77.06 396 ARG A C 1
ATOM 3089 O O . ARG A 1 396 ? -10.993 -12.052 21.372 1.00 77.06 396 ARG A O 1
ATOM 3096 N N . ILE A 1 397 ? -10.585 -14.145 22.056 1.00 77.00 397 ILE A N 1
ATOM 3097 C CA . ILE A 1 397 ? -9.272 -13.873 22.634 1.00 77.00 397 ILE A CA 1
ATOM 3098 C C . ILE A 1 397 ? -8.314 -14.883 22.011 1.00 77.00 397 ILE A C 1
ATOM 3100 O O . ILE A 1 397 ? -8.590 -16.085 22.057 1.00 77.00 397 ILE A O 1
ATOM 3104 N N . THR A 1 398 ? -7.240 -14.402 21.389 1.00 71.81 398 THR A N 1
ATOM 3105 C CA . THR A 1 398 ? -6.179 -15.225 20.800 1.00 71.81 398 THR A CA 1
ATOM 3106 C C . THR A 1 398 ? -4.877 -15.030 21.583 1.00 71.81 398 THR A C 1
ATOM 3108 O O . THR A 1 398 ? -4.551 -13.928 22.031 1.00 71.81 398 THR A O 1
ATOM 3111 N N . GLY A 1 399 ? -4.147 -16.127 21.811 1.00 66.94 399 GLY A N 1
ATOM 3112 C CA . GLY A 1 399 ? -2.939 -16.122 22.646 1.00 66.94 399 GLY A CA 1
ATOM 3113 C C . GLY A 1 399 ? -3.205 -15.910 24.143 1.00 66.94 399 GLY A C 1
ATOM 3114 O O . GLY A 1 399 ? -2.440 -15.208 24.783 1.00 66.94 399 GLY A O 1
ATOM 3115 N N . PHE A 1 400 ? -4.288 -16.473 24.691 1.00 68.94 400 PHE A N 1
ATOM 3116 C CA . PHE A 1 400 ? -4.679 -16.329 26.103 1.00 68.94 400 PHE A CA 1
ATOM 3117 C C . PHE A 1 400 ? -3.566 -16.777 27.072 1.00 68.94 400 PHE A C 1
ATOM 3119 O O . PHE A 1 400 ? -3.052 -17.886 26.927 1.00 68.94 400 PHE A O 1
ATOM 3126 N N . SER A 1 401 ? -3.247 -15.959 28.083 1.00 68.06 401 SER A N 1
ATOM 3127 C CA . SER A 1 401 ? -2.282 -16.281 29.149 1.00 68.06 401 SER A CA 1
ATOM 3128 C C . SER A 1 401 ? -2.956 -16.421 30.518 1.00 68.06 401 SER A C 1
ATOM 3130 O O . SER A 1 401 ? -4.080 -15.962 30.725 1.00 68.06 401 SER A O 1
ATOM 3132 N N . SER A 1 402 ? -2.269 -17.011 31.499 1.00 64.19 402 SER A N 1
ATOM 3133 C CA . SER A 1 402 ? -2.749 -17.116 32.885 1.00 64.19 402 SER A CA 1
ATOM 3134 C C . SER A 1 402 ? -2.670 -15.796 33.667 1.00 64.19 402 SER A C 1
ATOM 3136 O O . SER A 1 402 ? -2.803 -15.795 34.892 1.00 64.19 402 SER A O 1
ATOM 3138 N N . ALA A 1 403 ? -2.443 -14.665 32.990 1.00 68.75 403 ALA A N 1
ATOM 3139 C CA . ALA A 1 403 ? -2.338 -13.362 33.624 1.00 68.75 403 ALA A CA 1
ATOM 3140 C C . ALA A 1 403 ? -3.641 -13.001 34.351 1.00 68.75 403 ALA A C 1
ATOM 3142 O O . ALA A 1 403 ? -4.725 -12.943 33.764 1.00 68.75 403 ALA A O 1
ATOM 3143 N N . LYS A 1 404 ? -3.524 -12.669 35.639 1.00 70.56 404 LYS A N 1
ATOM 3144 C CA . LYS A 1 404 ? -4.655 -12.306 36.506 1.00 70.5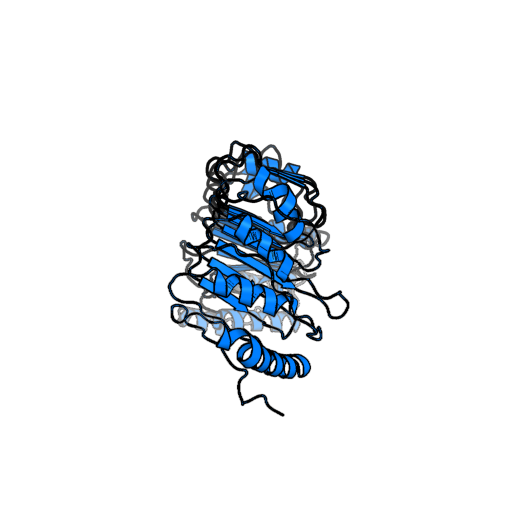6 404 LYS A CA 1
ATOM 3145 C C . LYS A 1 404 ? -5.587 -11.261 35.894 1.00 70.56 404 LYS A C 1
ATOM 3147 O O . LYS A 1 404 ? -6.796 -11.455 35.871 1.00 70.56 404 LYS A O 1
ATOM 3152 N N . SER A 1 405 ? -5.032 -10.167 35.378 1.00 68.75 405 SER A N 1
ATOM 3153 C CA . SER A 1 405 ? -5.814 -9.063 34.812 1.00 68.75 405 SER A CA 1
ATOM 3154 C C . SER A 1 405 ? -6.574 -9.464 33.540 1.00 68.75 405 SER A C 1
ATOM 3156 O O . SER A 1 405 ? -7.616 -8.877 33.254 1.00 68.75 405 SER A O 1
ATOM 3158 N N . LEU A 1 406 ? -6.093 -10.470 32.795 1.00 72.12 406 LEU A N 1
ATOM 3159 C CA . LEU A 1 406 ? -6.800 -11.050 31.649 1.00 72.12 406 LEU A CA 1
ATOM 3160 C C . LEU A 1 406 ? -7.944 -11.961 32.105 1.00 72.12 406 LEU A C 1
ATOM 3162 O O . LEU A 1 406 ? -9.035 -11.902 31.538 1.00 72.12 406 LEU A O 1
ATOM 3166 N N . ILE A 1 407 ? -7.723 -12.766 33.149 1.00 69.69 407 ILE A N 1
ATOM 3167 C CA . ILE A 1 407 ? -8.771 -13.592 33.769 1.00 69.69 407 ILE A CA 1
ATOM 3168 C C . ILE A 1 407 ? -9.886 -12.695 34.320 1.00 69.69 407 ILE A C 1
ATOM 3170 O O . ILE A 1 407 ? -11.064 -12.968 34.091 1.00 69.69 407 ILE A O 1
ATOM 3174 N N . GLU A 1 408 ? -9.529 -11.603 35.001 1.00 72.62 408 GLU A N 1
ATOM 3175 C CA . GLU A 1 408 ? -10.476 -10.609 35.520 1.00 72.62 408 GLU A CA 1
ATOM 3176 C C . GLU A 1 408 ? -11.270 -9.941 34.392 1.00 72.62 408 GLU A C 1
ATOM 3178 O O . GLU A 1 408 ? -12.499 -9.910 34.463 1.00 72.62 408 GLU A O 1
ATOM 3183 N N . LEU A 1 409 ? -10.599 -9.489 33.324 1.00 76.19 409 LEU A N 1
ATOM 3184 C CA . LEU A 1 409 ? -11.261 -8.934 32.138 1.00 76.19 409 LEU A CA 1
ATOM 3185 C C . LEU A 1 409 ? -12.228 -9.948 31.516 1.00 76.19 409 LEU A C 1
ATOM 3187 O O . LEU A 1 409 ? -13.371 -9.615 31.226 1.00 76.19 409 LEU A O 1
ATOM 3191 N N . THR A 1 410 ? -11.796 -11.197 31.347 1.00 73.00 410 THR A N 1
ATOM 3192 C CA . THR A 1 410 ? -12.620 -12.249 30.734 1.00 73.00 410 THR A CA 1
ATOM 3193 C C . THR A 1 410 ? -13.838 -12.570 31.599 1.00 73.00 410 THR A C 1
ATOM 3195 O O . THR A 1 410 ? -14.944 -12.693 31.080 1.00 73.00 410 THR A O 1
ATOM 3198 N N . CYS A 1 411 ? -13.672 -12.631 32.925 1.00 70.44 411 CYS A N 1
ATOM 3199 C CA . CYS A 1 411 ? -14.785 -12.779 33.864 1.00 70.44 411 CYS A CA 1
ATOM 3200 C C . CYS A 1 411 ? -15.758 -11.595 33.804 1.00 70.44 411 CYS A C 1
ATOM 3202 O O . CYS A 1 411 ? -16.963 -11.804 33.915 1.00 70.44 411 CYS A O 1
ATOM 3204 N N . HIS A 1 412 ? -15.248 -10.368 33.666 1.00 73.12 412 HIS A N 1
ATOM 3205 C CA . HIS A 1 412 ? -16.077 -9.174 33.521 1.00 73.12 412 HIS A CA 1
ATOM 3206 C C . HIS A 1 412 ? -16.905 -9.248 32.232 1.00 73.12 412 HIS A C 1
ATOM 3208 O O . HIS A 1 412 ? -18.126 -9.169 32.286 1.00 73.12 412 HIS A O 1
ATOM 3214 N N . VAL A 1 413 ? -16.261 -9.546 31.101 1.00 74.50 413 VAL A N 1
ATOM 3215 C CA . VAL A 1 413 ? -16.919 -9.672 29.794 1.00 74.50 413 VAL A CA 1
ATOM 3216 C C . VAL A 1 413 ? -17.988 -10.771 29.780 1.00 74.50 413 VAL A C 1
ATOM 3218 O O . VAL A 1 413 ? -19.093 -10.539 29.295 1.00 74.50 413 VAL A O 1
ATOM 3221 N N . LEU A 1 414 ? -17.703 -11.951 30.347 1.00 67.75 414 LEU A N 1
ATOM 3222 C CA . LEU A 1 414 ? -18.662 -13.065 30.412 1.00 67.75 414 LEU A CA 1
ATOM 3223 C C . LEU A 1 414 ? -19.919 -12.740 31.218 1.00 67.75 414 LEU A C 1
ATOM 3225 O O . LEU A 1 414 ? -21.003 -13.183 30.850 1.00 67.75 414 LEU A O 1
ATOM 3229 N N . LYS A 1 415 ? -19.786 -11.966 32.299 1.00 65.31 415 LYS A N 1
ATOM 3230 C CA . LYS A 1 415 ? -20.931 -11.522 33.104 1.00 65.31 415 LYS A CA 1
ATOM 3231 C C . LYS A 1 415 ? -21.785 -10.479 32.385 1.00 65.31 415 LYS A C 1
ATOM 3233 O O . LYS A 1 415 ? -22.960 -10.342 32.710 1.00 65.31 415 LYS A O 1
ATOM 3238 N N . SER A 1 416 ? -21.208 -9.758 31.428 1.00 57.75 416 SER A N 1
ATOM 3239 C CA . SER A 1 416 ? -21.899 -8.726 30.660 1.00 57.75 416 SER A CA 1
ATOM 3240 C C . SER A 1 416 ? -22.629 -9.264 29.418 1.00 57.75 416 SER A C 1
ATOM 3242 O O . SER A 1 416 ? -23.437 -8.524 28.871 1.00 57.75 416 SER A O 1
ATOM 3244 N N . CYS A 1 417 ? -22.392 -10.510 28.979 1.00 57.03 417 CYS A N 1
ATOM 3245 C CA . CYS A 1 417 ? -22.993 -11.101 27.769 1.00 57.03 417 CYS A CA 1
ATOM 3246 C C . CYS A 1 417 ? -24.373 -11.732 28.040 1.00 57.03 417 CYS A C 1
ATOM 3248 O O . CYS A 1 417 ? -24.490 -12.578 28.926 1.00 57.03 417 CYS A O 1
ATOM 3250 N N . THR A 1 418 ? -25.396 -11.403 27.238 1.00 50.94 418 THR A N 1
ATOM 3251 C CA . THR A 1 418 ? -26.753 -11.973 27.394 1.00 50.94 418 THR A CA 1
ATOM 3252 C C . THR A 1 418 ? -27.194 -12.991 26.332 1.00 50.94 418 THR A C 1
ATOM 3254 O O . THR A 1 418 ? -28.048 -13.800 26.680 1.00 50.94 418 THR A O 1
ATOM 3257 N N . ASP A 1 419 ? -26.639 -13.059 25.106 1.00 38.06 419 ASP A N 1
ATOM 3258 C CA . ASP A 1 419 ? -26.937 -14.180 24.176 1.00 38.06 419 ASP A CA 1
ATOM 3259 C C . ASP A 1 419 ? -25.997 -14.304 22.937 1.00 38.06 419 ASP A C 1
ATOM 3261 O O . ASP A 1 419 ? -25.567 -13.306 22.361 1.00 38.06 419 ASP A O 1
ATOM 3265 N N . ARG A 1 420 ? -25.807 -15.569 22.510 1.00 42.72 420 ARG A N 1
ATOM 3266 C CA . ARG A 1 420 ? -25.282 -16.197 21.258 1.00 42.72 420 ARG A CA 1
ATOM 3267 C C . ARG A 1 420 ? -23.823 -16.042 20.777 1.00 42.72 420 ARG A C 1
ATOM 3269 O O . ARG A 1 420 ? -23.451 -15.066 20.141 1.00 42.72 420 ARG A O 1
ATOM 3276 N N . ASP A 1 421 ? -23.144 -17.200 20.839 1.00 36.25 421 ASP A N 1
ATOM 3277 C CA . ASP A 1 421 ? -21.934 -17.652 20.121 1.00 36.25 421 ASP A CA 1
ATOM 3278 C C . ASP A 1 421 ? -20.610 -16.927 20.437 1.00 36.25 421 ASP A C 1
ATOM 3280 O O . ASP A 1 421 ? -20.022 -16.253 19.596 1.00 36.25 421 ASP A O 1
ATOM 3284 N N . ASN A 1 422 ? -20.043 -17.217 21.614 1.00 41.75 422 ASN A N 1
ATOM 3285 C CA . ASN A 1 422 ? -18.639 -16.929 21.913 1.00 41.75 422 ASN A CA 1
ATOM 3286 C C . ASN A 1 422 ? -17.727 -18.044 21.365 1.00 41.75 422 ASN A C 1
ATOM 3288 O O . ASN A 1 422 ? -17.844 -19.218 21.713 1.00 41.75 422 ASN A O 1
ATOM 3292 N N . LYS A 1 423 ? -16.774 -17.689 20.496 1.00 40.59 423 LYS A N 1
ATOM 3293 C CA . LYS A 1 423 ? -15.746 -18.619 19.995 1.00 40.59 423 LYS A CA 1
ATOM 3294 C C . LYS A 1 423 ? -14.358 -18.073 20.321 1.00 40.59 423 LYS A C 1
ATOM 3296 O O . LYS A 1 423 ? -13.878 -17.170 19.632 1.00 40.59 423 LYS A O 1
ATOM 3301 N N . SER A 1 424 ? -13.693 -18.648 21.328 1.00 39.38 424 SER A N 1
ATOM 3302 C CA . SER A 1 424 ? -12.262 -18.406 21.556 1.00 39.38 424 SER A CA 1
ATOM 3303 C C . SER A 1 424 ? -11.431 -19.229 20.558 1.00 39.38 424 SER A C 1
ATOM 3305 O O . SER A 1 424 ? -11.875 -20.281 20.089 1.00 39.38 424 SER A O 1
ATOM 3307 N N . GLY A 1 425 ? -10.292 -18.689 20.112 1.00 34.22 425 GLY A N 1
ATOM 3308 C CA . GLY A 1 425 ? -9.634 -19.119 18.878 1.00 34.22 425 GLY A CA 1
ATOM 3309 C C . GLY A 1 425 ? -8.105 -19.199 18.938 1.00 34.22 425 GLY A C 1
ATOM 3310 O O . GLY A 1 425 ? -7.451 -18.378 19.563 1.00 34.22 425 GLY A O 1
ATOM 3311 N N . LYS A 1 426 ? -7.624 -20.212 18.208 1.00 32.59 426 LYS A N 1
ATOM 3312 C CA . LYS A 1 426 ? -6.318 -20.592 17.624 1.00 32.59 426 LYS A CA 1
ATOM 3313 C C . LYS A 1 426 ? -5.000 -20.118 18.264 1.00 32.59 426 LYS A C 1
ATOM 3315 O O . LYS A 1 426 ? -4.727 -18.931 18.379 1.00 32.59 426 LYS A O 1
ATOM 3320 N N . TYR A 1 427 ? -4.119 -21.102 18.473 1.00 33.22 427 TYR A N 1
ATOM 3321 C CA . TYR A 1 427 ? -2.673 -20.950 18.659 1.00 33.22 427 TYR A CA 1
ATOM 3322 C C . TYR A 1 427 ? -1.943 -20.920 17.300 1.00 33.22 427 TYR A C 1
ATOM 3324 O O . TYR A 1 427 ? -2.267 -21.703 16.404 1.00 33.22 427 TYR A O 1
ATOM 3332 N N . SER A 1 428 ? -0.944 -20.047 17.153 1.00 30.66 428 SER A N 1
ATOM 3333 C CA . SER A 1 428 ? 0.068 -20.060 16.078 1.00 30.66 428 SER A CA 1
ATOM 3334 C C . SER A 1 428 ? 1.455 -20.427 16.652 1.00 30.66 428 SER A C 1
ATOM 3336 O O . SER A 1 428 ? 1.654 -20.256 17.853 1.00 30.66 428 SER A O 1
ATOM 3338 N N . PRO A 1 429 ? 2.386 -20.994 15.856 1.00 32.00 429 PRO A N 1
ATOM 3339 C CA . PRO A 1 429 ? 3.372 -21.958 16.360 1.00 32.00 429 PRO A CA 1
ATOM 3340 C C . PRO A 1 429 ? 4.717 -21.388 16.868 1.00 32.00 429 PRO A C 1
ATOM 3342 O O . PRO A 1 429 ? 5.200 -20.381 16.360 1.00 32.00 429 PRO A O 1
ATOM 3345 N N . LEU A 1 430 ? 5.328 -22.198 17.753 1.00 43.72 430 LEU A N 1
ATOM 3346 C CA . LEU A 1 430 ? 6.739 -22.347 18.184 1.00 43.72 430 LEU A CA 1
ATOM 3347 C C . LEU A 1 430 ? 7.358 -21.416 19.259 1.00 43.72 430 LEU A C 1
ATOM 3349 O O . LEU A 1 430 ? 7.892 -20.365 18.942 1.00 43.72 430 LEU A O 1
ATOM 3353 N N . GLU A 1 431 ? 7.419 -21.927 20.503 1.00 42.59 431 GLU A N 1
ATOM 3354 C CA . GLU A 1 431 ? 8.576 -21.971 21.437 1.00 42.59 431 GLU A CA 1
ATOM 3355 C C . GLU A 1 431 ? 8.172 -22.804 22.688 1.00 42.59 431 GLU A C 1
ATOM 3357 O O . GLU A 1 431 ? 6.987 -22.853 23.027 1.00 42.59 431 GLU A O 1
ATOM 3362 N N . ARG A 1 432 ? 9.102 -23.505 23.371 1.00 46.69 432 ARG A N 1
ATOM 3363 C CA . ARG A 1 432 ? 8.776 -24.399 24.522 1.00 46.69 432 ARG A CA 1
ATOM 3364 C C . ARG A 1 432 ? 8.063 -23.671 25.668 1.00 46.69 432 ARG A C 1
ATOM 3366 O O . ARG A 1 432 ? 7.138 -24.223 26.261 1.00 46.69 432 ARG A O 1
ATOM 3373 N N . ASP A 1 433 ? 8.446 -22.427 25.933 1.00 48.81 433 ASP A N 1
ATOM 3374 C CA . ASP A 1 433 ? 7.874 -21.622 27.017 1.00 48.81 433 ASP A CA 1
ATOM 3375 C C . ASP A 1 433 ? 6.410 -21.230 26.739 1.00 48.81 433 ASP A C 1
ATOM 3377 O O . ASP A 1 433 ? 5.593 -21.147 27.657 1.00 48.81 433 ASP A O 1
ATOM 3381 N N . ILE A 1 434 ? 6.042 -21.088 25.460 1.00 53.75 434 ILE A N 1
ATOM 3382 C CA . ILE A 1 434 ? 4.680 -20.758 25.010 1.00 53.75 434 ILE A CA 1
ATOM 3383 C C . ILE A 1 434 ? 3.750 -21.979 25.123 1.00 53.75 434 ILE A C 1
ATOM 3385 O O . ILE A 1 434 ? 2.562 -21.828 25.407 1.00 53.75 434 ILE A O 1
ATOM 3389 N N . LEU A 1 435 ? 4.271 -23.202 24.961 1.00 57.16 435 LEU A N 1
ATOM 3390 C CA . LEU A 1 435 ? 3.501 -24.440 25.162 1.00 57.16 435 LEU A CA 1
ATOM 3391 C C . LEU A 1 435 ? 3.151 -24.663 26.637 1.00 57.16 435 LEU A C 1
ATOM 3393 O O . LEU A 1 435 ? 2.014 -25.028 26.948 1.00 57.16 435 LEU A O 1
ATOM 3397 N N . MET A 1 436 ? 4.103 -24.418 27.543 1.00 59.94 436 MET A N 1
ATOM 3398 C CA . MET A 1 436 ? 3.858 -24.465 28.989 1.00 59.94 436 MET A CA 1
ATOM 3399 C C . MET A 1 436 ? 2.809 -23.432 29.403 1.00 59.94 436 MET A C 1
ATOM 3401 O O . MET A 1 436 ? 1.906 -23.745 30.181 1.00 59.94 436 MET A O 1
ATOM 3405 N N . GLU A 1 437 ? 2.880 -22.225 28.841 1.00 66.75 437 GLU A N 1
ATOM 3406 C CA . GLU A 1 437 ? 1.874 -21.191 29.076 1.00 66.75 437 GLU A CA 1
ATOM 3407 C C . GLU A 1 437 ? 0.507 -21.566 28.493 1.00 66.75 437 GLU A C 1
ATOM 3409 O O . GLU A 1 437 ? -0.508 -21.367 29.151 1.00 66.75 437 GLU A O 1
ATOM 3414 N N . GLY A 1 438 ? 0.458 -22.207 27.320 1.00 64.00 438 GLY A N 1
ATOM 3415 C CA . GLY A 1 438 ? -0.783 -22.741 26.756 1.00 64.00 438 GLY A CA 1
ATOM 3416 C C . GLY A 1 438 ? -1.490 -23.721 27.701 1.00 64.00 438 GLY A C 1
ATOM 3417 O O . GLY A 1 438 ? -2.702 -23.632 27.889 1.00 64.00 438 GLY A O 1
ATOM 3418 N N . HIS A 1 439 ? -0.742 -24.602 28.371 1.00 67.19 439 HIS A N 1
ATOM 3419 C CA . HIS A 1 439 ? -1.307 -25.508 29.378 1.00 67.19 439 HIS A CA 1
ATOM 3420 C C . HIS A 1 439 ? -1.774 -24.762 30.636 1.00 67.19 439 HIS A C 1
ATOM 3422 O O . HIS A 1 439 ? -2.881 -25.014 31.118 1.00 67.19 439 HIS A O 1
ATOM 3428 N N . LYS A 1 440 ? -0.976 -23.814 31.151 1.00 68.12 440 LYS A N 1
ATOM 3429 C CA . LYS A 1 440 ? -1.365 -22.968 32.296 1.00 68.12 440 LYS A CA 1
ATOM 3430 C C . LYS A 1 440 ? -2.622 -22.149 32.000 1.00 68.12 440 LYS A C 1
ATOM 3432 O O . LYS A 1 440 ? -3.499 -22.050 32.856 1.00 68.12 440 LYS A O 1
ATOM 3437 N N . ALA A 1 441 ? -2.744 -21.620 30.786 1.00 67.94 441 ALA A N 1
ATOM 3438 C CA . ALA A 1 441 ? -3.909 -20.893 30.304 1.00 67.94 441 ALA A CA 1
ATOM 3439 C C . ALA A 1 441 ? -5.167 -21.774 30.304 1.00 67.94 441 ALA A C 1
ATOM 3441 O O . ALA A 1 441 ? -6.186 -21.370 30.862 1.00 67.94 441 ALA A O 1
ATOM 3442 N N . VAL A 1 442 ? -5.093 -23.001 29.771 1.00 70.94 442 VAL A N 1
ATOM 3443 C CA . VAL A 1 442 ? -6.216 -23.958 29.812 1.00 70.94 442 VAL A CA 1
ATOM 3444 C C . VAL A 1 442 ? -6.602 -24.297 31.256 1.00 70.94 442 VAL A C 1
ATOM 3446 O O . VAL A 1 442 ? -7.788 -24.293 31.590 1.00 70.94 442 VAL A O 1
ATOM 3449 N N . MET A 1 443 ? -5.628 -24.523 32.146 1.00 68.88 443 MET A N 1
ATOM 3450 C CA . MET A 1 443 ? -5.910 -24.758 33.570 1.00 68.88 443 MET A CA 1
ATOM 3451 C C . MET A 1 443 ? -6.586 -23.552 34.231 1.00 68.88 443 MET A C 1
ATOM 3453 O O . MET A 1 443 ? -7.549 -23.724 34.977 1.00 68.88 443 MET A O 1
ATOM 3457 N N . ALA A 1 444 ? -6.122 -22.335 33.945 1.00 68.50 444 ALA A N 1
ATOM 3458 C CA . ALA A 1 444 ? -6.717 -21.111 34.466 1.00 68.50 444 ALA A CA 1
ATOM 3459 C C . ALA A 1 444 ? -8.156 -20.913 33.961 1.00 68.50 444 ALA A C 1
ATOM 3461 O O . ALA A 1 444 ? -9.029 -20.540 34.748 1.00 68.50 444 ALA A O 1
ATOM 3462 N N . ILE A 1 445 ? -8.426 -21.219 32.686 1.00 70.81 445 ILE A N 1
ATOM 3463 C CA . ILE A 1 445 ? -9.777 -21.181 32.114 1.00 70.81 445 ILE A CA 1
ATOM 3464 C C . ILE A 1 445 ? -10.694 -22.164 32.853 1.00 70.81 445 ILE A C 1
ATOM 3466 O O . ILE A 1 445 ? -11.734 -21.751 33.367 1.00 70.81 445 ILE A O 1
ATOM 3470 N N . ARG A 1 446 ? -10.277 -23.426 33.006 1.00 74.81 446 ARG A N 1
ATOM 3471 C CA . ARG A 1 446 ? -11.049 -24.450 33.733 1.00 74.81 446 ARG A CA 1
ATOM 3472 C C . ARG A 1 446 ? -11.290 -24.085 35.200 1.00 74.81 446 ARG A C 1
ATOM 3474 O O . ARG A 1 446 ? -12.367 -24.300 35.743 1.00 74.81 446 ARG A O 1
ATOM 3481 N N . ARG A 1 447 ? -10.285 -23.502 35.860 1.00 73.12 447 ARG A N 1
ATOM 3482 C CA . ARG A 1 447 ? -10.330 -23.166 37.291 1.00 73.12 447 ARG A CA 1
ATOM 3483 C C . ARG A 1 447 ? -11.186 -21.936 37.590 1.00 73.12 447 ARG A C 1
ATOM 3485 O O . ARG A 1 447 ? -11.914 -21.937 38.580 1.00 73.12 447 ARG A O 1
ATOM 3492 N N . TYR A 1 448 ? -11.054 -20.877 36.795 1.00 70.81 448 TYR A N 1
ATOM 3493 C CA . TYR A 1 448 ? -11.577 -19.551 37.145 1.00 70.81 448 TYR A CA 1
ATOM 3494 C C . TYR A 1 448 ? -12.666 -19.038 36.205 1.00 70.81 448 TYR A C 1
ATOM 3496 O O . TYR A 1 448 ? -13.466 -18.202 36.630 1.00 70.81 448 TYR A O 1
ATOM 3504 N N . ILE A 1 449 ? -12.701 -19.509 34.956 1.00 72.38 449 ILE A N 1
ATOM 3505 C CA . ILE A 1 449 ? -13.602 -18.996 33.921 1.00 72.38 449 ILE A CA 1
ATOM 3506 C C . ILE A 1 449 ? -14.798 -19.927 33.734 1.00 72.38 449 ILE A C 1
ATOM 3508 O O . ILE A 1 449 ? -15.922 -19.456 33.874 1.00 72.38 449 ILE A O 1
ATOM 3512 N N . GLU A 1 450 ? -14.580 -21.225 33.497 1.00 76.06 450 GLU A N 1
ATOM 3513 C CA . GLU A 1 450 ? -15.652 -22.215 33.278 1.00 76.06 450 GLU A CA 1
ATOM 3514 C C . GLU A 1 450 ? -16.756 -22.182 34.351 1.00 76.06 450 GLU A C 1
ATOM 3516 O O . GLU A 1 450 ? -17.925 -22.114 33.971 1.00 76.06 450 GLU A O 1
ATOM 3521 N N . PRO A 1 451 ? -16.454 -22.103 35.667 1.00 73.69 451 PRO A N 1
ATOM 3522 C CA . PRO A 1 451 ? -17.495 -22.055 36.699 1.00 73.69 451 PRO A CA 1
ATOM 3523 C C . PRO A 1 451 ? -18.346 -20.776 36.678 1.00 73.69 451 PRO A C 1
ATOM 3525 O O . PRO A 1 451 ? -19.356 -20.695 37.372 1.00 73.69 451 PRO A O 1
ATOM 3528 N N . ARG A 1 452 ? -17.908 -19.744 35.949 1.00 74.25 452 ARG A N 1
ATOM 3529 C CA . ARG A 1 452 ? -18.552 -18.426 35.865 1.00 74.25 452 ARG A CA 1
ATOM 3530 C C . ARG A 1 452 ? -19.224 -18.181 34.515 1.00 74.25 452 ARG A C 1
ATOM 3532 O O . ARG A 1 452 ? -19.774 -17.098 34.327 1.00 74.25 452 ARG A O 1
ATOM 3539 N N . VAL A 1 453 ? -19.168 -19.138 33.585 1.00 73.38 453 VAL A N 1
ATOM 3540 C CA . VAL A 1 453 ? -19.834 -19.034 32.282 1.00 73.38 453 VAL A CA 1
ATOM 3541 C C . VAL A 1 453 ? -21.346 -19.201 32.488 1.00 73.38 453 VAL A C 1
ATOM 3543 O O . VAL A 1 453 ? -21.773 -20.244 32.986 1.00 73.38 453 VAL A O 1
ATOM 3546 N N . PRO A 1 454 ? -22.176 -18.207 32.124 1.00 74.69 454 PRO A N 1
ATOM 3547 C CA . PRO A 1 454 ? -23.628 -18.359 32.163 1.00 74.69 454 PRO A CA 1
ATOM 3548 C C . PRO A 1 454 ? -24.093 -19.470 31.215 1.00 74.69 454 PRO A C 1
ATOM 3550 O O . PRO A 1 454 ? -23.513 -19.658 30.149 1.00 74.69 454 PRO A O 1
ATOM 3553 N N . SER A 1 455 ? -25.189 -20.160 31.539 1.00 70.56 455 SER A N 1
ATOM 3554 C CA . SER A 1 455 ? -25.749 -21.232 30.692 1.00 70.56 455 SER A CA 1
ATOM 3555 C C . SER A 1 455 ? -26.163 -20.769 29.286 1.00 70.56 455 SER A C 1
ATOM 3557 O O . SER A 1 455 ? -26.275 -21.587 28.375 1.00 70.56 455 SER A O 1
ATOM 3559 N N . THR A 1 456 ? -26.362 -19.463 29.093 1.00 66.75 456 THR A N 1
ATOM 3560 C CA . THR A 1 456 ? -26.668 -18.817 27.807 1.00 66.75 456 THR A CA 1
ATOM 3561 C C . THR A 1 456 ? -25.434 -18.583 26.925 1.00 66.75 456 THR A C 1
ATOM 3563 O O . THR A 1 456 ? -25.571 -18.247 25.750 1.00 66.75 456 THR A O 1
ATOM 3566 N N . VAL A 1 457 ? -24.219 -18.780 27.449 1.00 69.62 457 VAL A N 1
ATOM 3567 C CA . VAL A 1 457 ? -22.959 -18.514 26.746 1.00 69.62 457 VAL A CA 1
ATOM 3568 C C . VAL A 1 457 ? -22.252 -19.828 26.413 1.00 69.62 457 VAL A C 1
ATOM 3570 O O . VAL A 1 457 ? -21.909 -20.613 27.291 1.00 69.62 457 VAL A O 1
ATOM 3573 N N . LYS A 1 458 ? -21.964 -20.059 25.128 1.00 74.31 458 LYS A N 1
ATOM 3574 C CA . LYS A 1 458 ? -21.098 -21.168 24.699 1.00 74.31 458 LYS A CA 1
ATOM 3575 C C . LYS A 1 458 ? -19.639 -20.746 24.801 1.00 74.31 458 LYS A C 1
ATOM 3577 O O . LYS A 1 458 ? -19.245 -19.787 24.149 1.00 74.31 458 LYS A O 1
ATOM 3582 N N . LEU A 1 459 ? -18.838 -21.466 25.581 1.00 76.19 459 LEU A N 1
ATOM 3583 C CA . LEU A 1 459 ? -17.387 -21.298 25.618 1.00 76.19 459 LEU A CA 1
ATOM 3584 C C . LEU A 1 459 ? -16.730 -22.392 24.768 1.00 76.19 459 LEU A C 1
ATOM 3586 O O . LEU A 1 459 ? -16.829 -23.573 25.083 1.00 76.19 459 LEU A O 1
ATOM 3590 N N . HIS A 1 460 ? -16.039 -22.001 23.700 1.00 75.56 460 HIS A N 1
ATOM 3591 C CA . HIS A 1 460 ? -15.168 -22.902 22.944 1.00 75.56 460 HIS A CA 1
ATOM 3592 C C . HIS A 1 460 ? -13.718 -22.613 23.292 1.00 75.56 460 HIS A C 1
ATOM 3594 O O . HIS A 1 460 ? -13.265 -21.515 22.991 1.00 75.56 460 HIS A O 1
ATOM 3600 N N . VAL A 1 461 ? -13.002 -23.576 23.871 1.00 74.44 461 VAL A N 1
ATOM 3601 C CA . VAL A 1 461 ? -11.556 -23.509 24.136 1.00 74.44 461 VAL A CA 1
ATOM 3602 C C . VAL A 1 461 ? -10.852 -24.422 23.137 1.00 74.44 461 VAL A C 1
ATOM 3604 O O . VAL A 1 461 ? -11.242 -25.576 22.979 1.00 74.44 461 VAL A O 1
ATOM 3607 N N . LEU A 1 462 ? -9.842 -23.912 22.433 1.00 69.12 462 LEU A N 1
ATOM 3608 C CA . LEU A 1 462 ? -8.967 -24.753 21.614 1.00 69.12 462 LEU A CA 1
ATOM 3609 C C . LEU A 1 462 ? -7.743 -25.114 22.443 1.00 69.12 462 LEU A C 1
ATOM 3611 O O . LEU A 1 462 ? -7.056 -24.221 22.923 1.00 69.12 462 LEU A O 1
ATOM 3615 N N . GLU A 1 463 ? -7.480 -26.404 22.607 1.00 68.56 463 GLU A N 1
ATOM 3616 C CA . GLU A 1 463 ? -6.355 -26.888 23.407 1.00 68.56 463 GLU A CA 1
ATOM 3617 C C . GLU A 1 463 ? -5.072 -27.001 22.561 1.00 68.56 463 GLU A C 1
ATOM 3619 O O . GLU A 1 463 ? -5.151 -27.177 21.337 1.00 68.56 463 GLU A O 1
ATOM 3624 N N . PRO A 1 464 ? -3.878 -26.896 23.177 1.00 65.44 464 PRO A N 1
ATOM 3625 C CA . PRO A 1 464 ? -2.621 -27.207 22.505 1.00 65.44 464 PRO A CA 1
ATOM 3626 C C . PRO A 1 464 ? -2.653 -28.631 21.925 1.00 65.44 464 PRO A C 1
ATOM 3628 O O . PRO A 1 464 ? -3.114 -29.562 22.579 1.00 65.44 464 PRO A O 1
ATOM 3631 N N . CYS A 1 465 ? -2.154 -28.823 20.699 1.00 57.94 465 CYS A N 1
ATOM 3632 C CA . CYS A 1 465 ? -2.068 -30.162 20.106 1.00 57.94 465 CYS A CA 1
ATOM 3633 C C . CYS A 1 465 ? -1.181 -31.074 20.966 1.00 57.94 465 CYS A C 1
ATOM 3635 O O . CYS A 1 465 ? -0.027 -30.731 21.233 1.00 57.94 465 CYS A O 1
ATOM 3637 N N . SER A 1 466 ? -1.676 -32.271 21.291 1.00 57.44 466 SER A N 1
ATOM 3638 C CA . SER A 1 466 ? -0.937 -33.341 21.984 1.00 57.44 466 SER A CA 1
ATOM 3639 C C . SER A 1 466 ? 0.333 -33.795 21.251 1.00 57.44 466 SER A C 1
ATOM 3641 O O . SER A 1 466 ? 1.181 -34.466 21.821 1.00 57.44 466 SER A O 1
ATOM 3643 N N . CYS A 1 467 ? 0.507 -33.388 19.994 1.00 51.81 467 CYS A N 1
ATOM 3644 C CA . CYS A 1 467 ? 1.706 -33.627 19.202 1.00 51.81 467 CYS A CA 1
ATOM 3645 C C . CYS A 1 467 ? 2.952 -32.830 19.653 1.00 51.81 467 CYS A C 1
ATOM 3647 O O . CYS A 1 467 ? 4.035 -33.079 19.130 1.00 51.81 467 CYS A O 1
ATOM 3649 N N . HIS A 1 468 ? 2.825 -31.894 20.605 1.00 46.53 468 HIS A N 1
ATOM 3650 C CA . HIS A 1 468 ? 3.930 -31.049 21.090 1.00 46.53 468 HIS A CA 1
ATOM 3651 C C . HIS A 1 468 ? 4.206 -31.164 22.603 1.00 46.53 468 HIS A C 1
ATOM 3653 O O . HIS A 1 468 ? 4.933 -30.336 23.149 1.00 46.53 468 HIS A O 1
ATOM 3659 N N . SER A 1 469 ? 3.644 -32.157 23.300 1.00 39.69 469 SER A N 1
ATOM 3660 C CA . SER A 1 469 ? 3.957 -32.429 24.709 1.00 39.69 469 SER A CA 1
ATOM 3661 C C . SER A 1 469 ? 5.259 -33.232 24.823 1.00 39.69 469 SER A C 1
ATOM 3663 O O . SER A 1 469 ? 5.257 -34.429 24.532 1.00 39.69 469 SER A O 1
ATOM 3665 N N . VAL A 1 470 ? 6.354 -32.582 25.230 1.00 37.97 470 VAL A N 1
ATOM 3666 C CA . VAL A 1 470 ? 7.586 -33.242 25.704 1.00 37.97 470 VAL A CA 1
ATOM 3667 C C . VAL A 1 470 ? 7.932 -32.706 27.076 1.00 37.97 470 VAL A C 1
ATOM 3669 O O . VAL A 1 470 ? 8.026 -31.462 27.189 1.00 37.97 470 VAL A O 1
#

Nearest PDB structures (foldseek):
  8wut-assembly1_E  TM=8.396E-01  e=5.126E-09  Moloney murine leukemia virus
  4hkq-assembly1_A  TM=8.408E-01  e=1.270E-08  Xenotropic MuLV-related virus VP62
  7o0h-assembly1_A  TM=8.263E-01  e=1.405E-08  White-tufted-ear marmoset simian foamy virus
  8r0s-assembly1_A  TM=7.615E-01  e=3.201E-07  Cauliflower mosaic virus
  7o0h-assembly1_B  TM=5.240E-01  e=6.593E-06  White-tufted-ear marmoset simian foamy virus

Solvent-accessible surface area (backbone atoms only — not comparable to full-atom values): 24722 Å² total; per-residue (Å²): 130,63,67,70,63,40,49,56,51,70,68,54,72,84,61,90,41,72,68,50,42,52,51,51,52,51,57,55,52,72,48,30,43,62,31,80,53,33,22,62,48,45,42,53,55,60,52,34,73,42,88,98,42,75,68,93,45,70,66,36,52,54,28,53,51,49,50,41,50,46,70,66,65,45,69,83,61,41,82,87,57,81,92,48,57,42,34,38,43,41,50,60,58,99,71,28,39,38,36,38,36,26,44,103,90,43,50,52,37,29,45,39,41,53,59,50,80,90,48,63,80,52,54,59,23,61,58,50,28,58,49,54,45,54,48,46,69,72,44,37,89,68,65,54,31,29,45,34,42,44,41,79,51,98,46,76,26,48,58,52,62,66,45,37,54,68,44,55,26,35,55,24,26,32,44,35,42,31,40,28,26,48,75,60,53,92,82,62,67,30,30,48,45,21,27,33,42,36,36,33,46,25,50,33,44,30,68,31,51,36,55,49,55,76,53,21,49,49,24,29,35,42,37,39,28,39,28,49,55,20,39,47,45,62,43,58,54,75,25,64,51,27,30,36,42,36,43,32,46,28,72,50,39,41,38,43,37,37,50,36,70,48,38,31,36,42,34,43,29,48,58,65,74,50,43,79,46,57,57,90,35,76,52,33,30,36,42,37,40,38,20,49,40,41,66,58,44,54,60,71,49,38,39,82,58,36,45,50,27,32,34,42,37,37,33,26,57,49,76,82,88,84,80,89,54,66,70,68,40,27,66,48,22,28,37,42,34,42,34,43,47,54,60,99,88,57,82,72,75,66,45,41,67,57,55,40,55,54,56,13,19,72,44,28,31,35,42,37,38,36,48,44,59,54,89,46,85,70,77,82,87,78,89,76,86,92,70,78,40,77,49,33,32,34,49,32,46,25,46,64,45,50,22,46,38,47,52,50,34,51,52,52,52,48,69,15,47,67,55,61,62,34,51,39,48,71,86,83,88,90,55,76,71,58,55,57,39,45,52,47,18,52,51,42,38,61,71,67,40,57,85,60,55,48,94,64,53,51,84,42,83,74,74,81,66,80,90,72,76,127

Secondary structure (DSSP, 8-state):
--HHHHHHHHTPPP--SHHHHHHHHHHHHHGGGGSTTHHHHHHHHHHTTSTT-----HHHHHHHHHHHHHHHH---PPPP-TTSPEEEEEEE-SSEEEEEEEETTEEEEEEEEEPPGGGTTS-HHHHHHHHHHHHHHHHGGG---EEEEEE-SSS-PBPPHHHHHSSTTTT-SEEEEES-B----SS----TT--EEEEES-B--HHHHHHHHHH-TT--EEEEES-TT-SEEEE-TT-TT--EEEEES-TT--EEEE--TT--EEEEES-TT-EEEE-S-TT--EEEEESTTHHHHHHHTHHHH-TT-SEEEEEES------PPPSS--TT--EEEEEE---TTSPPP-GGGGHHHHHH-TT--EEEEE----------PPP------TT--EEEESS----HHHHHHHHHHHHH--SS-----------HHHHHHHHHHHHHIIIIIGGG--TT-PPP-PPPPGGG--

InterPro domains:
  IPR032675 Leucine-rich repeat domain superfamily [G3DSA:3.80.10.10] (133-427)
  IPR041577 Reverse transcriptase/retrotransposon-derived protein, RNase H-like domain [PF17919] (56-127)
  IPR043128 Reverse transcriptase/Diguanylate cyclase domain [G3DSA:3.30.70.270] (3-90)
  IPR043502 DNA/RNA polymerase superfamily [SSF56672] (2-138)
  IPR053772 FBD-associated F-box protein At1g61320/At1g61330-like [PTHR34145] (131-461)
  IPR055357 At1g61320/AtMIF1, LRR domain [PF23622] (132-466)

Organism: NCBI:txid1010633

pLDDT: mean 73.69, std 14.37, range [30.66, 95.5]

Foldseek 3Di:
DDVVVLVCLVPQDDDPDLVSLVVNCVVLVVCCFQAAQLAVLCVVSVQCNDPPNPDDDDSNVSSSVVSSVCVNVGDDADDDDLVFAFEWEWDFDLFWIKIFTDTPVHTNTIDIHTQDPVCSPPDRQVRRQVVVVVVLVVCLVVLRAHYAYDYPDLDAHEHHCCCFQVQSQASHQHYHYENYEYAADLNGDYDQNHQYYAYANYADEQVRVVSVQVRNLNHQEYHAHCNQRYQEHERDCSNQNHAYYAHEQRPNHQEYAYNHDRHQYYEYADDQRYHYHDDPQARHAEYAYHEAQVVVCCQPPCLVRHQQYQEYHYEHAHHDDDDAHDAASRARHAYYAYEYAYDQPDDQDLLLRCVNVLRHYLQHAEYEYHHRDDDDDDDDADDDDDDARARHAEYEYYLAFLDRSSLNNLLNVQNNYDAYDYEYDDDDDDDPVSLVRLVSRVVSCVPRPVVSHDPRDDYDDDGDDPVPDD

Sequence (470 aa):
MDLDKIQAVHDWPLPCSIKALRGFLGLTGYYRRFIHNYGVIAAPLTALLKRDAFQWGEPASAAFLALKTVLTTAPVLQLPDFAQPFVVDCDASGSGFGAVLHQGQGPIAFFSRTVAPQHAKLAAYERIQIQVDHILERHSGIGVKKLKIQVHSGAKYNFPRSVLLNGSGDSIQYLHLTNCSFRPTVTFGGLRSLTRLHLCIVRITGDELGCLLSHSLALEKLELKSCNLIVYLKVPHLLQRLDYLLVYSCARLKVTDNEAPNISNFTIGGNSTVQLSLGETLQMKNLTMHRCGSVLYARAELPSSMPNLEALTVHSQTERAYAPMLCSKFLRLRHLSIGLTGGPFYPAYHYLSLASFFDAAPSLETFNLDNVSIFADPTDLRQMLELQHHNLRMVRITGFSSAKSLIELTCHVLKSCTDRDNKSGKYSPLERDILMEGHKAVMAIRRYIEPRVPSTVKLHVLEPCSCHSV